Protein AF-0000000082828667 (afdb_homodimer)

Structure (mmCIF, N/CA/C/O backbone):
data_AF-0000000082828667-model_v1
#
loop_
_entity.id
_entity.type
_entity.pdbx_description
1 polymer 'Oxidoreductase SadH'
#
loop_
_atom_site.group_PDB
_atom_site.id
_atom_site.type_symbol
_atom_site.label_atom_id
_atom_site.label_alt_id
_atom_site.label_comp_id
_atom_site.label_asym_id
_atom_site.label_entity_id
_atom_site.label_seq_id
_atom_site.pdbx_PDB_ins_code
_atom_site.Cartn_x
_atom_site.Cartn_y
_atom_site.Cartn_z
_atom_site.occupancy
_atom_site.B_iso_or_equiv
_atom_site.auth_seq_id
_atom_site.auth_comp_id
_atom_site.auth_asym_id
_atom_site.auth_atom_id
_atom_site.pdbx_PDB_model_num
ATOM 1 N N . MET A 1 1 ? 6.656 20.641 17.391 1 92.31 1 MET A N 1
ATOM 2 C CA . MET A 1 1 ? 5.855 21.859 17.5 1 92.31 1 MET A CA 1
ATOM 3 C C . MET A 1 1 ? 5.219 21.953 18.891 1 92.31 1 MET A C 1
ATOM 5 O O . MET A 1 1 ? 4.77 20.953 19.438 1 92.31 1 MET A O 1
ATOM 9 N N . LYS A 1 2 ? 5.016 23.125 19.484 1 91.88 2 LYS A N 1
ATOM 10 C CA . LYS A 1 2 ? 4.586 23.312 20.875 1 91.88 2 LYS A CA 1
ATOM 11 C C . LYS A 1 2 ? 3.129 23.75 20.953 1 91.88 2 LYS A C 1
ATOM 13 O O . LYS A 1 2 ? 2.449 23.516 21.953 1 91.88 2 LYS A O 1
ATOM 18 N N . ASN A 1 3 ? 2.723 24.406 20 1 96.94 3 ASN A N 1
ATOM 19 C CA . ASN A 1 3 ? 1.335 24.844 19.906 1 96.94 3 ASN A CA 1
ATOM 20 C C . ASN A 1 3 ? 0.963 25.203 18.469 1 96.94 3 ASN A C 1
ATOM 22 O O . ASN A 1 3 ? 1.815 25.188 17.578 1 96.94 3 ASN A O 1
ATOM 26 N N . PHE A 1 4 ? -0.257 25.547 18.25 1 98.44 4 PHE A N 1
ATOM 27 C CA . PHE A 1 4 ? -0.743 25.781 16.891 1 98.44 4 PHE A CA 1
ATOM 28 C C . PHE A 1 4 ? -0.978 27.266 16.656 1 98.44 4 PHE A C 1
ATOM 30 O O . PHE A 1 4 ? -1.326 27.672 15.547 1 98.44 4 PHE A O 1
ATOM 37 N N . LYS A 1 5 ? -0.799 28.109 17.703 1 98.06 5 LYS A N 1
ATOM 38 C CA . LYS A 1 5 ? -1.09 29.531 17.578 1 98.06 5 LYS A CA 1
ATOM 39 C C . LYS A 1 5 ? -0.219 30.188 16.516 1 98.06 5 LYS A C 1
ATOM 41 O O . LYS A 1 5 ? 1 30.016 16.5 1 98.06 5 LYS A O 1
ATOM 46 N N . ASN A 1 6 ? -0.832 30.844 15.594 1 97.94 6 ASN A N 1
ATOM 47 C CA . ASN A 1 6 ? -0.201 31.594 14.516 1 97.94 6 ASN A CA 1
ATOM 48 C C . ASN A 1 6 ? 0.49 30.656 13.516 1 97.94 6 ASN A C 1
ATOM 50 O O . ASN A 1 6 ? 1.349 31.109 12.75 1 97.94 6 ASN A O 1
ATOM 54 N N . LYS A 1 7 ? 0.193 29.406 13.602 1 98.69 7 LYS A N 1
ATOM 55 C CA . LYS A 1 7 ? 0.621 28.469 12.562 1 98.69 7 LYS A CA 1
ATOM 56 C C . LYS A 1 7 ? -0.384 28.422 11.414 1 98.69 7 LYS A C 1
ATOM 58 O O . LYS A 1 7 ? -1.473 29 11.516 1 98.69 7 LYS A O 1
ATOM 63 N N . VAL A 1 8 ? -0.003 27.859 10.32 1 98.88 8 VAL A N 1
ATOM 64 C CA . VAL A 1 8 ? -0.875 27.703 9.164 1 98.88 8 VAL A CA 1
ATOM 65 C C . VAL A 1 8 ? -1.041 26.203 8.859 1 98.88 8 VAL A C 1
ATOM 67 O O . VAL A 1 8 ? -0.054 25.484 8.68 1 98.88 8 VAL A O 1
ATOM 70 N N . ALA A 1 9 ? -2.281 25.734 8.828 1 98.94 9 ALA A N 1
ATOM 71 C CA . ALA A 1 9 ? -2.584 24.344 8.547 1 98.94 9 ALA A CA 1
ATOM 72 C C . ALA A 1 9 ? -3.371 24.203 7.246 1 98.94 9 ALA A C 1
ATOM 74 O O . ALA A 1 9 ? -4.387 24.875 7.055 1 98.94 9 ALA A O 1
ATOM 75 N N . ALA A 1 10 ? -2.865 23.406 6.363 1 98.94 10 ALA A N 1
ATOM 76 C CA . ALA A 1 10 ? -3.605 22.969 5.184 1 98.94 10 ALA A CA 1
ATOM 77 C C . ALA A 1 10 ? -4.316 21.641 5.438 1 98.94 10 ALA A C 1
ATOM 79 O O . ALA A 1 10 ? -3.732 20.719 6.008 1 98.94 10 ALA A O 1
ATOM 80 N N . ILE A 1 11 ? -5.629 21.547 5.07 1 98.94 11 ILE A N 1
ATOM 81 C CA . ILE A 1 11 ? -6.414 20.344 5.34 1 98.94 11 ILE A CA 1
ATOM 82 C C . ILE A 1 11 ? -7.195 19.953 4.09 1 98.94 11 ILE A C 1
ATOM 84 O O . ILE A 1 11 ? -7.965 20.75 3.549 1 98.94 11 ILE A O 1
ATOM 88 N N . THR A 1 12 ? -6.977 18.781 3.592 1 98.88 12 THR A N 1
ATOM 89 C CA . THR A 1 12 ? -7.84 18.25 2.543 1 98.88 12 THR A CA 1
ATOM 90 C C . THR A 1 12 ? -9.039 17.531 3.146 1 98.88 12 THR A C 1
ATOM 92 O O . THR A 1 12 ? -8.961 16.984 4.254 1 98.88 12 THR A O 1
ATOM 95 N N . GLY A 1 13 ? -10.117 17.453 2.369 1 97.94 13 GLY A N 1
ATOM 96 C CA . GLY A 1 13 ? -11.328 16.859 2.904 1 97.94 13 GLY A CA 1
ATOM 97 C C . GLY A 1 13 ? -11.898 17.609 4.094 1 97.94 13 GLY A C 1
ATOM 98 O O . GLY A 1 13 ? -12.312 17 5.078 1 97.94 13 GLY A O 1
ATOM 99 N N . ALA A 1 14 ? -11.859 18.891 4.027 1 98.56 14 ALA A N 1
ATOM 100 C CA . ALA A 1 14 ? -12.188 19.734 5.18 1 98.56 14 ALA A CA 1
ATOM 101 C C . ALA A 1 14 ? -13.688 20.016 5.238 1 98.56 14 ALA A C 1
ATOM 103 O O . ALA A 1 14 ? -14.164 20.672 6.16 1 98.56 14 ALA A O 1
ATOM 104 N N . GLY A 1 15 ? -14.43 19.469 4.297 1 97.5 15 GLY A N 1
ATOM 105 C CA . GLY A 1 15 ? -15.844 19.797 4.203 1 97.5 15 GLY A CA 1
ATOM 106 C C . GLY A 1 15 ? -16.719 18.969 5.133 1 97.5 15 GLY A C 1
ATOM 107 O O . GLY A 1 15 ? -17.891 19.266 5.32 1 97.5 15 GLY A O 1
ATOM 108 N N . SER A 1 16 ? -16.125 17.938 5.75 1 95.25 16 SER A N 1
ATOM 109 C CA . SER A 1 16 ? -16.906 17.078 6.633 1 95.25 16 SER A CA 1
ATOM 110 C C . SER A 1 16 ? -16 16.25 7.531 1 95.25 16 SER A C 1
ATOM 112 O O . SER A 1 16 ? -14.773 16.344 7.453 1 95.25 16 SER A O 1
ATOM 114 N N . GLY A 1 17 ? -16.625 15.617 8.445 1 95.19 17 GLY A N 1
ATOM 115 C CA . GLY A 1 17 ? -15.961 14.57 9.211 1 95.19 17 GLY A CA 1
ATOM 116 C C . GLY A 1 17 ? -14.75 15.062 9.984 1 95.19 17 GLY A C 1
ATOM 117 O O . GLY A 1 17 ? -14.82 16.094 10.664 1 95.19 17 GLY A O 1
ATOM 118 N N . ILE A 1 18 ? -13.703 14.273 9.945 1 97.06 18 ILE A N 1
ATOM 119 C CA . ILE A 1 18 ? -12.477 14.562 10.688 1 97.06 18 ILE A CA 1
ATOM 120 C C . ILE A 1 18 ? -11.898 15.891 10.227 1 97.06 18 ILE A C 1
ATOM 122 O O . ILE A 1 18 ? -11.477 16.719 11.047 1 97.06 18 ILE A O 1
ATOM 126 N N . GLY A 1 19 ? -11.898 16.125 8.891 1 98.38 19 GLY A N 1
ATOM 127 C CA . GLY A 1 19 ? -11.328 17.328 8.336 1 98.38 19 GLY A CA 1
ATOM 128 C C . GLY A 1 19 ? -12 18.594 8.836 1 98.38 19 GLY A C 1
ATOM 129 O O . GLY A 1 19 ? -11.328 19.562 9.18 1 98.38 19 GLY A O 1
ATOM 130 N N . GLN A 1 20 ? -13.266 18.531 8.898 1 98.44 20 GLN A N 1
ATOM 131 C CA . GLN A 1 20 ? -14.023 19.672 9.406 1 98.44 20 GLN A CA 1
ATOM 132 C C . GLN A 1 20 ? -13.711 19.938 10.883 1 98.44 20 GLN A C 1
ATOM 134 O O . GLN A 1 20 ? -13.523 21.078 11.289 1 98.44 20 GLN A O 1
ATOM 139 N N . GLN A 1 21 ? -13.641 18.859 11.641 1 98.5 21 GLN A N 1
ATOM 140 C CA . GLN A 1 21 ? -13.383 19 13.07 1 98.5 21 GLN A CA 1
ATOM 141 C C . GLN A 1 21 ? -11.953 19.453 13.336 1 98.5 21 GLN A C 1
ATOM 143 O O . GLN A 1 21 ? -11.703 20.203 14.281 1 98.5 21 GLN A O 1
ATOM 148 N N . LEU A 1 22 ? -11.008 19 12.516 1 98.81 22 LEU A N 1
ATOM 149 C CA . LEU A 1 22 ? -9.648 19.516 12.609 1 98.81 22 LEU A CA 1
ATOM 150 C C . LEU A 1 22 ? -9.617 21.016 12.414 1 98.81 22 LEU A C 1
ATOM 152 O O . LEU A 1 22 ? -8.977 21.734 13.172 1 98.81 22 LEU A O 1
ATOM 156 N N . ALA A 1 23 ? -10.32 21.469 11.383 1 98.88 23 ALA A N 1
ATOM 157 C CA . ALA A 1 23 ? -10.375 22.891 11.07 1 98.88 23 ALA A CA 1
ATOM 158 C C . ALA A 1 23 ? -10.898 23.703 12.266 1 98.88 23 ALA A C 1
ATOM 160 O O . ALA A 1 23 ? -10.312 24.719 12.648 1 98.88 23 ALA A O 1
ATOM 161 N N . ILE A 1 24 ? -11.93 23.234 12.867 1 98.75 24 ILE A N 1
ATOM 162 C CA . ILE A 1 24 ? -12.578 23.922 13.969 1 98.75 24 ILE A CA 1
ATOM 163 C C . ILE A 1 24 ? -11.641 23.984 15.172 1 98.75 24 ILE A C 1
ATOM 165 O O . ILE A 1 24 ? -11.438 25.047 15.766 1 98.75 24 ILE A O 1
ATOM 169 N N . LEU A 1 25 ? -11.07 22.844 15.516 1 98.75 25 LEU A N 1
ATOM 170 C CA . LEU A 1 25 ? -10.227 22.766 16.703 1 98.75 25 LEU A CA 1
ATOM 171 C C . LEU A 1 25 ? -8.953 23.594 16.516 1 98.75 25 LEU A C 1
ATOM 173 O O . LEU A 1 25 ? -8.469 24.219 17.469 1 98.75 25 LEU A O 1
ATOM 177 N N . LEU A 1 26 ? -8.422 23.594 15.328 1 98.88 26 LEU A N 1
ATOM 178 C CA . LEU A 1 26 ? -7.238 24.406 15.039 1 98.88 26 LEU A CA 1
ATOM 179 C C . LEU A 1 26 ? -7.562 25.891 15.109 1 98.88 26 LEU A C 1
ATOM 181 O O . LEU A 1 26 ? -6.789 26.672 15.664 1 98.88 26 LEU A O 1
ATOM 185 N N . ALA A 1 27 ? -8.703 26.281 14.594 1 98.75 27 ALA A N 1
ATOM 186 C CA . ALA A 1 27 ? -9.133 27.672 14.648 1 98.75 27 ALA A CA 1
ATOM 187 C C . ALA A 1 27 ? -9.273 28.141 16.094 1 98.75 27 ALA A C 1
ATOM 189 O O . ALA A 1 27 ? -8.852 29.25 16.422 1 98.75 27 ALA A O 1
ATOM 190 N N . LYS A 1 28 ? -9.836 27.281 16.859 1 98.06 28 LYS A N 1
ATOM 191 C CA . LYS A 1 28 ? -10.016 27.578 18.281 1 98.06 28 LYS A CA 1
ATOM 192 C C . LYS A 1 28 ? -8.68 27.875 18.953 1 98.06 28 LYS A C 1
ATOM 194 O O . LYS A 1 28 ? -8.633 28.609 19.938 1 98.06 28 LYS A O 1
ATOM 199 N N . GLN A 1 29 ? -7.637 27.375 18.391 1 97.94 29 GLN A N 1
ATOM 200 C CA . GLN A 1 29 ? -6.316 27.516 19 1 97.94 29 GLN A CA 1
ATOM 201 C C . GLN A 1 29 ? -5.508 28.609 18.297 1 97.94 29 GLN A C 1
ATOM 203 O O . GLN A 1 29 ? -4.309 28.75 18.547 1 97.94 29 GLN A O 1
ATOM 208 N N . GLY A 1 30 ? -6.109 29.328 17.391 1 98.31 30 GLY A N 1
ATOM 209 C CA . GLY A 1 30 ? -5.469 30.469 16.75 1 98.31 30 GLY A CA 1
ATOM 210 C C . GLY A 1 30 ? -4.645 30.094 15.531 1 98.31 30 GLY A C 1
ATOM 211 O O . GLY A 1 30 ? -3.73 30.828 15.148 1 98.31 30 GLY A O 1
ATOM 212 N N . CYS A 1 31 ? -4.93 28.922 14.953 1 98.75 31 CYS A N 1
ATOM 213 C CA . CYS A 1 31 ? -4.238 28.453 13.766 1 98.75 31 CYS A CA 1
ATOM 214 C C . CYS A 1 31 ? -4.918 28.953 12.5 1 98.75 31 CYS A C 1
ATOM 216 O O . CYS A 1 31 ? -6.145 28.875 12.375 1 98.75 31 CYS A O 1
ATOM 218 N N . HIS A 1 32 ? -4.148 29.547 11.578 1 98.88 32 HIS A N 1
ATOM 219 C CA . HIS A 1 32 ? -4.676 29.922 10.273 1 98.88 32 HIS A CA 1
ATOM 220 C C . HIS A 1 32 ? -4.922 28.688 9.414 1 98.88 32 HIS A C 1
ATOM 222 O O . HIS A 1 32 ? -4.281 27.641 9.609 1 98.88 32 HIS A O 1
ATOM 228 N N . LEU A 1 33 ? -5.902 28.812 8.477 1 98.94 33 LEU A N 1
ATOM 229 C CA . LEU A 1 33 ? -6.359 27.594 7.82 1 98.94 33 LEU A CA 1
ATOM 230 C C . LEU A 1 33 ? -6.414 27.781 6.309 1 98.94 33 LEU A C 1
ATOM 232 O O . LEU A 1 33 ? -6.902 28.797 5.816 1 98.94 33 LEU A O 1
ATOM 236 N N . SER A 1 34 ? -5.852 26.859 5.555 1 98.94 34 SER A N 1
ATOM 237 C CA . SER A 1 34 ? -6.066 26.641 4.129 1 98.94 34 SER A CA 1
ATOM 238 C C . SER A 1 34 ? -6.832 25.344 3.887 1 98.94 34 SER A C 1
ATOM 240 O O . SER A 1 34 ? -6.254 24.25 3.955 1 98.94 34 SER A O 1
ATOM 242 N N . LEU A 1 35 ? -8.164 25.453 3.514 1 98.94 35 LEU A N 1
ATOM 243 C CA . LEU A 1 35 ? -9.055 24.297 3.504 1 98.94 35 LEU A CA 1
ATOM 244 C C . LEU A 1 35 ? -9.422 23.906 2.078 1 98.94 35 LEU A C 1
ATOM 246 O O . LEU A 1 35 ? -9.664 24.766 1.232 1 98.94 35 LEU A O 1
ATOM 250 N N . SER A 1 36 ? -9.406 22.578 1.82 1 98.81 36 SER A N 1
ATOM 251 C CA . SER A 1 36 ? -9.828 22.125 0.499 1 98.81 36 SER A CA 1
ATOM 252 C C . SER A 1 36 ? -10.773 20.938 0.601 1 98.81 36 SER A C 1
ATOM 254 O O . SER A 1 36 ? -10.75 20.203 1.593 1 98.81 36 SER A O 1
ATOM 256 N N . ASP A 1 37 ? -11.586 20.828 -0.347 1 98.38 37 ASP A N 1
ATOM 257 C CA . ASP A 1 37 ? -12.508 19.719 -0.541 1 98.38 37 ASP A CA 1
ATOM 258 C C . ASP A 1 37 ? -13.078 19.719 -1.957 1 98.38 37 ASP A C 1
ATOM 260 O O . ASP A 1 37 ? -13.164 20.766 -2.6 1 98.38 37 ASP A O 1
ATOM 264 N N . ILE A 1 38 ? -13.398 18.547 -2.385 1 97.62 38 ILE A N 1
ATOM 265 C CA . ILE A 1 38 ? -14.062 18.469 -3.682 1 97.62 38 ILE A CA 1
ATOM 266 C C . ILE A 1 38 ? -15.523 18.906 -3.537 1 97.62 38 ILE A C 1
ATOM 268 O O . ILE A 1 38 ? -16.141 19.359 -4.5 1 97.62 38 ILE A O 1
ATOM 272 N N . ASN A 1 39 ? -16.078 18.703 -2.373 1 96.5 39 ASN A N 1
ATOM 273 C CA . ASN A 1 39 ? -17.422 19.141 -2.039 1 96.5 39 ASN A CA 1
ATOM 274 C C . ASN A 1 39 ? -17.469 20.594 -1.606 1 96.5 39 ASN A C 1
ATOM 276 O O . ASN A 1 39 ? -17.312 20.906 -0.423 1 96.5 39 ASN A O 1
ATOM 280 N N . GLU A 1 40 ? -17.844 21.422 -2.508 1 96.94 40 GLU A N 1
ATOM 281 C CA . GLU A 1 40 ? -17.812 22.875 -2.26 1 96.94 40 GLU A CA 1
ATOM 282 C C . GLU A 1 40 ? -18.828 23.266 -1.198 1 96.94 40 GLU A C 1
ATOM 284 O O . GLU A 1 40 ? -18.578 24.141 -0.377 1 96.94 40 GLU A O 1
ATOM 289 N N . LYS A 1 41 ? -19.969 22.625 -1.248 1 97.5 41 LYS A N 1
ATOM 290 C CA . LYS A 1 41 ? -21 22.938 -0.267 1 97.5 41 LYS A CA 1
ATOM 291 C C . LYS A 1 41 ? -20.547 22.578 1.146 1 97.5 41 LYS A C 1
ATOM 293 O O . LYS A 1 41 ? -20.812 23.312 2.096 1 97.5 41 LYS A O 1
ATOM 298 N N . GLY A 1 42 ? -19.906 21.422 1.266 1 97.06 42 GLY A N 1
ATOM 299 C CA . GLY A 1 42 ? -19.328 21.031 2.549 1 97.06 42 GLY A CA 1
ATOM 300 C C . GLY A 1 42 ? -18.297 22.016 3.057 1 97.06 42 GLY A C 1
ATOM 301 O O . GLY A 1 42 ? -18.25 22.328 4.246 1 97.06 42 GLY A O 1
ATOM 302 N N . LEU A 1 43 ? -17.5 22.531 2.148 1 97.56 43 LEU A N 1
ATOM 303 C CA . LEU A 1 43 ? -16.469 23.5 2.496 1 97.56 43 LEU A CA 1
ATOM 304 C C . LEU A 1 43 ? -17.094 24.812 2.994 1 97.56 43 LEU A C 1
ATOM 306 O O . LEU A 1 43 ? -16.609 25.406 3.961 1 97.56 43 LEU A O 1
ATOM 310 N N . GLU A 1 44 ? -18.125 25.219 2.342 1 98.12 44 GLU A N 1
ATOM 311 C CA . GLU A 1 44 ? -18.828 26.438 2.746 1 98.12 44 GLU A CA 1
ATOM 312 C C . GLU A 1 44 ? -19.391 26.297 4.156 1 98.12 44 GLU A C 1
ATOM 314 O O . GLU A 1 44 ? -19.344 27.25 4.945 1 98.12 44 GLU A O 1
ATOM 319 N N . LYS A 1 45 ? -19.922 25.125 4.387 1 98.25 45 LYS A N 1
ATOM 320 C CA . LYS A 1 45 ? -20.438 24.875 5.73 1 98.25 45 LYS A CA 1
ATOM 321 C C . LYS A 1 45 ? -19.328 24.969 6.773 1 98.25 45 LYS A C 1
ATOM 323 O O . LYS A 1 45 ? -19.531 25.5 7.863 1 98.25 45 LYS A O 1
ATOM 328 N N . THR A 1 46 ? -18.188 24.391 6.461 1 98.56 46 THR A N 1
ATOM 329 C CA . THR A 1 46 ? -17.047 24.469 7.367 1 98.56 46 THR A CA 1
ATOM 330 C C . THR A 1 46 ? -16.656 25.922 7.613 1 98.56 46 THR A C 1
ATOM 332 O O . THR A 1 46 ? -16.391 26.328 8.758 1 98.56 46 THR A O 1
ATOM 335 N N . VAL A 1 47 ? -16.625 26.766 6.602 1 98.38 47 VAL A N 1
ATOM 336 C CA . VAL A 1 47 ? -16.25 28.172 6.723 1 98.38 47 VAL A CA 1
ATOM 337 C C . VAL A 1 47 ? -17.266 28.891 7.621 1 98.38 47 VAL A C 1
ATOM 339 O O . VAL A 1 47 ? -16.891 29.734 8.438 1 98.38 47 VAL A O 1
ATOM 342 N N . GLU A 1 48 ? -18.531 28.531 7.492 1 98.38 48 GLU A N 1
ATOM 343 C CA . GLU A 1 48 ? -19.562 29.109 8.336 1 98.38 48 GLU A CA 1
ATOM 344 C C . GLU A 1 48 ? -19.312 28.812 9.812 1 98.38 48 GLU A C 1
ATOM 346 O O . GLU A 1 48 ? -19.484 29.672 10.672 1 98.38 48 GLU A O 1
ATOM 351 N N . LEU A 1 49 ? -18.891 27.609 10.086 1 98.12 49 LEU A N 1
ATOM 352 C CA . LEU A 1 49 ? -18.625 27.156 11.453 1 98.12 49 LEU A CA 1
ATOM 353 C C . LEU A 1 49 ? -17.406 27.891 12.031 1 98.12 49 LEU A C 1
ATOM 355 O O . LEU A 1 49 ? -17.234 27.922 13.25 1 98.12 49 LEU A O 1
ATOM 359 N N . LEU A 1 50 ? -16.594 28.484 11.172 1 98.5 50 LEU A N 1
ATOM 360 C CA . LEU A 1 50 ? -15.336 29.094 11.602 1 98.5 50 LEU A CA 1
ATOM 361 C C . LEU A 1 50 ? -15.516 30.594 11.828 1 98.5 50 LEU A C 1
ATOM 363 O O . LEU A 1 50 ? -14.609 31.266 12.336 1 98.5 50 LEU A O 1
ATOM 367 N N . LYS A 1 51 ? -16.625 31.188 11.555 1 97.12 51 LYS A N 1
ATOM 368 C CA . LYS A 1 51 ? -16.906 32.625 11.602 1 97.12 51 LYS A CA 1
ATOM 369 C C . LYS A 1 51 ? -16.656 33.188 13 1 97.12 51 LYS A C 1
ATOM 371 O O . LYS A 1 51 ? -16.188 34.312 13.148 1 97.12 51 LYS A O 1
ATOM 376 N N . PRO A 1 52 ? -16.906 32.406 14.047 1 96.88 52 PRO A N 1
ATOM 377 C CA . PRO A 1 52 ? -16.688 32.938 15.398 1 96.88 52 PRO A CA 1
ATOM 378 C C . PRO A 1 52 ? -15.219 33.219 15.688 1 96.88 52 PRO A C 1
ATOM 380 O O . PRO A 1 52 ? -14.906 33.938 16.641 1 96.88 52 PRO A O 1
ATOM 383 N N . TYR A 1 53 ? -14.391 32.656 14.945 1 96.12 53 TYR A N 1
ATOM 384 C CA . TYR A 1 53 ? -12.961 32.844 15.164 1 96.12 53 TYR A CA 1
ATOM 385 C C . TYR A 1 53 ? -12.391 33.906 14.234 1 96.12 53 TYR A C 1
ATOM 387 O O . TYR A 1 53 ? -11.844 33.594 13.172 1 96.12 53 TYR A O 1
ATOM 395 N N . SER A 1 54 ? -12.422 35.125 14.617 1 91.31 54 SER A N 1
ATOM 396 C CA . SER A 1 54 ? -12.172 36.281 13.742 1 91.31 54 SER A CA 1
ATOM 397 C C . SER A 1 54 ? -10.68 36.625 13.695 1 91.31 54 SER A C 1
ATOM 399 O O . SER A 1 54 ? -10.242 37.375 12.844 1 91.31 54 SER A O 1
ATOM 401 N N . ASN A 1 55 ? -9.883 36 14.445 1 94.38 55 ASN A N 1
ATOM 402 C CA . ASN A 1 55 ? -8.469 36.375 14.508 1 94.38 55 ASN A CA 1
ATOM 403 C C . ASN A 1 55 ? -7.613 35.469 13.625 1 94.38 55 ASN A C 1
ATOM 405 O O . ASN A 1 55 ? -6.387 35.5 13.703 1 94.38 55 ASN A O 1
ATOM 409 N N . ILE A 1 56 ? -8.289 34.625 12.836 1 97 56 ILE A N 1
ATOM 410 C CA . ILE A 1 56 ? -7.504 33.781 11.969 1 97 56 ILE A CA 1
ATOM 411 C C . ILE A 1 56 ? -7.891 34 10.516 1 97 56 ILE A C 1
ATOM 413 O O . ILE A 1 56 ? -9.008 34.469 10.227 1 97 56 ILE A O 1
ATOM 417 N N . THR A 1 57 ? -6.984 33.75 9.586 1 98.38 57 THR A N 1
ATOM 418 C CA . THR A 1 57 ? -7.223 33.781 8.148 1 98.38 57 THR A CA 1
ATOM 419 C C . THR A 1 57 ? -7.609 32.406 7.641 1 98.38 57 THR A C 1
ATOM 421 O O . THR A 1 57 ? -6.934 31.406 7.941 1 98.38 57 THR A O 1
ATOM 424 N N . VAL A 1 58 ? -8.727 32.344 6.93 1 98.69 58 VAL A N 1
ATOM 425 C CA . VAL A 1 58 ? -9.188 31.109 6.336 1 98.69 58 VAL A CA 1
ATOM 426 C C . VAL A 1 58 ? -9.289 31.25 4.82 1 98.69 58 VAL A C 1
ATOM 428 O O . VAL A 1 58 ? -9.906 32.188 4.324 1 98.69 58 VAL A O 1
ATOM 431 N N . THR A 1 59 ? -8.633 30.406 4.047 1 98.75 59 THR A N 1
ATOM 432 C CA . THR A 1 59 ? -8.805 30.312 2.604 1 98.75 59 THR A CA 1
ATOM 433 C C . THR A 1 59 ? -9.328 28.938 2.213 1 98.75 59 THR A C 1
ATOM 435 O O . THR A 1 59 ? -9.148 27.969 2.955 1 98.75 59 THR A O 1
ATOM 438 N N . THR A 1 60 ? -10.07 28.891 1.121 1 98.62 60 THR A N 1
ATOM 439 C CA . THR A 1 60 ? -10.648 27.625 0.666 1 98.62 60 THR A CA 1
ATOM 440 C C . THR A 1 60 ? -10.359 27.406 -0.815 1 98.62 60 THR A C 1
ATOM 442 O O . THR A 1 60 ? -10.102 28.359 -1.556 1 98.62 60 THR A O 1
ATOM 445 N N . LYS A 1 61 ? -10.344 26.156 -1.187 1 98.38 61 LYS A N 1
ATOM 446 C CA . LYS A 1 61 ? -10.188 25.75 -2.582 1 98.38 61 LYS A CA 1
ATOM 447 C C . LYS A 1 61 ? -10.977 24.469 -2.875 1 98.38 61 LYS A C 1
ATOM 449 O O . LYS A 1 61 ? -10.852 23.484 -2.154 1 98.38 61 LYS A O 1
ATOM 454 N N . LYS A 1 62 ? -11.82 24.562 -3.902 1 98.69 62 LYS A N 1
ATOM 455 C CA . LYS A 1 62 ? -12.344 23.312 -4.438 1 98.69 62 LYS A CA 1
ATOM 456 C C . LYS A 1 62 ? -11.242 22.484 -5.078 1 98.69 62 LYS A C 1
ATOM 458 O O . LYS A 1 62 ? -10.609 22.922 -6.043 1 98.69 62 LYS A O 1
ATOM 463 N N . LEU A 1 63 ? -11.047 21.25 -4.59 1 98.56 63 LEU A N 1
ATOM 464 C CA . LEU A 1 63 ? -9.852 20.516 -4.984 1 98.56 63 LEU A CA 1
ATOM 465 C C . LEU A 1 63 ? -10.133 19.031 -5.082 1 98.56 63 LEU A C 1
ATOM 467 O O . LEU A 1 63 ? -10.68 18.438 -4.152 1 98.56 63 LEU A O 1
ATOM 471 N N . ASP A 1 64 ? -9.859 18.5 -6.207 1 98.75 64 ASP A N 1
ATOM 472 C CA . ASP A 1 64 ? -9.68 17.062 -6.355 1 98.75 64 ASP A CA 1
ATOM 473 C C . ASP A 1 64 ? -8.234 16.656 -6.074 1 98.75 64 ASP A C 1
ATOM 475 O O . ASP A 1 64 ? -7.336 16.938 -6.875 1 98.75 64 ASP A O 1
ATOM 479 N N . VAL A 1 65 ? -8.062 15.961 -4.996 1 98.81 65 VAL A N 1
ATOM 480 C CA . VAL A 1 65 ? -6.707 15.688 -4.535 1 98.81 65 VAL A CA 1
ATOM 481 C C . VAL A 1 65 ? -6.012 14.742 -5.512 1 98.81 65 VAL A C 1
ATOM 483 O O . VAL A 1 65 ? -4.789 14.586 -5.469 1 98.81 65 VAL A O 1
ATOM 486 N N . SER A 1 66 ? -6.801 14.055 -6.406 1 98.62 66 SER A N 1
ATOM 487 C CA . SER A 1 66 ? -6.199 13.172 -7.402 1 98.62 66 SER A CA 1
ATOM 488 C C . SER A 1 66 ? -5.617 13.969 -8.562 1 98.62 66 SER A C 1
ATOM 490 O O . SER A 1 66 ? -4.992 13.391 -9.461 1 98.62 66 SER A O 1
ATOM 492 N N . ASP A 1 67 ? -5.805 15.242 -8.562 1 98.81 67 ASP A N 1
ATOM 493 C CA . ASP A 1 67 ? -5.246 16.125 -9.586 1 98.81 67 ASP A CA 1
ATOM 494 C C . ASP A 1 67 ? -3.928 16.75 -9.109 1 98.81 67 ASP A C 1
ATOM 496 O O . ASP A 1 67 ? -3.924 17.75 -8.398 1 98.81 67 ASP A O 1
ATOM 500 N N . ARG A 1 68 ? -2.852 16.219 -9.617 1 98.69 68 ARG A N 1
ATOM 501 C CA . ARG A 1 68 ? -1.509 16.594 -9.188 1 98.69 68 ARG A CA 1
ATOM 502 C C . ARG A 1 68 ? -1.28 18.094 -9.328 1 98.69 68 ARG A C 1
ATOM 504 O O . ARG A 1 68 ? -0.801 18.75 -8.398 1 98.69 68 ARG A O 1
ATOM 511 N N . GLU A 1 69 ? -1.601 18.594 -10.438 1 98.69 69 GLU A N 1
ATOM 512 C CA . GLU A 1 69 ? -1.363 20.016 -10.719 1 98.69 69 GLU A CA 1
ATOM 513 C C . GLU A 1 69 ? -2.215 20.906 -9.812 1 98.69 69 GLU A C 1
ATOM 515 O O . GLU A 1 69 ? -1.762 21.953 -9.375 1 98.69 69 GLU A O 1
ATOM 520 N N . ALA A 1 70 ? -3.432 20.516 -9.57 1 98.88 70 ALA A N 1
ATOM 521 C CA . ALA A 1 70 ? -4.305 21.281 -8.68 1 98.88 70 ALA A CA 1
ATOM 522 C C . ALA A 1 70 ? -3.734 21.328 -7.266 1 98.88 70 ALA A C 1
ATOM 524 O O . ALA A 1 70 ? -3.82 22.359 -6.594 1 98.88 70 ALA A O 1
ATOM 525 N N . VAL A 1 71 ? -3.16 20.25 -6.832 1 98.88 71 VAL A N 1
ATOM 526 C CA . VAL A 1 71 ? -2.566 20.219 -5.5 1 98.88 71 VAL A CA 1
ATOM 527 C C . VAL A 1 71 ? -1.338 21.125 -5.453 1 98.88 71 VAL A C 1
ATOM 529 O O . VAL A 1 71 ? -1.131 21.844 -4.48 1 98.88 71 VAL A O 1
ATOM 532 N N . ARG A 1 72 ? -0.554 21.031 -6.484 1 98.81 72 ARG A N 1
ATOM 533 C CA . ARG A 1 72 ? 0.614 21.906 -6.578 1 98.81 72 ARG A CA 1
ATOM 534 C C . ARG A 1 72 ? 0.214 23.375 -6.477 1 98.81 72 ARG A C 1
ATOM 536 O O . ARG A 1 72 ? 0.815 24.141 -5.719 1 98.81 72 ARG A O 1
ATOM 543 N N . GLN A 1 73 ? -0.756 23.719 -7.215 1 98.88 73 GLN A N 1
ATOM 544 C CA . GLN A 1 73 ? -1.239 25.094 -7.207 1 98.88 73 GLN A CA 1
ATOM 545 C C . GLN A 1 73 ? -1.781 25.469 -5.836 1 98.88 73 GLN A C 1
ATOM 547 O O . GLN A 1 73 ? -1.551 26.594 -5.359 1 98.88 73 GLN A O 1
ATOM 552 N N . TRP A 1 74 ? -2.479 24.578 -5.227 1 98.94 74 TRP A N 1
ATOM 553 C CA . TRP A 1 74 ? -3.051 24.844 -3.91 1 98.94 74 TRP A CA 1
ATOM 554 C C . TRP A 1 74 ? -1.954 25.109 -2.881 1 98.94 74 TRP A C 1
ATOM 556 O O . TRP A 1 74 ? -2.076 26 -2.041 1 98.94 74 TRP A O 1
ATOM 566 N N . ALA A 1 75 ? -0.865 24.328 -2.912 1 98.94 75 ALA A N 1
ATOM 567 C CA . ALA A 1 75 ? 0.262 24.531 -2.004 1 98.94 75 ALA A CA 1
ATOM 568 C C . ALA A 1 75 ? 0.875 25.922 -2.184 1 98.94 75 ALA A C 1
ATOM 570 O O . ALA A 1 75 ? 1.133 26.625 -1.205 1 98.94 75 ALA A O 1
ATOM 571 N N . GLN A 1 76 ? 1.023 26.297 -3.428 1 98.81 76 GLN A N 1
ATOM 572 C CA . GLN A 1 76 ? 1.587 27.609 -3.734 1 98.81 76 GLN A CA 1
ATOM 573 C C . GLN A 1 76 ? 0.665 28.719 -3.258 1 98.81 76 GLN A C 1
ATOM 575 O O . GLN A 1 76 ? 1.121 29.703 -2.656 1 98.81 76 GLN A O 1
ATOM 580 N N . GLU A 1 77 ? -0.565 28.578 -3.541 1 98.88 77 GLU A N 1
ATOM 581 C CA . GLU A 1 77 ? -1.551 29.578 -3.131 1 98.88 77 GLU A CA 1
ATOM 582 C C . GLU A 1 77 ? -1.603 29.703 -1.611 1 98.88 77 GLU A C 1
ATOM 584 O O . GLU A 1 77 ? -1.786 30.812 -1.086 1 98.88 77 GLU A O 1
ATOM 589 N N . THR A 1 78 ? -1.506 28.562 -0.916 1 98.88 78 THR A N 1
ATOM 590 C CA . THR A 1 78 ? -1.513 28.578 0.542 1 98.88 78 THR A CA 1
ATOM 591 C C . THR A 1 78 ? -0.394 29.453 1.083 1 98.88 78 THR A C 1
ATOM 593 O O . THR A 1 78 ? -0.627 30.297 1.949 1 98.88 78 THR A O 1
ATOM 596 N N . VAL A 1 79 ? 0.794 29.312 0.569 1 98.81 79 VAL A N 1
ATOM 597 C CA . VAL A 1 79 ? 1.942 30.078 1.036 1 98.81 79 VAL A CA 1
ATOM 598 C C . VAL A 1 79 ? 1.789 31.531 0.619 1 98.81 79 VAL A C 1
ATOM 600 O O . VAL A 1 79 ? 2.143 32.438 1.374 1 98.81 79 VAL A O 1
ATOM 603 N N . GLN A 1 80 ? 1.279 31.703 -0.566 1 98.56 80 GLN A N 1
ATOM 604 C CA . GLN A 1 80 ? 1.055 33.062 -1.037 1 98.56 80 GLN A CA 1
ATOM 605 C C . GLN A 1 80 ? 0.055 33.812 -0.145 1 98.56 80 GLN A C 1
ATOM 607 O O . GLN A 1 80 ? 0.262 34.969 0.203 1 98.56 80 GLN A O 1
ATOM 612 N N . ASP A 1 81 ? -0.964 33.156 0.253 1 98.62 81 ASP A N 1
ATOM 613 C CA . ASP A 1 81 ? -2.066 33.75 0.991 1 98.62 81 ASP A CA 1
ATOM 614 C C . ASP A 1 81 ? -1.72 33.906 2.471 1 98.62 81 ASP A C 1
ATOM 616 O O . ASP A 1 81 ? -2.162 34.844 3.123 1 98.62 81 ASP A O 1
ATOM 620 N N . HIS A 1 82 ? -0.951 32.969 2.986 1 98.75 82 HIS A N 1
ATOM 621 C CA . HIS A 1 82 ? -0.768 32.906 4.434 1 98.75 82 HIS A CA 1
ATOM 622 C C . HIS A 1 82 ? 0.669 33.25 4.82 1 98.75 82 HIS A C 1
ATOM 624 O O . HIS A 1 82 ? 0.97 33.438 6 1 98.75 82 HIS A O 1
ATOM 630 N N . GLY A 1 83 ? 1.605 33.281 3.838 1 98.5 83 GLY A N 1
ATOM 631 C CA . GLY A 1 83 ? 3.006 33.594 4.082 1 98.5 83 GLY A CA 1
ATOM 632 C C . GLY A 1 83 ? 3.857 32.375 4.305 1 98.5 83 GLY A C 1
ATOM 633 O O . GLY A 1 83 ? 5.066 32.375 4.066 1 98.5 83 GLY A O 1
ATOM 634 N N . CYS A 1 84 ? 3.291 31.359 4.828 1 98.5 84 CYS A N 1
ATOM 635 C CA . CYS A 1 84 ? 3.943 30.078 5.086 1 98.5 84 CYS A CA 1
ATOM 636 C C . CYS A 1 84 ? 2.916 28.969 5.277 1 98.5 84 CYS A C 1
ATOM 638 O O . CYS A 1 84 ? 1.713 29.203 5.148 1 98.5 84 CYS A O 1
ATOM 640 N N . VAL A 1 85 ? 3.371 27.797 5.523 1 98.88 85 VAL A N 1
ATOM 641 C CA . VAL A 1 85 ? 2.535 26.672 5.91 1 98.88 85 VAL A CA 1
ATOM 642 C C . VAL A 1 85 ? 3.322 25.734 6.828 1 98.88 85 VAL A C 1
ATOM 644 O O . VAL A 1 85 ? 4.488 25.422 6.559 1 98.88 85 VAL A O 1
ATOM 647 N N . ASN A 1 86 ? 2.691 25.359 7.895 1 98.88 86 ASN A N 1
ATOM 648 C CA . ASN A 1 86 ? 3.369 24.547 8.906 1 98.88 86 ASN A CA 1
ATOM 649 C C . ASN A 1 86 ? 2.902 23.094 8.875 1 98.88 86 ASN A C 1
ATOM 651 O O . ASN A 1 86 ? 3.662 22.188 9.203 1 98.88 86 ASN A O 1
ATOM 655 N N . LEU A 1 87 ? 1.623 22.906 8.523 1 98.94 87 LEU A N 1
ATOM 656 C CA . LEU A 1 87 ? 1.011 21.578 8.625 1 98.94 87 LEU A CA 1
ATOM 657 C C . LEU A 1 87 ? 0.235 21.25 7.355 1 98.94 87 LEU A C 1
ATOM 659 O O . LEU A 1 87 ? -0.431 22.109 6.781 1 98.94 87 LEU A O 1
ATOM 663 N N . ILE A 1 88 ? 0.306 20.047 6.914 1 98.94 88 ILE A N 1
ATOM 664 C CA . ILE A 1 88 ? -0.618 19.516 5.918 1 98.94 88 ILE A CA 1
ATOM 665 C C . ILE A 1 88 ? -1.263 18.234 6.449 1 98.94 88 ILE A C 1
ATOM 667 O O . ILE A 1 88 ? -0.564 17.297 6.836 1 98.94 88 ILE A O 1
ATOM 671 N N . PHE A 1 89 ? -2.598 18.281 6.547 1 98.94 89 PHE A N 1
ATOM 672 C CA . PHE A 1 89 ? -3.395 17.094 6.824 1 98.94 89 PHE A CA 1
ATOM 673 C C . PHE A 1 89 ? -3.934 16.484 5.535 1 98.94 89 PHE A C 1
ATOM 675 O O . PHE A 1 89 ? -4.91 16.984 4.969 1 98.94 89 PHE A O 1
ATOM 682 N N . ASN A 1 90 ? -3.256 15.469 5.066 1 98.88 90 ASN A N 1
ATOM 683 C CA . ASN A 1 90 ? -3.812 14.688 3.963 1 98.88 90 ASN A CA 1
ATOM 684 C C . ASN A 1 90 ? -4.914 13.75 4.441 1 98.88 90 ASN A C 1
ATOM 686 O O . ASN A 1 90 ? -4.664 12.57 4.691 1 98.88 90 ASN A O 1
ATOM 690 N N . ASN A 1 91 ? -6.109 14.32 4.465 1 98.25 91 ASN A N 1
ATOM 691 C CA . ASN A 1 91 ? -7.246 13.695 5.141 1 98.25 91 ASN A CA 1
ATOM 692 C C . ASN A 1 91 ? -8.305 13.227 4.145 1 98.25 91 ASN A C 1
ATOM 694 O O . ASN A 1 91 ? -9.086 12.328 4.445 1 98.25 91 ASN A O 1
ATOM 698 N N . ALA A 1 92 ? -8.344 13.852 2.947 1 97.38 92 ALA A N 1
ATOM 699 C CA . ALA A 1 92 ? -9.32 13.438 1.948 1 97.38 92 ALA A CA 1
ATOM 700 C C . ALA A 1 92 ? -9.195 11.945 1.642 1 97.38 92 ALA A C 1
ATOM 702 O O . ALA A 1 92 ? -8.086 11.43 1.497 1 97.38 92 ALA A O 1
ATOM 703 N N . GLY A 1 93 ? -10.312 11.258 1.614 1 95.19 93 GLY A N 1
ATOM 704 C CA . GLY A 1 93 ? -10.328 9.836 1.317 1 95.19 93 GLY A CA 1
ATOM 705 C C . GLY A 1 93 ? -11.719 9.305 1.021 1 95.19 93 GLY A C 1
ATOM 706 O O . GLY A 1 93 ? -12.719 9.961 1.324 1 95.19 93 GLY A O 1
ATOM 707 N N . VAL A 1 94 ? -11.711 8.172 0.395 1 94.69 94 VAL A N 1
ATOM 708 C CA . VAL A 1 94 ? -12.961 7.516 0.036 1 94.69 94 VAL A CA 1
ATOM 709 C C . VAL A 1 94 ? -12.875 6.023 0.348 1 94.69 94 VAL A C 1
ATOM 711 O O . VAL A 1 94 ? -11.797 5.512 0.664 1 94.69 94 VAL A O 1
ATOM 714 N N . ALA A 1 95 ? -14.016 5.387 0.34 1 93 95 ALA A N 1
ATOM 715 C CA . ALA A 1 95 ? -14.094 3.941 0.54 1 93 95 ALA A CA 1
ATOM 716 C C . ALA A 1 95 ? -14.703 3.252 -0.679 1 93 95 ALA A C 1
ATOM 718 O O . ALA A 1 95 ? -15.461 3.867 -1.438 1 93 95 ALA A O 1
ATOM 719 N N . LEU A 1 96 ? -14.289 2.053 -0.872 1 93.5 96 LEU A N 1
ATOM 720 C CA . LEU A 1 96 ? -14.766 1.21 -1.962 1 93.5 96 LEU A CA 1
ATOM 721 C C . LEU A 1 96 ? -14.992 -0.22 -1.482 1 93.5 96 LEU A C 1
ATOM 723 O O . LEU A 1 96 ? -14.07 -0.868 -0.985 1 93.5 96 LEU A O 1
ATOM 727 N N . GLY A 1 97 ? -16.25 -0.676 -1.553 1 93.25 97 GLY A N 1
ATOM 728 C CA . GLY A 1 97 ? -16.562 -2.074 -1.3 1 93.25 97 GLY A CA 1
ATOM 729 C C . GLY A 1 97 ? -16.656 -2.902 -2.568 1 93.25 97 GLY A C 1
ATOM 730 O O . GLY A 1 97 ? -17.5 -2.637 -3.426 1 93.25 97 GLY A O 1
ATOM 731 N N . SER A 1 98 ? -15.797 -3.822 -2.688 1 94.75 98 SER A N 1
ATOM 732 C CA . SER A 1 98 ? -15.789 -4.742 -3.82 1 94.75 98 SER A CA 1
ATOM 733 C C . SER A 1 98 ? -14.93 -5.969 -3.533 1 94.75 98 SER A C 1
ATOM 735 O O . SER A 1 98 ? -14.062 -5.934 -2.654 1 94.75 98 SER A O 1
ATOM 737 N N . THR A 1 99 ? -15.281 -7.051 -4.199 1 95.56 99 THR A N 1
ATOM 738 C CA . THR A 1 99 ? -14.305 -8.133 -4.23 1 95.56 99 THR A CA 1
ATOM 739 C C . THR A 1 99 ? -13.133 -7.781 -5.145 1 95.56 99 THR A C 1
ATOM 741 O O . THR A 1 99 ? -13.219 -6.836 -5.93 1 95.56 99 THR A O 1
ATOM 744 N N . VAL A 1 100 ? -12.047 -8.562 -5.012 1 97.19 100 VAL A N 1
ATOM 745 C CA . VAL A 1 100 ? -10.906 -8.383 -5.906 1 97.19 100 VAL A CA 1
ATOM 746 C C . VAL A 1 100 ? -11.336 -8.656 -7.348 1 97.19 100 VAL A C 1
ATOM 748 O O . VAL A 1 100 ? -11.062 -7.859 -8.25 1 97.19 100 VAL A O 1
ATOM 751 N N . GLU A 1 101 ? -12.023 -9.688 -7.543 1 96.25 101 GLU A N 1
ATOM 752 C CA . GLU A 1 101 ? -12.445 -10.102 -8.875 1 96.25 101 GLU A CA 1
ATOM 753 C C . GLU A 1 101 ? -13.445 -9.125 -9.477 1 96.25 101 GLU A C 1
ATOM 755 O O . GLU A 1 101 ? -13.398 -8.836 -10.672 1 96.25 101 GLU A O 1
ATOM 760 N N . GLY A 1 102 ? -14.25 -8.609 -8.688 1 95.5 102 GLY A N 1
ATOM 761 C CA . GLY A 1 102 ? -15.375 -7.816 -9.164 1 95.5 102 GLY A CA 1
ATOM 762 C C . GLY A 1 102 ? -15.055 -6.336 -9.266 1 95.5 102 GLY A C 1
ATOM 763 O O . GLY A 1 102 ? -15.797 -5.578 -9.898 1 95.5 102 GLY A O 1
ATOM 764 N N . ALA A 1 103 ? -13.992 -5.879 -8.719 1 96.44 103 ALA A N 1
ATOM 765 C CA . ALA A 1 103 ? -13.617 -4.469 -8.797 1 96.44 103 ALA A CA 1
ATOM 766 C C . ALA A 1 103 ? -13.305 -4.066 -10.234 1 96.44 103 ALA A C 1
ATOM 768 O O . ALA A 1 103 ? -12.57 -4.766 -10.938 1 96.44 103 ALA A O 1
ATOM 769 N N . THR A 1 104 ? -13.898 -2.982 -10.703 1 97.56 104 THR A N 1
ATOM 770 C CA . THR A 1 104 ? -13.508 -2.471 -12.016 1 97.56 104 THR A CA 1
ATOM 771 C C . THR A 1 104 ? -12.188 -1.709 -11.93 1 97.56 104 THR A C 1
ATOM 773 O O . THR A 1 104 ? -11.828 -1.192 -10.867 1 97.56 104 THR A O 1
ATOM 776 N N . TYR A 1 105 ? -11.469 -1.679 -13.039 1 98.19 105 TYR A N 1
ATOM 777 C CA . TYR A 1 105 ? -10.227 -0.919 -13.047 1 98.19 105 TYR A CA 1
ATOM 778 C C . TYR A 1 105 ? -10.492 0.569 -12.852 1 98.19 105 TYR A C 1
ATOM 780 O O . TYR A 1 105 ? -9.688 1.277 -12.242 1 98.19 105 TYR A O 1
ATOM 788 N N . GLU A 1 106 ? -11.602 1.044 -13.32 1 97.88 106 GLU A N 1
ATOM 789 C CA . GLU A 1 106 ? -11.977 2.439 -13.117 1 97.88 106 GLU A CA 1
ATOM 790 C C . GLU A 1 106 ? -12.133 2.762 -11.633 1 97.88 106 GLU A C 1
ATOM 792 O O . GLU A 1 106 ? -11.648 3.791 -11.164 1 97.88 106 GLU A O 1
ATOM 797 N N . ASP A 1 107 ? -12.805 1.872 -10.906 1 97.5 107 ASP A N 1
ATOM 798 C CA . ASP A 1 107 ? -12.992 2.061 -9.469 1 97.5 107 ASP A CA 1
ATOM 799 C C . ASP A 1 107 ? -11.664 1.99 -8.727 1 97.5 107 ASP A C 1
ATOM 801 O O . ASP A 1 107 ? -11.43 2.75 -7.789 1 97.5 107 ASP A O 1
ATOM 805 N N . LEU A 1 108 ? -10.852 1.072 -9.133 1 98.44 108 LEU A N 1
ATOM 806 C CA . LEU A 1 108 ? -9.555 0.922 -8.484 1 98.44 108 LEU A CA 1
ATOM 807 C C . LEU A 1 108 ? -8.68 2.146 -8.734 1 98.44 108 LEU A C 1
ATOM 809 O O . LEU A 1 108 ? -8.031 2.646 -7.816 1 98.44 108 LEU A O 1
ATOM 813 N N . GLU A 1 109 ? -8.641 2.576 -9.969 1 98.38 109 GLU A N 1
ATOM 814 C CA . GLU A 1 109 ? -7.883 3.777 -10.297 1 98.38 109 GLU A CA 1
ATOM 815 C C . GLU A 1 109 ? -8.406 4.992 -9.539 1 98.38 109 GLU A C 1
ATOM 817 O O . GLU A 1 109 ? -7.633 5.836 -9.094 1 98.38 109 GLU A O 1
ATOM 822 N N . TRP A 1 110 ? -9.711 5.051 -9.43 1 97.94 110 TRP A N 1
ATOM 823 C CA . TRP A 1 110 ? -10.375 6.133 -8.711 1 97.94 110 TRP A CA 1
ATOM 824 C C . TRP A 1 110 ? -9.914 6.176 -7.254 1 97.94 110 TRP A C 1
ATOM 826 O O . TRP A 1 110 ? -9.461 7.215 -6.773 1 97.94 110 TRP A O 1
ATOM 836 N N . ILE A 1 111 ? -9.945 5.062 -6.539 1 98.06 111 ILE A N 1
ATOM 837 C CA . ILE A 1 111 ? -9.633 5.066 -5.113 1 98.06 111 ILE A CA 1
ATOM 838 C C . ILE A 1 111 ? -8.133 5.234 -4.918 1 98.06 111 ILE A C 1
ATOM 840 O O . ILE A 1 111 ? -7.691 5.879 -3.963 1 98.06 111 ILE A O 1
ATOM 844 N N . VAL A 1 112 ? -7.301 4.656 -5.809 1 98.75 112 VAL A N 1
ATOM 845 C CA . VAL A 1 112 ? -5.855 4.824 -5.723 1 98.75 112 VAL A CA 1
ATOM 846 C C . VAL A 1 112 ? -5.492 6.293 -5.949 1 98.75 112 VAL A C 1
ATOM 848 O O . VAL A 1 112 ? -4.598 6.824 -5.289 1 98.75 112 VAL A O 1
ATOM 851 N N . GLY A 1 113 ? -6.18 6.93 -6.879 1 98.69 113 GLY A N 1
ATOM 852 C CA . GLY A 1 113 ? -5.957 8.336 -7.176 1 98.69 113 GLY A CA 1
ATOM 853 C C . GLY A 1 113 ? -6.211 9.242 -5.988 1 98.69 113 GLY A C 1
ATOM 854 O O . GLY A 1 113 ? -5.449 10.188 -5.746 1 98.69 113 GLY A O 1
ATOM 855 N N . ILE A 1 114 ? -7.188 8.938 -5.246 1 98.44 114 ILE A N 1
ATOM 856 C CA . ILE A 1 114 ? -7.598 9.812 -4.152 1 98.44 114 ILE A CA 1
ATOM 857 C C . ILE A 1 114 ? -6.84 9.438 -2.881 1 98.44 114 ILE A C 1
ATOM 859 O O . ILE A 1 114 ? -6.141 10.266 -2.299 1 98.44 114 ILE A O 1
ATOM 863 N N . ASN A 1 115 ? -6.934 8.156 -2.477 1 98.62 115 ASN A N 1
ATOM 864 C CA . ASN A 1 115 ? -6.449 7.723 -1.169 1 98.62 115 ASN A CA 1
ATOM 865 C C . ASN A 1 115 ? -4.926 7.684 -1.116 1 98.62 115 ASN A C 1
ATOM 867 O O . ASN A 1 115 ? -4.332 7.891 -0.056 1 98.62 115 ASN A O 1
ATOM 871 N N . PHE A 1 116 ? -4.297 7.32 -2.242 1 98.81 116 PHE A N 1
ATOM 872 C CA . PHE A 1 116 ? -2.846 7.188 -2.217 1 98.81 116 PHE A CA 1
ATOM 873 C C . PHE A 1 116 ? -2.18 8.391 -2.879 1 98.81 116 PHE A C 1
ATOM 875 O O . PHE A 1 116 ? -1.411 9.109 -2.238 1 98.81 116 PHE A O 1
ATOM 882 N N . TRP A 1 117 ? -2.482 8.617 -4.199 1 98.88 117 TRP A N 1
ATOM 883 C CA . TRP A 1 117 ? -1.828 9.703 -4.918 1 98.88 117 TRP A CA 1
ATOM 884 C C . TRP A 1 117 ? -2.16 11.047 -4.285 1 98.88 117 TRP A C 1
ATOM 886 O O . TRP A 1 117 ? -1.314 11.945 -4.238 1 98.88 117 TRP A O 1
ATOM 896 N N . GLY A 1 118 ? -3.381 11.211 -3.83 1 98.88 118 GLY A N 1
ATOM 897 C CA . GLY A 1 118 ? -3.717 12.43 -3.111 1 98.88 118 GLY A CA 1
ATOM 898 C C . GLY A 1 118 ? -2.793 12.711 -1.94 1 98.88 118 GLY A C 1
ATOM 899 O O . GLY A 1 118 ? -2.373 13.844 -1.731 1 98.88 118 GLY A O 1
ATOM 900 N N . VAL A 1 119 ? -2.461 11.641 -1.189 1 98.88 119 VAL A N 1
ATOM 901 C CA . VAL A 1 119 ? -1.552 11.758 -0.053 1 98.88 119 VAL A CA 1
ATOM 902 C C . VAL A 1 119 ? -0.143 12.07 -0.547 1 98.88 119 VAL A C 1
ATOM 904 O O . VAL A 1 119 ? 0.546 12.922 0.022 1 98.88 119 VAL A O 1
ATOM 907 N N . VAL A 1 120 ? 0.281 11.391 -1.604 1 98.88 120 VAL A N 1
ATOM 908 C CA . VAL A 1 120 ? 1.61 11.602 -2.168 1 98.88 120 VAL A CA 1
ATOM 909 C C . VAL A 1 120 ? 1.742 13.039 -2.664 1 98.88 120 VAL A C 1
ATOM 911 O O . VAL A 1 120 ? 2.721 13.719 -2.355 1 98.88 120 VAL A O 1
ATOM 914 N N . TYR A 1 121 ? 0.76 13.516 -3.414 1 98.88 121 TYR A N 1
ATOM 915 C CA . TYR A 1 121 ? 0.79 14.875 -3.945 1 98.88 121 TYR A CA 1
ATOM 916 C C . TYR A 1 121 ? 0.806 15.898 -2.818 1 98.88 121 TYR A C 1
ATOM 918 O O . TYR A 1 121 ? 1.638 16.812 -2.811 1 98.88 121 TYR A O 1
ATOM 926 N N . GLY A 1 122 ? -0.112 15.727 -1.875 1 98.88 122 GLY A N 1
ATOM 927 C CA . GLY A 1 122 ? -0.134 16.641 -0.747 1 98.88 122 GLY A CA 1
ATOM 928 C C . GLY A 1 122 ? 1.181 16.688 0.009 1 98.88 122 GLY A C 1
ATOM 929 O O . GLY A 1 122 ? 1.666 17.766 0.351 1 98.88 122 GLY A O 1
ATOM 930 N N . THR A 1 123 ? 1.746 15.531 0.234 1 98.94 123 THR A N 1
ATOM 931 C CA . THR A 1 123 ? 3.004 15.445 0.969 1 98.94 123 THR A CA 1
ATOM 932 C C . THR A 1 123 ? 4.133 16.109 0.194 1 98.94 123 THR A C 1
ATOM 934 O O . THR A 1 123 ? 4.82 16.984 0.725 1 98.94 123 THR A O 1
ATOM 937 N N . LYS A 1 124 ? 4.285 15.773 -1.029 1 98.81 124 LYS A N 1
ATOM 938 C CA . LYS A 1 124 ? 5.434 16.219 -1.812 1 98.81 124 LYS A CA 1
ATOM 939 C C . LYS A 1 124 ? 5.332 17.719 -2.133 1 98.81 124 LYS A C 1
ATOM 941 O O . LYS A 1 124 ? 6.344 18.422 -2.135 1 98.81 124 LYS A O 1
ATOM 946 N N . GLU A 1 125 ? 4.172 18.172 -2.404 1 98.88 125 GLU A N 1
ATOM 947 C CA . GLU A 1 125 ? 4.02 19.562 -2.824 1 98.88 125 GLU A CA 1
ATOM 948 C C . GLU A 1 125 ? 4.109 20.516 -1.634 1 98.88 125 GLU A C 1
ATOM 950 O O . GLU A 1 125 ? 4.59 21.641 -1.769 1 98.88 125 GLU A O 1
ATOM 955 N N . PHE A 1 126 ? 3.732 20.109 -0.444 1 98.94 126 PHE A N 1
ATOM 956 C CA . PHE A 1 126 ? 3.736 20.984 0.718 1 98.94 126 PHE A CA 1
ATOM 957 C C . PHE A 1 126 ? 5.051 20.875 1.48 1 98.94 126 PHE A C 1
ATOM 959 O O . PHE A 1 126 ? 5.473 21.812 2.148 1 98.94 126 PHE A O 1
ATOM 966 N N . LEU A 1 127 ? 5.727 19.734 1.378 1 98.75 127 LEU A N 1
ATOM 967 C CA . LEU A 1 127 ? 6.879 19.406 2.213 1 98.75 127 LEU A CA 1
ATOM 968 C C . LEU A 1 127 ? 7.965 20.469 2.078 1 98.75 127 LEU A C 1
ATOM 970 O O . LEU A 1 127 ? 8.492 20.953 3.08 1 98.75 127 LEU A O 1
ATOM 974 N N . PRO A 1 128 ? 8.289 20.891 0.822 1 98.44 128 PRO A N 1
ATOM 975 C CA . PRO A 1 128 ? 9.344 21.906 0.725 1 98.44 128 PRO A CA 1
ATOM 976 C C . PRO A 1 128 ? 8.984 23.203 1.442 1 98.44 128 PRO A C 1
ATOM 978 O O . PRO A 1 128 ? 9.852 23.828 2.049 1 98.44 128 PRO A O 1
ATOM 981 N N . PHE A 1 129 ? 7.773 23.609 1.403 1 98.81 129 PHE A N 1
ATOM 982 C CA . PHE A 1 129 ? 7.332 24.828 2.078 1 98.81 129 PHE A CA 1
ATOM 983 C C . PHE A 1 129 ? 7.352 24.641 3.59 1 98.81 129 PHE A C 1
ATOM 985 O O . PHE A 1 129 ? 7.746 25.562 4.324 1 98.81 129 PHE A O 1
ATOM 992 N N . ILE A 1 130 ? 6.93 23.5 4.059 1 98.88 130 ILE A N 1
ATOM 993 C CA . ILE A 1 130 ? 6.883 23.219 5.488 1 98.88 130 ILE A CA 1
ATOM 994 C C . ILE A 1 130 ? 8.297 23.188 6.059 1 98.88 130 ILE A C 1
ATOM 996 O O . ILE A 1 130 ? 8.547 23.703 7.152 1 98.88 130 ILE A O 1
ATOM 1000 N N . LYS A 1 131 ? 9.203 22.656 5.34 1 98.25 131 LYS A N 1
ATOM 1001 C CA . LYS A 1 131 ? 10.594 22.594 5.781 1 98.25 131 LYS A CA 1
ATOM 1002 C C . LYS A 1 131 ? 11.172 23.984 5.973 1 98.25 131 LYS A C 1
ATOM 1004 O O . LYS A 1 131 ? 12.016 24.203 6.848 1 98.25 131 LYS A O 1
ATOM 1009 N N . GLN A 1 132 ? 10.672 24.906 5.203 1 98.12 132 GLN A N 1
ATOM 1010 C CA . GLN A 1 132 ? 11.156 26.281 5.309 1 98.12 132 GLN A CA 1
ATOM 1011 C C . GLN A 1 132 ? 10.828 26.875 6.676 1 98.12 132 GLN A C 1
ATOM 1013 O O . GLN A 1 132 ? 11.539 27.75 7.16 1 98.12 132 GLN A O 1
ATOM 1018 N N . THR A 1 133 ? 9.812 26.391 7.301 1 97.81 133 THR A N 1
ATOM 1019 C CA . THR A 1 133 ? 9.406 26.922 8.594 1 97.81 133 THR A CA 1
ATOM 1020 C C . THR A 1 133 ? 10.242 26.328 9.719 1 97.81 133 THR A C 1
ATOM 1022 O O . THR A 1 133 ? 10.281 26.875 10.828 1 97.81 133 THR A O 1
ATOM 1025 N N . GLN A 1 134 ? 10.828 25.125 9.477 1 97.62 134 GLN A N 1
ATOM 1026 C CA . GLN A 1 134 ? 11.594 24.359 10.461 1 97.62 134 GLN A CA 1
ATOM 1027 C C . GLN A 1 134 ? 10.75 24.047 11.688 1 97.62 134 GLN A C 1
ATOM 1029 O O . GLN A 1 134 ? 11.281 23.891 12.789 1 97.62 134 GLN A O 1
ATOM 1034 N N . ASP A 1 135 ? 9.5 24.109 11.523 1 98.06 135 ASP A N 1
ATOM 1035 C CA . ASP A 1 135 ? 8.508 23.812 12.547 1 98.06 135 ASP A CA 1
ATOM 1036 C C . ASP A 1 135 ? 7.199 23.328 11.914 1 98.06 135 ASP A C 1
ATOM 1038 O O . ASP A 1 135 ? 6.25 24.109 11.766 1 98.06 135 ASP A O 1
ATOM 1042 N N . GLY A 1 136 ? 7.199 22.062 11.594 1 98.31 136 GLY A N 1
ATOM 1043 C CA . GLY A 1 136 ? 6.039 21.609 10.836 1 98.31 136 GLY A CA 1
ATOM 1044 C C . GLY A 1 136 ? 5.797 20.125 10.938 1 98.31 136 GLY A C 1
ATOM 1045 O O . GLY A 1 136 ? 6.586 19.391 11.555 1 98.31 136 GLY A O 1
ATOM 1046 N N . HIS A 1 137 ? 4.652 19.703 10.445 1 98.62 137 HIS A N 1
ATOM 1047 C CA . HIS A 1 137 ? 4.238 18.312 10.453 1 98.62 137 HIS A CA 1
ATOM 1048 C C . HIS A 1 137 ? 3.494 17.938 9.172 1 98.62 137 HIS A C 1
ATOM 1050 O O . HIS A 1 137 ? 2.695 18.734 8.672 1 98.62 137 HIS A O 1
ATOM 1056 N N . ILE A 1 138 ? 3.818 16.812 8.703 1 98.81 138 ILE A N 1
ATOM 1057 C CA . ILE A 1 138 ? 3.012 16.156 7.68 1 98.81 138 ILE A CA 1
ATOM 1058 C C . ILE A 1 138 ? 2.137 15.078 8.32 1 98.81 138 ILE A C 1
ATOM 1060 O O . ILE A 1 138 ? 2.648 14.141 8.945 1 98.81 138 ILE A O 1
ATOM 1064 N N . ILE A 1 139 ? 0.811 15.188 8.242 1 98.88 139 ILE A N 1
ATOM 1065 C CA . ILE A 1 139 ? -0.106 14.219 8.828 1 98.88 139 ILE A CA 1
ATOM 1066 C C . ILE A 1 139 ? -0.833 13.453 7.719 1 98.88 139 ILE A C 1
ATOM 1068 O O . ILE A 1 139 ? -1.582 14.055 6.941 1 98.88 139 ILE A O 1
ATOM 1072 N N . ASN A 1 140 ? -0.567 12.195 7.582 1 98.75 140 ASN A N 1
ATOM 1073 C CA . ASN A 1 140 ? -1.217 11.336 6.598 1 98.75 140 ASN A CA 1
ATOM 1074 C C . ASN A 1 140 ? -2.203 10.375 7.262 1 98.75 140 ASN A C 1
ATOM 1076 O O . ASN A 1 140 ? -1.853 9.672 8.211 1 98.75 140 ASN A O 1
ATOM 1080 N N . ILE A 1 141 ? -3.422 10.375 6.734 1 97.25 141 ILE A N 1
ATOM 1081 C CA . ILE A 1 141 ? -4.488 9.57 7.32 1 97.25 141 ILE A CA 1
ATOM 1082 C C . ILE A 1 141 ? -4.57 8.227 6.602 1 97.25 141 ILE A C 1
ATOM 1084 O O . ILE A 1 141 ? -5.051 8.148 5.469 1 97.25 141 ILE A O 1
ATOM 1088 N N . SER A 1 142 ? -4.125 7.234 7.242 1 95.56 142 SER A N 1
ATOM 1089 C CA . SER A 1 142 ? -4.359 5.852 6.824 1 95.56 142 SER A CA 1
ATOM 1090 C C . SER A 1 142 ? -5.648 5.305 7.426 1 95.56 142 SER A C 1
ATOM 1092 O O . SER A 1 142 ? -6.68 5.977 7.414 1 95.56 142 SER A O 1
ATOM 1094 N N . SER A 1 143 ? -5.617 4.059 7.875 1 90.94 143 SER A N 1
ATOM 1095 C CA . SER A 1 143 ? -6.773 3.395 8.469 1 90.94 143 SER A CA 1
ATOM 1096 C C . SER A 1 143 ? -6.355 2.186 9.297 1 90.94 143 SER A C 1
ATOM 1098 O O . SER A 1 143 ? -5.219 1.719 9.188 1 90.94 143 SER A O 1
ATOM 1100 N N . LEU A 1 144 ? -7.27 1.8 10.156 1 85.88 144 LEU A N 1
ATOM 1101 C CA . LEU A 1 144 ? -7.133 0.459 10.711 1 85.88 144 LEU A CA 1
ATOM 1102 C C . LEU A 1 144 ? -6.934 -0.574 9.609 1 85.88 144 LEU A C 1
ATOM 1104 O O . LEU A 1 144 ? -6.188 -1.541 9.789 1 85.88 144 LEU A O 1
ATOM 1108 N N . PHE A 1 145 ? -7.5 -0.317 8.523 1 84.62 145 PHE A N 1
ATOM 1109 C CA . PHE A 1 145 ? -7.41 -1.214 7.375 1 84.62 145 PHE A CA 1
ATOM 1110 C C . PHE A 1 145 ? -6.113 -0.982 6.609 1 84.62 145 PHE A C 1
ATOM 1112 O O . PHE A 1 145 ? -5.93 -1.521 5.516 1 84.62 145 PHE A O 1
ATOM 1119 N N . GLY A 1 146 ? -5.258 -0.234 7.129 1 87.31 146 GLY A N 1
ATOM 1120 C CA . GLY A 1 146 ? -3.867 -0.132 6.715 1 87.31 146 GLY A CA 1
ATOM 1121 C C . GLY A 1 146 ? -2.932 -0.984 7.551 1 87.31 146 GLY A C 1
ATOM 1122 O O . GLY A 1 146 ? -1.735 -1.07 7.262 1 87.31 146 GLY A O 1
ATOM 1123 N N . LEU A 1 147 ? -3.561 -1.583 8.547 1 85.5 147 LEU A N 1
ATOM 1124 C CA . LEU A 1 147 ? -2.846 -2.494 9.438 1 85.5 147 LEU A CA 1
ATOM 1125 C C . LEU A 1 147 ? -3.312 -3.93 9.234 1 85.5 147 LEU A C 1
ATOM 1127 O O . LEU A 1 147 ? -2.502 -4.859 9.25 1 85.5 147 LEU A O 1
ATOM 1131 N N . THR A 1 148 ? -4.605 -4.039 9.031 1 87.56 148 THR A N 1
ATOM 1132 C CA . THR A 1 148 ? -5.238 -5.328 8.773 1 87.56 148 THR A CA 1
ATOM 1133 C C . THR A 1 148 ? -6.109 -5.266 7.527 1 87.56 148 THR A C 1
ATOM 1135 O O . THR A 1 148 ? -6.801 -4.273 7.297 1 87.56 148 THR A O 1
ATOM 1138 N N . ALA A 1 149 ? -6.02 -6.305 6.781 1 90.12 149 ALA A N 1
ATOM 1139 C CA . ALA A 1 149 ? -6.824 -6.348 5.562 1 90.12 149 ALA A CA 1
ATOM 1140 C C . ALA A 1 149 ? -8.164 -7.039 5.816 1 90.12 149 ALA A C 1
ATOM 1142 O O . ALA A 1 149 ? -8.242 -7.977 6.613 1 90.12 149 ALA A O 1
ATOM 1143 N N . GLN A 1 150 ? -9.156 -6.527 5.125 1 88.75 150 GLN A N 1
ATOM 1144 C CA . GLN A 1 150 ? -10.5 -7.098 5.211 1 88.75 150 GLN A CA 1
ATOM 1145 C C . GLN A 1 150 ? -10.984 -7.562 3.84 1 88.75 150 GLN A C 1
ATOM 1147 O O . GLN A 1 150 ? -10.711 -6.922 2.824 1 88.75 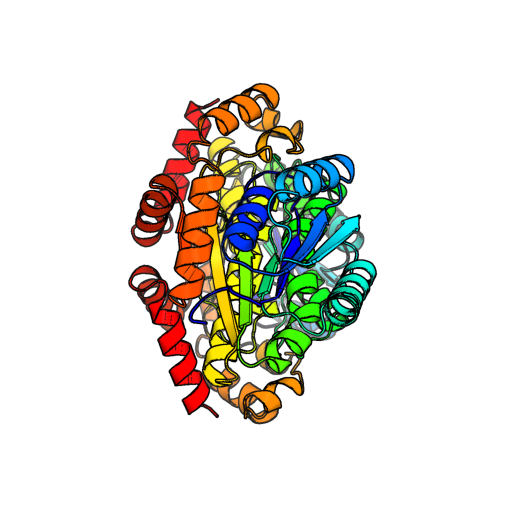150 GLN A O 1
ATOM 1152 N N . PRO A 1 151 ? -11.742 -8.703 3.844 1 92.31 151 PRO A N 1
ATOM 1153 C CA . PRO A 1 151 ? -12.375 -9.047 2.57 1 92.31 151 PRO A CA 1
ATOM 1154 C C . PRO A 1 151 ? -13.312 -7.957 2.059 1 92.31 151 PRO A C 1
ATOM 1156 O O . PRO A 1 151 ? -13.891 -7.211 2.854 1 92.31 151 PRO A O 1
ATOM 1159 N N . THR A 1 152 ? -13.453 -7.793 0.728 1 92.12 152 THR A N 1
ATOM 1160 C CA . THR A 1 152 ? -14.359 -6.871 0.043 1 92.12 152 THR A CA 1
ATOM 1161 C C . THR A 1 152 ? -13.828 -5.441 0.124 1 92.12 152 THR A C 1
ATOM 1163 O O . THR A 1 152 ? -14.547 -4.488 -0.196 1 92.12 152 THR A O 1
ATOM 1166 N N . GLN A 1 153 ? -12.617 -5.297 0.631 1 93.5 153 GLN A N 1
ATOM 1167 C CA . GLN A 1 153 ? -12.023 -3.971 0.769 1 93.5 153 GLN A CA 1
ATOM 1168 C C . GLN A 1 153 ? -10.625 -3.926 0.162 1 93.5 153 GLN A C 1
ATOM 1170 O O . GLN A 1 153 ? -9.758 -3.191 0.64 1 93.5 153 GLN A O 1
ATOM 1175 N N . SER A 1 154 ? -10.391 -4.723 -0.82 1 96.12 154 SER A N 1
ATOM 1176 C CA . SER A 1 154 ? -9.039 -4.922 -1.332 1 96.12 154 SER A CA 1
ATOM 1177 C C . SER A 1 154 ? -8.43 -3.605 -1.807 1 96.12 154 SER A C 1
ATOM 1179 O O . SER A 1 154 ? -7.27 -3.305 -1.5 1 96.12 154 SER A O 1
ATOM 1181 N N . GLY A 1 155 ? -9.188 -2.84 -2.646 1 96.75 155 GLY A N 1
ATOM 1182 C CA . GLY A 1 155 ? -8.688 -1.554 -3.098 1 96.75 155 GLY A CA 1
ATOM 1183 C C . GLY A 1 155 ? -8.398 -0.592 -1.961 1 96.75 155 GLY A C 1
ATOM 1184 O O . GLY A 1 155 ? -7.352 0.058 -1.938 1 96.75 155 GLY A O 1
ATOM 1185 N N . TYR A 1 156 ? -9.312 -0.492 -1.003 1 95.69 156 TYR A N 1
ATOM 1186 C CA . TYR A 1 156 ? -9.141 0.374 0.159 1 95.69 156 TYR A CA 1
ATOM 1187 C C . TYR A 1 156 ? -7.941 -0.056 0.994 1 95.69 156 TYR A C 1
ATOM 1189 O O . TYR A 1 156 ? -7.105 0.771 1.357 1 95.69 156 TYR A O 1
ATOM 1197 N N . ASN A 1 157 ? -7.844 -1.353 1.269 1 95.62 157 ASN A N 1
ATOM 1198 C CA . ASN A 1 157 ? -6.703 -1.888 2.004 1 95.62 157 ASN A CA 1
ATOM 1199 C C . ASN A 1 157 ? -5.383 -1.522 1.335 1 95.62 157 ASN A C 1
ATOM 1201 O O . ASN A 1 157 ? -4.461 -1.032 1.992 1 95.62 157 ASN A O 1
ATOM 1205 N N . ALA A 1 158 ? -5.332 -1.789 0.061 1 98.25 158 ALA A N 1
ATOM 1206 C CA . ALA A 1 158 ? -4.098 -1.529 -0.674 1 98.25 158 ALA A CA 1
ATOM 1207 C C . ALA A 1 158 ? -3.65 -0.082 -0.5 1 98.25 158 ALA A C 1
ATOM 1209 O O . ALA A 1 158 ? -2.482 0.181 -0.198 1 98.25 158 ALA A O 1
ATOM 1210 N N . THR A 1 159 ? -4.547 0.833 -0.652 1 98.38 159 THR A N 1
ATOM 1211 C CA . THR A 1 159 ? -4.199 2.248 -0.59 1 98.38 159 THR A CA 1
ATOM 1212 C C . THR A 1 159 ? -3.764 2.637 0.82 1 98.38 159 THR A C 1
ATOM 1214 O O . THR A 1 159 ? -2.779 3.357 0.995 1 98.38 159 THR A O 1
ATOM 1217 N N . LYS A 1 160 ? -4.469 2.186 1.81 1 97.56 160 LYS A N 1
ATOM 1218 C CA . LYS A 1 160 ? -4.184 2.6 3.18 1 97.56 160 LYS A CA 1
ATOM 1219 C C . LYS A 1 160 ? -2.922 1.92 3.707 1 97.56 160 LYS A C 1
ATOM 1221 O O . LYS A 1 160 ? -2.18 2.506 4.5 1 97.56 160 LYS A O 1
ATOM 1226 N N . PHE A 1 161 ? -2.607 0.697 3.244 1 97.38 161 PHE A N 1
ATOM 1227 C CA . PHE A 1 161 ? -1.307 0.091 3.498 1 97.38 161 PHE A CA 1
ATOM 1228 C C . PHE A 1 161 ? -0.194 0.906 2.852 1 97.38 161 PHE A C 1
ATOM 1230 O O . PHE A 1 161 ? 0.858 1.12 3.457 1 97.38 161 PHE A O 1
ATOM 1237 N N . ALA A 1 162 ? -0.458 1.29 1.642 1 98.5 162 ALA A N 1
ATOM 1238 C CA . ALA A 1 162 ? 0.53 2.078 0.909 1 98.5 162 ALA A CA 1
ATOM 1239 C C . ALA A 1 162 ? 0.838 3.383 1.638 1 98.5 162 ALA A C 1
ATOM 1241 O O . ALA A 1 162 ? 2 3.783 1.742 1 98.5 162 ALA A O 1
ATOM 1242 N N . VAL A 1 163 ? -0.196 4.051 2.143 1 98.5 163 VAL A N 1
ATOM 1243 C CA . VAL A 1 163 ? -0.033 5.305 2.871 1 98.5 163 VAL A CA 1
ATOM 1244 C C . VAL A 1 163 ? 0.838 5.074 4.105 1 98.5 163 VAL A C 1
ATOM 1246 O O . VAL A 1 163 ? 1.702 5.895 4.422 1 98.5 163 VAL A O 1
ATOM 1249 N N . ARG A 1 164 ? 0.622 4.031 4.801 1 96.56 164 ARG A N 1
ATOM 1250 C CA . ARG A 1 164 ? 1.421 3.707 5.977 1 96.56 164 ARG A CA 1
ATOM 1251 C C . ARG A 1 164 ? 2.895 3.562 5.617 1 96.56 164 ARG A C 1
ATOM 1253 O O . ARG A 1 164 ? 3.754 4.203 6.227 1 96.56 164 ARG A O 1
ATOM 1260 N N . GLY A 1 165 ? 3.182 2.688 4.605 1 96.69 165 GLY A N 1
ATOM 1261 C CA . GLY A 1 165 ? 4.562 2.477 4.195 1 96.69 165 GLY A CA 1
ATOM 1262 C C . GLY A 1 165 ? 5.25 3.75 3.742 1 96.69 165 GLY A C 1
ATOM 1263 O O . GLY A 1 165 ? 6.402 4.004 4.105 1 96.69 165 GLY A O 1
ATOM 1264 N N . PHE A 1 166 ? 4.531 4.582 3.006 1 98.06 166 PHE A N 1
ATOM 1265 C CA . PHE A 1 166 ? 5.02 5.852 2.484 1 98.06 166 PHE A CA 1
ATOM 1266 C C . PHE A 1 166 ? 5.336 6.82 3.619 1 98.06 166 PHE A C 1
ATOM 1268 O O . PHE A 1 166 ? 6.402 7.43 3.643 1 98.06 166 PHE A O 1
ATOM 1275 N N . THR A 1 167 ? 4.465 6.895 4.586 1 98.12 167 THR A N 1
ATOM 1276 C CA . THR A 1 167 ? 4.555 7.855 5.68 1 98.12 167 THR A CA 1
ATOM 1277 C C . THR A 1 167 ? 5.676 7.48 6.641 1 98.12 167 THR A C 1
ATOM 1279 O O . THR A 1 167 ? 6.418 8.344 7.105 1 98.12 167 THR A O 1
ATOM 1282 N N . GLU A 1 168 ? 5.766 6.215 6.934 1 95.69 168 GLU A N 1
ATOM 1283 C CA . GLU A 1 168 ? 6.797 5.766 7.863 1 95.69 168 GLU A CA 1
ATOM 1284 C C . GLU A 1 168 ? 8.195 5.973 7.281 1 95.69 168 GLU A C 1
ATOM 1286 O O . GLU A 1 168 ? 9.141 6.273 8.008 1 95.69 168 GLU A O 1
ATOM 1291 N N . SER A 1 169 ? 8.312 5.793 5.988 1 95.44 169 SER A N 1
ATOM 1292 C CA . SER A 1 169 ? 9.578 6.102 5.324 1 95.44 169 SER A CA 1
ATOM 1293 C C . SER A 1 169 ? 9.914 7.582 5.445 1 95.44 169 SER A C 1
ATOM 1295 O O . SER A 1 169 ? 11.039 7.941 5.797 1 95.44 169 SER A O 1
ATOM 1297 N N . LEU A 1 170 ? 8.984 8.414 5.184 1 97.25 170 LEU A N 1
ATOM 1298 C CA . LEU A 1 170 ? 9.172 9.852 5.289 1 97.25 170 LEU A CA 1
ATOM 1299 C C . LEU A 1 170 ? 9.602 10.25 6.695 1 97.25 170 LEU A C 1
ATOM 1301 O O . LEU A 1 170 ? 10.523 11.047 6.867 1 97.25 170 LEU A O 1
ATOM 1305 N N . ARG A 1 171 ? 8.883 9.734 7.688 1 97.25 171 ARG A N 1
ATOM 1306 C CA . ARG A 1 171 ? 9.188 10.055 9.078 1 97.25 171 ARG A CA 1
ATOM 1307 C C . ARG A 1 171 ? 10.656 9.789 9.391 1 97.25 171 ARG A C 1
ATOM 1309 O O . ARG A 1 171 ? 11.328 10.609 10.023 1 97.25 171 ARG A O 1
ATOM 1316 N N . GLN A 1 172 ? 11.109 8.664 8.969 1 94.25 172 GLN A N 1
ATOM 1317 C CA . GLN A 1 172 ? 12.5 8.289 9.219 1 94.25 172 GLN A CA 1
ATOM 1318 C C . GLN A 1 172 ? 13.461 9.25 8.516 1 94.25 172 GLN A C 1
ATOM 1320 O O . GLN A 1 172 ? 14.492 9.625 9.078 1 94.25 172 GLN A O 1
ATOM 1325 N N . GLU A 1 173 ? 13.133 9.633 7.309 1 94.81 173 GLU A N 1
ATOM 1326 C CA . GLU A 1 173 ? 13.969 10.594 6.59 1 94.81 173 GLU A CA 1
ATOM 1327 C C . GLU A 1 173 ? 14.039 11.922 7.336 1 94.81 173 GLU A C 1
ATOM 1329 O O . GLU A 1 173 ? 15.117 12.5 7.477 1 94.81 173 GLU A O 1
ATOM 1334 N N . LEU A 1 174 ? 12.922 12.344 7.793 1 95.94 174 LEU A N 1
ATOM 1335 C CA . LEU A 1 174 ? 12.867 13.609 8.508 1 95.94 174 LEU A CA 1
ATOM 1336 C C . LEU A 1 174 ? 13.648 13.531 9.812 1 95.94 174 LEU A C 1
ATOM 1338 O O . LEU A 1 174 ? 14.305 14.5 10.211 1 95.94 174 LEU A O 1
ATOM 1342 N N . ASP A 1 175 ? 13.609 12.414 10.461 1 94.06 175 ASP A N 1
ATOM 1343 C CA . ASP A 1 175 ? 14.406 12.203 11.672 1 94.06 175 ASP A CA 1
ATOM 1344 C C . ASP A 1 175 ? 15.898 12.328 11.367 1 94.06 175 ASP A C 1
ATOM 1346 O O . ASP A 1 175 ? 16.672 12.836 12.188 1 94.06 175 ASP A O 1
ATOM 1350 N N . ILE A 1 176 ? 16.266 11.82 10.258 1 91.88 176 ILE A N 1
ATOM 1351 C CA . ILE A 1 176 ? 17.672 11.844 9.859 1 91.88 176 ILE A CA 1
ATOM 1352 C C . ILE A 1 176 ? 18.094 13.273 9.516 1 91.88 176 ILE A C 1
ATOM 1354 O O . ILE A 1 176 ? 19.188 13.711 9.891 1 91.88 176 ILE A O 1
ATOM 1358 N N . GLU A 1 177 ? 17.203 13.961 8.859 1 93 177 GLU A N 1
ATOM 1359 C CA . GLU A 1 177 ? 17.5 15.312 8.398 1 93 177 GLU A CA 1
ATOM 1360 C C . GLU A 1 177 ? 17.531 16.297 9.562 1 93 177 GLU A C 1
ATOM 1362 O O . GLU A 1 177 ? 18.266 17.281 9.539 1 93 177 GLU A O 1
ATOM 1367 N N . LYS A 1 178 ? 16.703 16.016 10.562 1 93.69 178 LYS A N 1
ATOM 1368 C CA . LYS A 1 178 ? 16.578 16.875 11.727 1 93.69 178 LYS A CA 1
ATOM 1369 C C . LYS A 1 178 ? 16.297 18.312 11.312 1 93.69 178 LYS A C 1
ATOM 1371 O O . LYS A 1 178 ? 16.984 19.25 11.758 1 93.69 178 LYS A O 1
ATOM 1376 N N . CYS A 1 179 ? 15.367 18.516 10.469 1 95 179 CYS A N 1
ATOM 1377 C CA . CYS A 1 179 ? 15.109 19.828 9.883 1 95 179 CYS A CA 1
ATOM 1378 C C . CYS A 1 179 ? 13.953 20.516 10.594 1 95 179 CYS A C 1
ATOM 1380 O O . CYS A 1 179 ? 13.367 21.469 10.055 1 95 179 CYS A O 1
ATOM 1382 N N . GLY A 1 180 ? 13.492 20 11.727 1 97.38 180 GLY A N 1
ATOM 1383 C CA . GLY A 1 180 ? 12.414 20.609 12.484 1 97.38 180 GLY A CA 1
ATOM 1384 C C . GLY A 1 180 ? 11.031 20.234 11.984 1 97.38 180 GLY A C 1
ATOM 1385 O O . GLY A 1 180 ? 10.031 20.781 12.453 1 97.38 180 GLY A O 1
ATOM 1386 N N . VAL A 1 181 ? 10.969 19.359 11.031 1 98.12 181 VAL A N 1
ATOM 1387 C CA . VAL A 1 181 ? 9.719 18.859 10.469 1 98.12 181 VAL A CA 1
ATOM 1388 C C . VAL A 1 181 ? 9.562 17.375 10.773 1 98.12 181 VAL A C 1
ATOM 1390 O O . VAL A 1 181 ? 10.547 16.641 10.789 1 98.12 181 VAL A O 1
ATOM 1393 N N . SER A 1 182 ? 8.344 16.969 11.117 1 97.88 182 SER A N 1
ATOM 1394 C CA . SER A 1 182 ? 8.055 15.57 11.43 1 97.88 182 SER A CA 1
ATOM 1395 C C . SER A 1 182 ? 6.844 15.07 10.641 1 97.88 182 SER A C 1
ATOM 1397 O O . SER A 1 182 ? 6.293 15.797 9.812 1 97.88 182 SER A O 1
ATOM 1399 N N . SER A 1 183 ? 6.582 13.789 10.812 1 98 183 SER A N 1
ATOM 1400 C CA . SER A 1 183 ? 5.434 13.195 10.141 1 98 183 SER A CA 1
ATOM 1401 C C . SER A 1 183 ? 4.68 12.25 11.07 1 98 183 SER A C 1
ATOM 1403 O O . SER A 1 183 ? 5.277 11.633 11.945 1 98 183 SER A O 1
ATOM 1405 N N . LEU A 1 184 ? 3.381 12.242 10.938 1 98.19 184 LEU A N 1
ATOM 1406 C CA . LEU A 1 184 ? 2.48 11.406 11.719 1 98.19 184 LEU A CA 1
ATOM 1407 C C . LEU A 1 184 ? 1.619 10.539 10.812 1 98.19 184 LEU A C 1
ATOM 1409 O O . LEU A 1 184 ? 1.028 11.031 9.852 1 98.19 184 LEU A O 1
ATOM 1413 N N . CYS A 1 185 ? 1.636 9.266 11.055 1 97.38 185 CYS A N 1
ATOM 1414 C CA . CYS A 1 185 ? 0.722 8.344 10.391 1 97.38 185 CYS A CA 1
ATOM 1415 C C . CYS A 1 185 ? -0.468 8.016 11.281 1 97.38 185 CYS A C 1
ATOM 1417 O O . CYS A 1 185 ? -0.298 7.484 12.383 1 97.38 185 CYS A O 1
ATOM 1419 N N . VAL A 1 186 ? -1.679 8.297 10.82 1 97.06 186 VAL A N 1
ATOM 1420 C CA . VAL A 1 186 ? -2.879 8.117 11.633 1 97.06 186 VAL A CA 1
ATOM 1421 C C . VAL A 1 186 ? -3.65 6.891 11.148 1 97.06 186 VAL A C 1
ATOM 1423 O O . VAL A 1 186 ? -3.852 6.711 9.945 1 97.06 186 VAL A O 1
ATOM 1426 N N . HIS A 1 187 ? -4.09 6.059 12.047 1 94.75 187 HIS A N 1
ATOM 1427 C CA . HIS A 1 187 ? -4.871 4.859 11.758 1 94.75 187 HIS A CA 1
ATOM 1428 C C . HIS A 1 187 ? -6.207 4.883 12.492 1 94.75 187 HIS A C 1
ATOM 1430 O O . HIS A 1 187 ? -6.371 4.215 13.516 1 94.75 187 HIS A O 1
ATOM 1436 N N . PRO A 1 188 ? -7.141 5.562 11.891 1 92.56 188 PRO A N 1
ATOM 1437 C CA . PRO A 1 188 ? -8.461 5.609 12.523 1 92.56 188 PRO A CA 1
ATOM 1438 C C . PRO A 1 188 ? -9.195 4.277 12.461 1 92.56 188 PRO A C 1
ATOM 1440 O O . PRO A 1 188 ? -9.117 3.572 11.445 1 92.56 188 PRO A O 1
ATOM 1443 N N . GLY A 1 189 ? -9.883 3.963 13.523 1 89.12 189 GLY A N 1
ATOM 1444 C CA . GLY A 1 189 ? -10.875 2.904 13.492 1 89.12 189 GLY A CA 1
ATOM 1445 C C . GLY A 1 189 ? -12.234 3.379 13.016 1 89.12 189 GLY A C 1
ATOM 1446 O O . GLY A 1 189 ? -12.328 4.117 12.031 1 89.12 189 GLY A O 1
ATOM 1447 N N . GLY A 1 190 ? -13.297 2.914 13.609 1 87.56 190 GLY A N 1
ATOM 1448 C CA . GLY A 1 190 ? -14.656 3.266 13.211 1 87.56 190 GLY A CA 1
ATOM 1449 C C . GLY A 1 190 ? -15.062 4.656 13.656 1 87.56 190 GLY A C 1
ATOM 1450 O O . GLY A 1 190 ? -15.742 4.816 14.672 1 87.56 190 GLY A O 1
ATOM 1451 N N . ILE A 1 191 ? -14.695 5.676 12.75 1 85.69 191 ILE A N 1
ATOM 1452 C CA . ILE A 1 191 ? -15.078 7.059 13.023 1 85.69 191 ILE A CA 1
ATOM 1453 C C . ILE A 1 191 ? -16.391 7.387 12.32 1 85.69 191 ILE A C 1
ATOM 1455 O O . ILE A 1 191 ? -16.562 7.078 11.133 1 85.69 191 ILE A O 1
ATOM 1459 N N . ARG A 1 192 ? -17.234 7.984 13.039 1 82.88 192 ARG A N 1
ATOM 1460 C CA . ARG A 1 192 ? -18.531 8.344 12.484 1 82.88 192 ARG A CA 1
ATOM 1461 C C . ARG A 1 192 ? -18.406 9.477 11.477 1 82.88 192 ARG A C 1
ATOM 1463 O O . ARG A 1 192 ? -18.484 10.648 11.844 1 82.88 192 ARG A O 1
ATOM 1470 N N . THR A 1 193 ? -18.203 9.141 10.266 1 84.06 193 THR A N 1
ATOM 1471 C CA . THR A 1 193 ? -18.109 10.078 9.148 1 84.06 193 THR A CA 1
ATOM 1472 C C . THR A 1 193 ? -19 9.641 8 1 84.06 193 THR A C 1
ATOM 1474 O O . THR A 1 193 ? -19.719 8.641 8.109 1 84.06 193 THR A O 1
ATOM 1477 N N . ASN A 1 194 ? -18.938 10.469 7.039 1 76.56 194 ASN A N 1
ATOM 1478 C CA . ASN A 1 194 ? -19.766 10.125 5.879 1 76.56 194 ASN A CA 1
ATOM 1479 C C . ASN A 1 194 ? -19.031 9.164 4.945 1 76.56 194 ASN A C 1
ATOM 1481 O O . ASN A 1 194 ? -19.469 8.945 3.814 1 76.56 194 ASN A O 1
ATOM 1485 N N . ILE A 1 195 ? -17.984 8.586 5.41 1 79.19 195 ILE A N 1
ATOM 1486 C CA . ILE A 1 195 ? -17.141 7.75 4.551 1 79.19 195 ILE A CA 1
ATOM 1487 C C . ILE A 1 195 ? -17.938 6.523 4.098 1 79.19 195 ILE A C 1
ATOM 1489 O O . ILE A 1 195 ? -17.891 6.148 2.924 1 79.19 195 ILE A O 1
ATOM 1493 N N . ALA A 1 196 ? -18.688 5.957 4.988 1 76.44 196 ALA A N 1
ATOM 1494 C CA . ALA A 1 196 ? -19.484 4.773 4.652 1 76.44 196 ALA A CA 1
ATOM 1495 C C . ALA A 1 196 ? -20.609 5.125 3.684 1 76.44 196 ALA A C 1
ATOM 1497 O O . ALA A 1 196 ? -20.828 4.418 2.699 1 76.44 196 ALA A O 1
ATOM 1498 N N . LYS A 1 197 ? -21.172 6.262 3.932 1 77.31 197 LYS A N 1
ATOM 1499 C CA . LYS A 1 197 ? -22.297 6.688 3.113 1 77.31 197 LYS A CA 1
ATOM 1500 C C . LYS A 1 197 ? -21.844 7.102 1.716 1 77.31 197 LYS A C 1
ATOM 1502 O O . LYS A 1 197 ? -22.594 6.961 0.747 1 77.31 197 LYS A O 1
ATOM 1507 N N . ALA A 1 198 ? -20.641 7.551 1.681 1 82.25 198 ALA A N 1
ATOM 1508 C CA . ALA A 1 198 ? -20.109 8.023 0.405 1 82.25 198 ALA A CA 1
ATOM 1509 C C . ALA A 1 198 ? -19.328 6.926 -0.314 1 82.25 198 ALA A C 1
ATOM 1511 O O . ALA A 1 198 ? -18.844 7.129 -1.429 1 82.25 198 ALA A O 1
ATOM 1512 N N . ALA A 1 199 ? -19.344 5.809 0.264 1 87.12 199 ALA A N 1
ATOM 1513 C CA . ALA A 1 199 ? -18.562 4.703 -0.303 1 87.12 199 ALA A CA 1
ATOM 1514 C C . ALA A 1 199 ? -19.203 4.195 -1.592 1 87.12 199 ALA A C 1
ATOM 1516 O O . ALA A 1 199 ? -20.438 4.168 -1.713 1 87.12 199 ALA A O 1
ATOM 1517 N N . LYS A 1 200 ? -18.391 3.879 -2.564 1 89.62 200 LYS A N 1
ATOM 1518 C CA . LYS A 1 200 ? -18.875 3.102 -3.699 1 89.62 200 LYS A CA 1
ATOM 1519 C C . LYS A 1 200 ? -18.984 1.62 -3.35 1 89.62 200 LYS A C 1
ATOM 1521 O O . LYS A 1 200 ? -18.062 1.056 -2.75 1 89.62 200 LYS A O 1
ATOM 1526 N N . MET A 1 201 ? -20.125 1.033 -3.609 1 89.19 201 MET A N 1
ATOM 1527 C CA . MET A 1 201 ? -20.328 -0.393 -3.361 1 89.19 201 MET A CA 1
ATOM 1528 C C . MET A 1 201 ? -20.562 -1.143 -4.668 1 89.19 201 MET A C 1
ATOM 1530 O O . MET A 1 201 ? -21.5 -0.826 -5.406 1 89.19 201 MET A O 1
ATOM 1534 N N . SER A 1 202 ? -19.719 -2.104 -4.852 1 90.5 202 SER A N 1
ATOM 1535 C CA . SER A 1 202 ? -19.828 -2.916 -6.059 1 90.5 202 SER A CA 1
ATOM 1536 C C . SER A 1 202 ? -20.812 -4.062 -5.867 1 90.5 202 SER A C 1
ATOM 1538 O O . SER A 1 202 ? -20.922 -4.617 -4.77 1 90.5 202 SER A O 1
ATOM 1540 N N . ASP A 1 203 ? -21.453 -4.461 -6.934 1 88.94 203 ASP A N 1
ATOM 1541 C CA . ASP A 1 203 ? -22.375 -5.602 -6.906 1 88.94 203 ASP A CA 1
ATOM 1542 C C . ASP A 1 203 ? -21.609 -6.91 -6.715 1 88.94 203 ASP A C 1
ATOM 1544 O O . ASP A 1 203 ? -22.203 -7.941 -6.402 1 88.94 203 ASP A O 1
ATOM 1548 N N . SER A 1 204 ? -20.359 -6.848 -6.824 1 88.62 204 SER A N 1
ATOM 1549 C CA . SER A 1 204 ? -19.531 -8.039 -6.688 1 88.62 204 SER A CA 1
ATOM 1550 C C . SER A 1 204 ? -19.594 -8.602 -5.27 1 88.62 204 SER A C 1
ATOM 1552 O O . SER A 1 204 ? -19.234 -9.758 -5.039 1 88.62 204 SER A O 1
ATOM 1554 N N . LEU A 1 205 ? -20.031 -7.848 -4.375 1 87.81 205 LEU A N 1
ATOM 1555 C CA . LEU A 1 205 ? -20.172 -8.312 -2.998 1 87.81 205 LEU A CA 1
ATOM 1556 C C . LEU A 1 205 ? -21.141 -9.484 -2.916 1 87.81 205 LEU A C 1
ATOM 1558 O O . LEU A 1 205 ? -21.047 -10.32 -2.018 1 87.81 205 LEU A O 1
ATOM 1562 N N . SER A 1 206 ? -22.031 -9.477 -3.836 1 87.31 206 SER A N 1
ATOM 1563 C CA . SER A 1 206 ? -23.062 -10.516 -3.846 1 87.31 206 SER A CA 1
ATOM 1564 C C . SER A 1 206 ? -22.438 -11.891 -4.09 1 87.31 206 SER A C 1
ATOM 1566 O O . SER A 1 206 ? -23 -12.906 -3.674 1 87.31 206 SER A O 1
ATOM 1568 N N . SER A 1 207 ? -21.328 -11.914 -4.75 1 85.31 207 SER A N 1
ATOM 1569 C CA . SER A 1 207 ? -20.656 -13.18 -5.02 1 85.31 207 SER A CA 1
ATOM 1570 C C . SER A 1 207 ? -20.188 -13.844 -3.729 1 85.31 207 SER A C 1
ATOM 1572 O O . SER A 1 207 ? -19.969 -15.055 -3.695 1 85.31 207 SER A O 1
ATOM 1574 N N . LEU A 1 208 ? -20.109 -13.117 -2.709 1 86.81 208 LEU A N 1
ATOM 1575 C CA . LEU A 1 208 ? -19.734 -13.648 -1.404 1 86.81 208 LEU A CA 1
ATOM 1576 C C . LEU A 1 208 ? -20.953 -13.812 -0.507 1 86.81 208 LEU A C 1
ATOM 1578 O O . LEU A 1 208 ? -20.812 -14.078 0.691 1 86.81 208 LEU A O 1
ATOM 1582 N N . GLY A 1 209 ? -22.062 -13.531 -1.081 1 84.19 209 GLY A N 1
ATOM 1583 C CA . GLY A 1 209 ? -23.297 -13.648 -0.331 1 84.19 209 GLY A CA 1
ATOM 1584 C C . GLY A 1 209 ? -23.641 -12.398 0.459 1 84.19 209 GLY A C 1
ATOM 1585 O O . GLY A 1 209 ? -24.453 -12.445 1.384 1 84.19 209 GLY A O 1
ATOM 1586 N N . MET A 1 210 ? -22.984 -11.383 0.124 1 84.12 210 MET A N 1
ATOM 1587 C CA . MET A 1 210 ? -23.203 -10.141 0.859 1 84.12 210 MET A CA 1
ATOM 1588 C C . MET A 1 210 ? -24.094 -9.188 0.067 1 84.12 210 MET A C 1
ATOM 1590 O O . MET A 1 210 ? -24 -9.133 -1.161 1 84.12 210 MET A O 1
ATOM 1594 N N . ASP A 1 211 ? -24.922 -8.523 0.816 1 84.12 211 ASP A N 1
ATOM 1595 C CA . ASP A 1 211 ? -25.766 -7.465 0.253 1 84.12 211 ASP A CA 1
ATOM 1596 C C . ASP A 1 211 ? -25.094 -6.102 0.396 1 84.12 211 ASP A C 1
ATOM 1598 O O . ASP A 1 211 ? -24.859 -5.625 1.512 1 84.12 211 ASP A O 1
ATOM 1602 N N . PRO A 1 212 ? -24.891 -5.516 -0.701 1 82.38 212 PRO A N 1
ATOM 1603 C CA . PRO A 1 212 ? -24.188 -4.238 -0.637 1 82.38 212 PRO A CA 1
ATOM 1604 C C . PRO A 1 212 ? -24.875 -3.223 0.271 1 82.38 212 PRO A C 1
ATOM 1606 O O . PRO A 1 212 ? -24.203 -2.498 1.015 1 82.38 212 PRO A O 1
ATOM 1609 N N . THR A 1 213 ? -26.172 -3.131 0.224 1 80.94 213 THR A N 1
ATOM 1610 C CA . THR A 1 213 ? -26.906 -2.172 1.041 1 80.94 213 THR A CA 1
ATOM 1611 C C . THR A 1 213 ? -26.766 -2.51 2.523 1 80.94 213 THR A C 1
ATOM 1613 O O . THR A 1 213 ? -26.578 -1.619 3.354 1 80.94 213 THR A O 1
ATOM 1616 N N . LYS A 1 214 ? -26.906 -3.803 2.781 1 78.25 214 LYS A N 1
ATOM 1617 C CA . LYS A 1 214 ? -26.781 -4.246 4.168 1 78.25 214 LYS A CA 1
ATOM 1618 C C . LYS A 1 214 ? -25.359 -4.027 4.68 1 78.25 214 LYS A C 1
ATOM 1620 O O . LYS A 1 214 ? -25.156 -3.727 5.859 1 78.25 214 LYS A O 1
ATOM 1625 N N . SER A 1 215 ? -24.422 -4.176 3.748 1 77.88 215 SER A N 1
ATOM 1626 C CA . SER A 1 215 ? -23.016 -3.994 4.113 1 77.88 215 SER A CA 1
ATOM 1627 C C . SER A 1 215 ? -22.734 -2.555 4.531 1 77.88 215 SER A C 1
ATOM 1629 O O . SER A 1 215 ? -22.016 -2.314 5.496 1 77.88 215 SER A O 1
ATOM 1631 N N . ILE A 1 216 ? -23.297 -1.627 3.854 1 78.19 216 ILE A N 1
ATOM 1632 C CA . ILE A 1 216 ? -23.125 -0.217 4.188 1 78.19 216 ILE A CA 1
ATOM 1633 C C . ILE A 1 216 ? -23.703 0.054 5.578 1 78.19 216 ILE A C 1
ATOM 1635 O O . ILE A 1 216 ? -23.062 0.73 6.395 1 78.19 216 ILE A O 1
ATOM 1639 N N . GLN A 1 217 ? -24.828 -0.515 5.809 1 77.88 217 GLN A N 1
ATOM 1640 C CA . GLN A 1 217 ? -25.5 -0.302 7.09 1 77.88 217 GLN A CA 1
ATOM 1641 C C . GLN A 1 217 ? -24.703 -0.927 8.234 1 77.88 217 GLN A C 1
ATOM 1643 O O . GLN A 1 217 ? -24.578 -0.33 9.305 1 77.88 217 GLN A O 1
ATOM 1648 N N . ASN A 1 218 ? -24.203 -2.115 7.93 1 75.94 218 ASN A N 1
ATOM 1649 C CA . ASN A 1 218 ? -23.422 -2.811 8.945 1 75.94 218 ASN A CA 1
ATOM 1650 C C . ASN A 1 218 ? -22.125 -2.074 9.258 1 75.94 218 ASN A C 1
ATOM 1652 O O . ASN A 1 218 ? -21.734 -1.974 10.414 1 75.94 218 ASN A O 1
ATOM 1656 N N . PHE A 1 219 ? -21.562 -1.605 8.258 1 74.75 219 PHE A N 1
ATOM 1657 C CA . PHE A 1 219 ? -20.344 -0.833 8.43 1 74.75 219 PHE A CA 1
ATOM 1658 C C . PHE A 1 219 ? -20.609 0.452 9.203 1 74.75 219 PHE A C 1
ATOM 1660 O O . PHE A 1 219 ? -19.828 0.831 10.078 1 74.75 219 PHE A O 1
ATOM 1667 N N . ASP A 1 220 ? -21.672 1.051 8.914 1 76 220 ASP A N 1
ATOM 1668 C CA . ASP A 1 220 ? -22.047 2.311 9.555 1 76 220 ASP A CA 1
ATOM 1669 C C . ASP A 1 220 ? -22.25 2.123 11.062 1 76 220 ASP A C 1
ATOM 1671 O O . ASP A 1 220 ? -21.922 3.01 11.852 1 76 220 ASP A O 1
ATOM 1675 N N . LYS A 1 221 ? -22.688 0.939 11.414 1 76.19 221 LYS A N 1
ATOM 1676 C CA . LYS A 1 221 ? -22.953 0.643 12.82 1 76.19 221 LYS A CA 1
ATOM 1677 C C . LYS A 1 221 ? -21.641 0.484 13.602 1 76.19 221 LYS A C 1
ATOM 1679 O O . LYS A 1 221 ? -21.625 0.665 14.82 1 76.19 221 LYS A O 1
ATOM 1684 N N . LEU A 1 222 ? -20.609 0.267 12.82 1 74.56 222 LEU A N 1
ATOM 1685 C CA . LEU A 1 222 ? -19.328 0.013 13.469 1 74.56 222 LEU A CA 1
ATOM 1686 C C . LEU A 1 222 ? -18.562 1.312 13.672 1 74.56 222 LEU A C 1
ATOM 1688 O O . LEU A 1 222 ? -17.578 1.347 14.422 1 74.56 222 LEU A O 1
ATOM 1692 N N . LEU A 1 223 ? -19 2.285 13.102 1 78.31 223 LEU A N 1
ATOM 1693 C CA . LEU A 1 223 ? -18.344 3.58 13.25 1 78.31 223 LEU A CA 1
ATOM 1694 C C . LEU A 1 223 ? -18.797 4.273 14.531 1 78.31 223 LEU A C 1
ATOM 1696 O O . LEU A 1 223 ? -19.891 4.844 14.586 1 78.31 223 LEU A O 1
ATOM 1700 N N . ARG A 1 224 ? -18 4.344 15.594 1 80.88 224 ARG A N 1
ATOM 1701 C CA . ARG A 1 224 ? -18.5 4.73 16.906 1 80.88 224 ARG A CA 1
ATOM 1702 C C . ARG A 1 224 ? -17.812 6 17.406 1 80.88 224 ARG A C 1
ATOM 1704 O O . ARG A 1 224 ? -18.422 6.824 18.078 1 80.88 224 ARG A O 1
ATOM 1711 N N . THR A 1 225 ? -16.641 6.27 16.953 1 89.31 225 THR A N 1
ATOM 1712 C CA . THR A 1 225 ? -15.883 7.398 17.484 1 89.31 225 THR A CA 1
ATOM 1713 C C . THR A 1 225 ? -16.297 8.695 16.812 1 89.31 225 THR A C 1
ATOM 1715 O O . THR A 1 225 ? -16.328 8.781 15.578 1 89.31 225 THR A O 1
ATOM 1718 N N . PRO A 1 226 ? -16.688 9.703 17.641 1 92.69 226 PRO A N 1
ATOM 1719 C CA . PRO A 1 226 ? -17.016 10.984 17.016 1 92.69 226 PRO A CA 1
ATOM 1720 C C . PRO A 1 226 ? -15.82 11.609 16.297 1 92.69 226 PRO A C 1
ATOM 1722 O O . PRO A 1 226 ? -14.695 11.547 16.797 1 92.69 226 PRO A O 1
ATOM 1725 N N . PRO A 1 227 ? -16.109 12.242 15.156 1 94.94 227 PRO A N 1
ATOM 1726 C CA . PRO A 1 227 ? -15.016 12.859 14.406 1 94.94 227 PRO A CA 1
ATOM 1727 C C . PRO A 1 227 ? -14.266 13.906 15.211 1 94.94 227 PRO A C 1
ATOM 1729 O O . PRO A 1 227 ? -13.055 14.086 15.031 1 94.94 227 PRO A O 1
ATOM 1732 N N . GLU A 1 228 ? -14.961 14.609 16.109 1 96.44 228 GLU A N 1
ATOM 1733 C CA . GLU A 1 228 ? -14.32 15.609 16.969 1 96.44 228 GLU A CA 1
ATOM 1734 C C . GLU A 1 228 ? -13.258 14.969 17.859 1 96.44 228 GLU A C 1
ATOM 1736 O O . GLU A 1 228 ? -12.18 15.539 18.047 1 96.44 228 GLU A O 1
ATOM 1741 N N . GLU A 1 229 ? -13.586 13.82 18.359 1 96.06 229 GLU A N 1
ATOM 1742 C CA . GLU A 1 229 ? -12.641 13.102 19.203 1 96.06 229 GLU A CA 1
ATOM 1743 C C . GLU A 1 229 ? -11.422 12.648 18.406 1 96.06 229 GLU A C 1
ATOM 1745 O O . GLU A 1 229 ? -10.289 12.727 18.891 1 96.06 229 GLU A O 1
ATOM 1750 N N . ALA A 1 230 ? -11.68 12.164 17.25 1 95.88 230 ALA A N 1
ATOM 1751 C CA . ALA A 1 230 ? -10.578 11.789 16.375 1 95.88 230 ALA A CA 1
ATOM 1752 C C . ALA A 1 230 ? -9.664 12.977 16.094 1 95.88 230 ALA A C 1
ATOM 1754 O O . ALA A 1 230 ? -8.438 12.859 16.188 1 95.88 230 ALA A O 1
ATOM 1755 N N . ALA A 1 231 ? -10.258 14.094 15.797 1 98 231 ALA A N 1
ATOM 1756 C CA . ALA A 1 231 ? -9.5 15.305 15.5 1 98 231 ALA A CA 1
ATOM 1757 C C . ALA A 1 231 ? -8.664 15.727 16.703 1 98 231 ALA A C 1
ATOM 1759 O O . ALA A 1 231 ? -7.5 16.109 16.547 1 98 231 ALA A O 1
ATOM 1760 N N . ARG A 1 232 ? -9.234 15.688 17.859 1 97.94 232 ARG A N 1
ATOM 1761 C CA . ARG A 1 232 ? -8.523 16.047 19.078 1 97.94 232 ARG A CA 1
ATOM 1762 C C . ARG A 1 232 ? -7.309 15.156 19.297 1 97.94 232 ARG A C 1
ATOM 1764 O O . ARG A 1 232 ? -6.223 15.641 19.625 1 97.94 232 ARG A O 1
ATOM 1771 N N . GLN A 1 233 ? -7.504 13.875 19.094 1 97.69 233 GLN A N 1
ATOM 1772 C CA . GLN A 1 233 ? -6.406 12.938 19.297 1 97.69 233 GLN A CA 1
ATOM 1773 C C . GLN A 1 233 ? -5.297 13.172 18.266 1 97.69 233 GLN A C 1
ATOM 1775 O O . GLN A 1 233 ? -4.113 13.039 18.594 1 97.69 233 GLN A O 1
ATOM 1780 N N . ILE A 1 234 ? -5.684 13.484 17.078 1 98.44 234 ILE A N 1
ATOM 1781 C CA . ILE A 1 234 ? -4.703 13.758 16.047 1 98.44 234 ILE A CA 1
ATOM 1782 C C . ILE A 1 234 ? -3.865 14.977 16.422 1 98.44 234 ILE A C 1
ATOM 1784 O O . ILE A 1 234 ? -2.635 14.938 16.359 1 98.44 234 ILE A O 1
ATOM 1788 N N . LEU A 1 235 ? -4.496 16.047 16.828 1 98.75 235 LEU A N 1
ATOM 1789 C CA . LEU A 1 235 ? -3.777 17.266 17.203 1 98.75 235 LEU A CA 1
ATOM 1790 C C . LEU A 1 235 ? -2.887 17.031 18.406 1 98.75 235 LEU A C 1
ATOM 1792 O O . LEU A 1 235 ? -1.758 17.531 18.469 1 98.75 235 LEU A O 1
ATOM 1796 N N . ASP A 1 236 ? -3.387 16.266 19.359 1 98.5 236 ASP A N 1
ATOM 1797 C CA . ASP A 1 236 ? -2.564 15.914 20.516 1 98.5 236 ASP A CA 1
ATOM 1798 C C . ASP A 1 236 ? -1.324 15.133 20.078 1 98.5 236 ASP A C 1
ATOM 1800 O O . ASP A 1 236 ? -0.232 15.352 20.609 1 98.5 236 ASP A O 1
ATOM 1804 N N . ALA A 1 237 ? -1.531 14.211 19.188 1 98.25 237 ALA A N 1
ATOM 1805 C CA . ALA A 1 237 ? -0.419 13.406 18.703 1 98.25 237 ALA A CA 1
ATOM 1806 C C . ALA A 1 237 ? 0.627 14.273 18 1 98.25 237 ALA A C 1
ATOM 1808 O O . ALA A 1 237 ? 1.827 14.008 18.094 1 98.25 237 ALA A O 1
ATOM 1809 N N . VAL A 1 238 ? 0.179 15.281 17.281 1 98.44 238 VAL A N 1
ATOM 1810 C CA . VAL A 1 238 ? 1.094 16.203 16.625 1 98.44 238 VAL A CA 1
ATOM 1811 C C . VAL A 1 238 ? 1.931 16.938 17.672 1 98.44 238 VAL A C 1
ATOM 1813 O O . VAL A 1 238 ? 3.156 17.016 17.562 1 98.44 238 VAL A O 1
ATOM 1816 N N . LEU A 1 239 ? 1.307 17.484 18.703 1 98.25 239 LEU A N 1
ATOM 1817 C CA . LEU A 1 239 ? 1.987 18.25 19.75 1 98.25 239 LEU A CA 1
ATOM 1818 C C . LEU A 1 239 ? 2.982 17.359 20.5 1 98.25 239 LEU A C 1
ATOM 1820 O O . LEU A 1 239 ? 4.012 17.859 20.969 1 98.25 239 LEU A O 1
ATOM 1824 N N . LYS A 1 240 ? 2.697 16.078 20.531 1 97.75 240 LYS A N 1
ATOM 1825 C CA . LYS A 1 240 ? 3.568 15.141 21.234 1 97.75 240 LYS A CA 1
ATOM 1826 C C . LYS A 1 240 ? 4.586 14.516 20.281 1 97.75 240 LYS A C 1
ATOM 1828 O O . LYS A 1 240 ? 5.383 13.672 20.688 1 97.75 240 LYS A O 1
ATOM 1833 N N . ASN A 1 241 ? 4.527 14.836 19.078 1 97.38 241 ASN A N 1
ATOM 1834 C CA . ASN A 1 241 ? 5.418 14.359 18.016 1 97.38 241 ASN A CA 1
ATOM 1835 C C . ASN A 1 241 ? 5.398 12.836 17.922 1 97.38 241 ASN A C 1
ATOM 1837 O O . ASN A 1 241 ? 6.453 12.203 17.859 1 97.38 241 ASN A O 1
ATOM 1841 N N . LYS A 1 242 ? 4.203 12.328 17.969 1 96.38 242 LYS A N 1
ATOM 1842 C CA . LYS A 1 242 ? 4.051 10.883 17.828 1 96.38 242 LYS A CA 1
ATOM 1843 C C . LYS A 1 242 ? 4.316 10.445 16.391 1 96.38 242 LYS A C 1
ATOM 1845 O O . LYS A 1 242 ? 4.066 11.203 15.445 1 96.38 242 LYS A O 1
ATOM 1850 N N . ARG A 1 243 ? 4.809 9.211 16.234 1 94.56 243 ARG A N 1
ATOM 1851 C CA . ARG A 1 243 ? 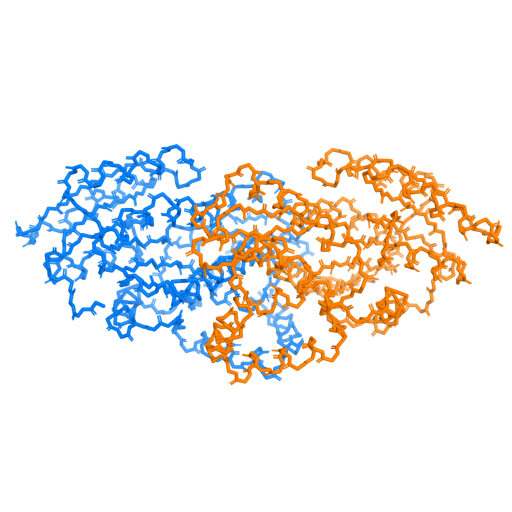5.051 8.641 14.914 1 94.56 243 ARG A CA 1
ATOM 1852 C C . ARG A 1 243 ? 3.775 8.039 14.328 1 94.56 243 ARG A C 1
ATOM 1854 O O . ARG A 1 243 ? 3.586 8.039 13.109 1 94.56 243 ARG A O 1
ATOM 1861 N N . ARG A 1 244 ? 3.039 7.555 15.188 1 94.31 244 ARG A N 1
ATOM 1862 C CA . ARG A 1 244 ? 1.835 6.816 14.82 1 94.31 244 ARG A CA 1
ATOM 1863 C C . ARG A 1 244 ? 0.716 7.059 15.828 1 94.31 244 ARG A C 1
ATOM 1865 O O . ARG A 1 244 ? 0.976 7.262 17.016 1 94.31 244 ARG A O 1
ATOM 1872 N N . LEU A 1 245 ? -0.513 7.055 15.289 1 95.25 245 LEU A N 1
ATOM 1873 C CA . LEU A 1 245 ? -1.679 7.215 16.156 1 95.25 245 LEU A CA 1
ATOM 1874 C C . LEU A 1 245 ? -2.785 6.242 15.758 1 95.25 245 LEU A C 1
ATOM 1876 O O . LEU A 1 245 ? -3.242 6.25 14.609 1 95.25 245 LEU A O 1
ATOM 1880 N N . LEU A 1 246 ? -3.184 5.355 16.625 1 93.56 246 LEU A N 1
ATOM 1881 C CA . LEU A 1 246 ? -4.383 4.539 16.5 1 93.56 246 LEU A CA 1
ATOM 1882 C C . LEU A 1 246 ? -5.57 5.199 17.188 1 93.56 246 LEU A C 1
ATOM 1884 O O . LEU A 1 246 ? -5.469 5.621 18.344 1 93.56 246 LEU A O 1
ATOM 1888 N N . ILE A 1 247 ? -6.621 5.309 16.5 1 91.75 247 ILE A N 1
ATOM 1889 C CA . ILE A 1 247 ? -7.797 5.934 17.094 1 91.75 247 ILE A CA 1
ATOM 1890 C C . ILE A 1 247 ? -8.914 4.902 17.234 1 91.75 247 ILE A C 1
ATOM 1892 O O . ILE A 1 247 ? -9.344 4.297 16.25 1 91.75 247 ILE A O 1
ATOM 1896 N N . GLY A 1 248 ? -9.438 4.828 18.453 1 85.75 248 GLY A N 1
ATOM 1897 C CA . GLY A 1 248 ? -10.508 3.887 18.75 1 85.75 248 GLY A CA 1
ATOM 1898 C C . GLY A 1 248 ? -10.008 2.598 19.375 1 85.75 248 GLY A C 1
ATOM 1899 O O . GLY A 1 248 ? -8.93 2.113 19.031 1 85.75 248 GLY A O 1
ATOM 1900 N N . SER A 1 249 ? -10.797 2.039 20.266 1 77.44 249 SER A N 1
ATOM 1901 C CA . SER A 1 249 ? -10.453 0.781 20.922 1 77.44 249 SER A CA 1
ATOM 1902 C C . SER A 1 249 ? -10.391 -0.363 19.906 1 77.44 249 SER A C 1
ATOM 1904 O O . SER A 1 249 ? -9.57 -1.273 20.047 1 77.44 249 SER A O 1
ATOM 1906 N N . ASP A 1 250 ? -11.164 -0.231 18.984 1 76.19 250 ASP A N 1
ATOM 1907 C CA . ASP A 1 250 ? -11.141 -1.245 17.938 1 76.19 250 ASP A CA 1
ATOM 1908 C C . ASP A 1 250 ? -9.797 -1.257 17.219 1 76.19 250 ASP A C 1
ATOM 1910 O O . ASP A 1 250 ? -9.227 -2.322 16.969 1 76.19 250 ASP A O 1
ATOM 1914 N N . ALA A 1 251 ? -9.328 -0.115 16.938 1 79.44 251 ALA A N 1
ATOM 1915 C CA . ALA A 1 251 ? -8.039 -0.017 16.266 1 79.44 251 ALA A CA 1
ATOM 1916 C C . ALA A 1 251 ? -6.918 -0.589 17.125 1 79.44 251 ALA A C 1
ATOM 1918 O O . ALA A 1 251 ? -6.059 -1.324 16.641 1 79.44 251 ALA A O 1
ATOM 1919 N N . LYS A 1 252 ? -6.934 -0.288 18.359 1 79 252 LYS A N 1
ATOM 1920 C CA . LYS A 1 252 ? -5.891 -0.752 19.281 1 79 252 LYS A CA 1
ATOM 1921 C C . LYS A 1 252 ? -5.949 -2.268 19.453 1 79 252 LYS A C 1
ATOM 1923 O O . LYS A 1 252 ? -4.914 -2.938 19.453 1 79 252 LYS A O 1
ATOM 1928 N N . ILE A 1 253 ? -7.176 -2.76 19.516 1 72.88 253 ILE A N 1
ATOM 1929 C CA . ILE A 1 253 ? -7.359 -4.191 19.719 1 72.88 253 ILE A CA 1
ATOM 1930 C C . ILE A 1 253 ? -6.945 -4.949 18.453 1 72.88 253 ILE A C 1
ATOM 1932 O O . ILE A 1 253 ? -6.219 -5.945 18.531 1 72.88 253 ILE A O 1
ATOM 1936 N N . LEU A 1 254 ? -7.348 -4.43 17.391 1 75.25 254 LEU A N 1
ATOM 1937 C CA . LEU A 1 254 ? -7.043 -5.129 16.141 1 75.25 254 LEU A CA 1
ATOM 1938 C C . LEU A 1 254 ? -5.555 -5.039 15.82 1 75.25 254 LEU A C 1
ATOM 1940 O O . LEU A 1 254 ? -4.98 -5.977 15.266 1 75.25 254 LEU A O 1
ATOM 1944 N N . ASP A 1 255 ? -5.016 -3.949 16.078 1 78.56 255 ASP A N 1
ATOM 1945 C CA . ASP A 1 255 ? -3.574 -3.816 15.898 1 78.56 255 ASP A CA 1
ATOM 1946 C C . ASP A 1 255 ? -2.818 -4.832 16.75 1 78.56 255 ASP A C 1
ATOM 1948 O O . ASP A 1 255 ? -1.895 -5.492 16.266 1 78.56 255 ASP A O 1
ATOM 1952 N N . ALA A 1 256 ? -3.238 -4.93 18.016 1 72.19 256 ALA A N 1
ATOM 1953 C CA . ALA A 1 256 ? -2.605 -5.902 18.906 1 72.19 256 ALA A CA 1
ATOM 1954 C C . ALA A 1 256 ? -2.799 -7.324 18.391 1 72.19 256 ALA A C 1
ATOM 1956 O O . ALA A 1 256 ? -1.865 -8.133 18.422 1 72.19 256 ALA A O 1
ATOM 1957 N N . PHE A 1 257 ? -3.945 -7.516 17.875 1 73.31 257 PHE A N 1
ATOM 1958 C CA . PHE A 1 257 ? -4.281 -8.859 17.422 1 73.31 257 PHE A CA 1
ATOM 1959 C C . PHE A 1 257 ? -3.457 -9.242 16.203 1 73.31 257 PHE A C 1
ATOM 1961 O O . PHE A 1 257 ? -2.932 -10.352 16.109 1 73.31 257 PHE A O 1
ATOM 1968 N N . GLN A 1 258 ? -3.367 -8.398 15.32 1 78.19 258 GLN A N 1
ATOM 1969 C CA . GLN A 1 258 ? -2.604 -8.703 14.109 1 78.19 258 GLN A CA 1
ATOM 1970 C C . GLN A 1 258 ? -1.119 -8.859 14.43 1 78.19 258 GLN A C 1
ATOM 1972 O O . GLN A 1 258 ? -0.43 -9.672 13.805 1 78.19 258 GLN A O 1
ATOM 1977 N N . ARG A 1 259 ? -0.64 -8.172 15.414 1 79 259 ARG A N 1
ATOM 1978 C CA . ARG A 1 259 ? 0.767 -8.266 15.797 1 79 259 ARG A CA 1
ATOM 1979 C C . ARG A 1 259 ? 1.067 -9.602 16.453 1 79 259 ARG A C 1
ATOM 1981 O O . ARG A 1 259 ? 2.117 -10.203 16.219 1 79 259 ARG A O 1
ATOM 1988 N N . LEU A 1 260 ? 0.067 -9.969 17.188 1 72.31 260 LEU A N 1
ATOM 1989 C CA . LEU A 1 260 ? 0.253 -11.227 17.906 1 72.31 260 LEU A CA 1
ATOM 1990 C C . LEU A 1 260 ? -0.018 -12.422 17 1 72.31 260 LEU A C 1
ATOM 1992 O O . LEU A 1 260 ? 0.607 -13.469 17.141 1 72.31 260 LEU A O 1
ATOM 1996 N N . PHE A 1 261 ? -0.99 -12.195 16.031 1 75.38 261 PHE A N 1
ATOM 1997 C CA . PHE A 1 261 ? -1.395 -13.281 15.141 1 75.38 261 PHE A CA 1
ATOM 1998 C C . PHE A 1 261 ? -1.437 -12.805 13.695 1 75.38 261 PHE A C 1
ATOM 2000 O O . PHE A 1 261 ? -2.514 -12.68 13.109 1 75.38 261 PHE A O 1
ATOM 2007 N N . PRO A 1 262 ? -0.294 -12.758 13.109 1 77.12 262 PRO A N 1
ATOM 2008 C CA . PRO A 1 262 ? -0.191 -12.109 11.797 1 77.12 262 PRO A CA 1
ATOM 2009 C C . PRO A 1 262 ? -1.004 -12.828 10.719 1 77.12 262 PRO A C 1
ATOM 2011 O O . PRO A 1 262 ? -1.484 -12.188 9.781 1 77.12 262 PRO A O 1
ATOM 2014 N N . THR A 1 263 ? -1.197 -14.062 10.891 1 77.88 263 THR A N 1
ATOM 2015 C CA . THR A 1 263 ? -2.025 -14.781 9.922 1 77.88 263 THR A CA 1
ATOM 2016 C C . THR A 1 263 ? -3.385 -15.125 10.523 1 77.88 263 THR A C 1
ATOM 2018 O O . THR A 1 263 ? -4.359 -15.328 9.797 1 77.88 263 THR A O 1
ATOM 2021 N N . GLY A 1 264 ? -3.432 -15.133 11.828 1 78.38 264 GLY A N 1
ATOM 2022 C CA . GLY A 1 264 ? -4.645 -15.508 12.539 1 78.38 264 GLY A CA 1
ATO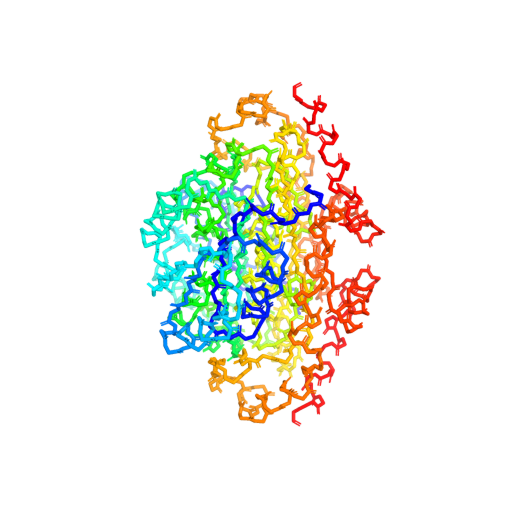M 2023 C C . GLY A 1 264 ? -5.754 -14.484 12.398 1 78.38 264 GLY A C 1
ATOM 2024 O O . GLY A 1 264 ? -6.934 -14.836 12.359 1 78.38 264 GLY A O 1
ATOM 2025 N N . TYR A 1 265 ? -5.336 -13.297 12.266 1 78.81 265 TYR A N 1
ATOM 2026 C CA . TYR A 1 265 ? -6.371 -12.273 12.172 1 78.81 265 TYR A CA 1
ATOM 2027 C C . TYR A 1 265 ? -7.184 -12.438 10.891 1 78.81 265 TYR A C 1
ATOM 2029 O O . TYR A 1 265 ? -8.375 -12.117 10.859 1 78.81 265 TYR A O 1
ATOM 2037 N N . GLN A 1 266 ? -6.637 -12.945 9.906 1 81.56 266 GLN A N 1
ATOM 2038 C CA . GLN A 1 266 ? -7.328 -13.172 8.641 1 81.56 266 GLN A CA 1
ATOM 2039 C C . GLN A 1 266 ? -8.453 -14.195 8.805 1 81.56 266 GLN A C 1
ATOM 2041 O O . GLN A 1 266 ? -9.531 -14.031 8.234 1 81.56 266 GLN A O 1
ATOM 2046 N N . ARG A 1 267 ? -8.125 -15.203 9.531 1 77.69 267 ARG A N 1
ATOM 2047 C CA . ARG A 1 267 ? -9.125 -16.234 9.781 1 77.69 267 ARG A CA 1
ATOM 2048 C C . ARG A 1 267 ? -10.312 -15.664 10.555 1 77.69 267 ARG A C 1
ATOM 2050 O O . ARG A 1 267 ? -11.461 -15.992 10.266 1 77.69 267 ARG A O 1
ATOM 2057 N N . ALA A 1 268 ? -9.984 -14.828 11.516 1 71.38 268 ALA A N 1
ATOM 2058 C CA . ALA A 1 268 ? -11.039 -14.203 12.312 1 71.38 268 ALA A CA 1
ATOM 2059 C C . ALA A 1 268 ? -11.922 -13.305 11.453 1 71.38 268 ALA A C 1
ATOM 2061 O O . ALA A 1 268 ? -13.148 -13.32 11.586 1 71.38 268 ALA A O 1
ATOM 2062 N N . SER A 1 269 ? -11.32 -12.578 10.625 1 77.06 269 SER A N 1
ATOM 2063 C CA . SER A 1 269 ? -12.055 -11.672 9.75 1 77.06 269 SER A CA 1
ATOM 2064 C C . SER A 1 269 ? -12.969 -12.438 8.805 1 77.06 269 SER A C 1
ATOM 2066 O O . SER A 1 269 ? -14.078 -11.984 8.5 1 77.06 269 SER A O 1
ATOM 2068 N N . THR A 1 270 ? -12.492 -13.539 8.391 1 75.25 270 THR A N 1
ATOM 2069 C CA . THR A 1 270 ? -13.289 -14.375 7.512 1 75.25 270 THR A CA 1
ATOM 2070 C C . THR A 1 270 ? -14.539 -14.891 8.227 1 75.25 270 THR A C 1
ATOM 2072 O O . THR A 1 270 ? -15.625 -14.906 7.66 1 75.25 270 THR A O 1
ATOM 2075 N N . ILE A 1 271 ? -14.336 -15.219 9.438 1 68.69 271 ILE A N 1
ATOM 2076 C CA . ILE A 1 271 ? -15.445 -15.727 10.234 1 68.69 271 ILE A CA 1
ATOM 2077 C C . ILE A 1 271 ? -16.469 -14.625 10.469 1 68.69 271 ILE A C 1
ATOM 2079 O O . ILE A 1 271 ? -17.672 -14.836 10.312 1 68.69 271 ILE A O 1
ATOM 2083 N N . VAL A 1 272 ? -15.953 -13.445 10.734 1 66.31 272 VAL A N 1
ATOM 2084 C CA . VAL A 1 272 ? -16.828 -12.312 11.023 1 66.31 272 VAL A CA 1
ATOM 2085 C C . VAL A 1 272 ? -17.609 -11.938 9.773 1 66.31 272 VAL A C 1
ATOM 2087 O O . VAL A 1 272 ? -18.812 -11.664 9.844 1 66.31 272 VAL A O 1
ATOM 2090 N N . THR A 1 273 ? -17.016 -11.969 8.711 1 69 273 THR A N 1
ATOM 2091 C CA . THR A 1 273 ? -17.656 -11.617 7.449 1 69 273 THR A CA 1
ATOM 2092 C C . THR A 1 273 ? -18.719 -12.641 7.082 1 69 273 THR A C 1
ATOM 2094 O O . THR A 1 273 ? -19.797 -12.273 6.594 1 69 273 THR A O 1
ATOM 2097 N N . LYS A 1 274 ? -18.453 -13.875 7.387 1 68.31 274 LYS A N 1
ATOM 2098 C CA . LYS A 1 274 ? -19.438 -14.938 7.117 1 68.31 274 LYS A CA 1
ATOM 2099 C C . LYS A 1 274 ? -20.656 -14.789 8 1 68.31 274 LYS A C 1
ATOM 2101 O O . LYS A 1 274 ? -21.781 -15.047 7.562 1 68.31 274 LYS A O 1
ATOM 2106 N N . TRP A 1 275 ? -20.344 -14.219 9.117 1 64.25 275 TRP A N 1
ATOM 2107 C CA . TRP A 1 275 ? -21.438 -14.055 10.07 1 64.25 275 TRP A CA 1
ATOM 2108 C C . TRP A 1 275 ? -22.297 -12.844 9.703 1 64.25 275 TRP A C 1
ATOM 2110 O O . TRP A 1 275 ? -23.484 -12.797 10.039 1 64.25 275 TRP A O 1
ATOM 2120 N N . MET A 1 276 ? -21.688 -11.891 9.117 1 58.25 276 MET A N 1
ATOM 2121 C CA . MET A 1 276 ? -22.375 -10.656 8.797 1 58.25 276 MET A CA 1
ATOM 2122 C C . MET A 1 276 ? -23.156 -10.789 7.484 1 58.25 276 MET A C 1
ATOM 2124 O O . MET A 1 276 ? -23.922 -9.898 7.121 1 58.25 276 MET A O 1
ATOM 2128 N N . LYS A 1 277 ? -23.031 -11.938 6.926 1 59.84 277 LYS A N 1
ATOM 2129 C CA . LYS A 1 277 ? -23.766 -12.203 5.688 1 59.84 277 LYS A CA 1
ATOM 2130 C C . LYS A 1 277 ? -25.266 -12.266 5.93 1 59.84 277 LYS A C 1
ATOM 2132 O O . LYS A 1 277 ? -25.703 -12.656 7.012 1 59.84 277 LYS A O 1
ATOM 2137 N N . MET B 1 1 ? -3.752 -27.453 -3.199 1 92.25 1 MET B N 1
ATOM 2138 C CA . MET B 1 1 ? -3.086 -28.188 -4.266 1 92.25 1 MET B CA 1
ATOM 2139 C C . MET B 1 1 ? -2.098 -29.203 -3.689 1 92.25 1 MET B C 1
ATOM 2141 O O . MET B 1 1 ? -1.394 -28.906 -2.723 1 92.25 1 MET B O 1
ATOM 2145 N N . LYS B 1 2 ? -1.885 -30.391 -4.258 1 91.81 2 LYS B N 1
ATOM 2146 C CA . LYS B 1 2 ? -1.102 -31.469 -3.674 1 91.81 2 LYS B CA 1
ATOM 2147 C C . LYS B 1 2 ? 0.239 -31.625 -4.387 1 91.81 2 LYS B C 1
ATOM 2149 O O . LYS B 1 2 ? 1.199 -32.156 -3.809 1 91.81 2 LYS B O 1
ATOM 2154 N N . ASN B 1 3 ? 0.27 -31.297 -5.543 1 96.94 3 ASN B N 1
ATOM 2155 C CA . ASN B 1 3 ? 1.496 -31.328 -6.332 1 96.94 3 ASN B CA 1
ATOM 2156 C C . ASN B 1 3 ? 1.389 -30.438 -7.57 1 96.94 3 ASN B C 1
ATOM 2158 O O . ASN B 1 3 ? 0.327 -29.875 -7.844 1 96.94 3 ASN B O 1
ATOM 2162 N N . PHE B 1 4 ? 2.436 -30.328 -8.312 1 98.44 4 PHE B N 1
ATOM 2163 C CA . PHE B 1 4 ? 2.475 -29.406 -9.438 1 98.44 4 PHE B CA 1
ATOM 2164 C C . PHE B 1 4 ? 2.432 -30.172 -10.758 1 98.44 4 PHE B C 1
ATOM 2166 O O . PHE B 1 4 ? 2.387 -29.562 -11.836 1 98.44 4 PHE B O 1
ATOM 2173 N N . LYS B 1 5 ? 2.453 -31.516 -10.711 1 98.06 5 LYS B N 1
ATOM 2174 C CA . LYS B 1 5 ? 2.504 -32.312 -11.93 1 98.06 5 LYS B CA 1
ATOM 2175 C C . LYS B 1 5 ? 1.283 -32.062 -12.805 1 98.06 5 LYS B C 1
ATOM 2177 O O . LYS B 1 5 ? 0.148 -32.094 -12.328 1 98.06 5 LYS B O 1
ATOM 2182 N N . ASN B 1 6 ? 1.509 -31.719 -14.023 1 97.94 6 ASN B N 1
ATOM 2183 C CA . ASN B 1 6 ? 0.499 -31.484 -15.047 1 97.94 6 ASN B CA 1
ATOM 2184 C C . ASN B 1 6 ? -0.316 -30.234 -14.758 1 97.94 6 ASN B C 1
ATOM 2186 O O . ASN B 1 6 ? -1.404 -30.062 -15.312 1 97.94 6 ASN B O 1
ATOM 2190 N N . LYS B 1 7 ? 0.155 -29.438 -13.844 1 98.69 7 LYS B N 1
ATOM 2191 C CA . LYS B 1 7 ? -0.42 -28.109 -13.641 1 98.69 7 LYS B CA 1
ATOM 2192 C C . LYS B 1 7 ? 0.21 -27.094 -14.586 1 98.69 7 LYS B C 1
ATOM 2194 O O . LYS B 1 7 ? 1.195 -27.391 -15.266 1 98.69 7 LYS B O 1
ATOM 2199 N N . VAL B 1 8 ? -0.39 -25.953 -14.711 1 98.88 8 VAL B N 1
ATOM 2200 C CA . VAL B 1 8 ? 0.128 -24.859 -15.531 1 98.88 8 VAL B CA 1
ATOM 2201 C C . VAL B 1 8 ? 0.396 -23.641 -14.656 1 98.88 8 VAL B C 1
ATOM 2203 O O . VAL B 1 8 ? -0.494 -23.172 -13.945 1 98.88 8 VAL B O 1
ATOM 2206 N N . ALA B 1 9 ? 1.627 -23.156 -14.688 1 98.94 9 ALA B N 1
ATOM 2207 C CA . ALA B 1 9 ? 2.02 -21.984 -13.906 1 98.94 9 ALA B CA 1
ATOM 2208 C C . ALA B 1 9 ? 2.414 -20.812 -14.805 1 98.94 9 ALA B C 1
ATOM 2210 O O . ALA B 1 9 ? 3.238 -20.984 -15.711 1 98.94 9 ALA B O 1
ATOM 2211 N N . ALA B 1 10 ? 1.787 -19.703 -14.594 1 98.94 10 ALA B N 1
ATOM 2212 C CA . ALA B 1 10 ? 2.211 -18.438 -15.188 1 98.94 10 ALA B CA 1
ATOM 2213 C C . ALA B 1 10 ? 3.137 -17.672 -14.25 1 98.94 10 ALA B C 1
ATOM 2215 O O . ALA B 1 10 ? 2.871 -17.578 -13.047 1 98.94 10 ALA B O 1
ATOM 2216 N N . ILE B 1 11 ? 4.281 -17.156 -14.773 1 98.94 11 ILE B N 1
ATOM 2217 C CA . ILE B 1 11 ? 5.27 -16.469 -13.945 1 98.94 11 ILE B CA 1
ATOM 2218 C C . ILE B 1 11 ? 5.699 -15.18 -14.625 1 98.94 11 ILE B C 1
ATOM 2220 O O . ILE B 1 11 ? 6.164 -15.188 -15.766 1 98.94 11 ILE B O 1
ATOM 2224 N N . THR B 1 12 ? 5.52 -14.078 -13.984 1 98.88 12 THR B N 1
ATOM 2225 C CA . THR B 1 12 ? 6.109 -12.828 -14.461 1 98.88 12 THR B CA 1
ATOM 2226 C C . THR B 1 12 ? 7.516 -12.648 -13.906 1 98.88 12 THR B C 1
ATOM 2228 O O . THR B 1 12 ? 7.828 -13.141 -12.82 1 98.88 12 THR B O 1
ATOM 2231 N N . GLY B 1 13 ? 8.328 -11.883 -14.633 1 98 13 GLY B N 1
ATOM 2232 C CA . GLY B 1 13 ? 9.711 -11.727 -14.211 1 98 13 GLY B CA 1
ATOM 2233 C C . GLY B 1 13 ? 10.484 -13.031 -14.219 1 98 13 GLY B C 1
ATOM 2234 O O . GLY B 1 13 ? 11.25 -13.312 -13.297 1 98 13 GLY B O 1
ATOM 2235 N N . ALA B 1 14 ? 10.25 -13.828 -15.203 1 98.56 14 ALA B N 1
ATOM 2236 C CA . ALA B 1 14 ? 10.781 -15.188 -15.234 1 98.56 14 ALA B CA 1
ATOM 2237 C C . ALA B 1 14 ? 12.18 -15.219 -15.844 1 98.56 14 ALA B C 1
ATOM 2239 O O . ALA B 1 14 ? 12.805 -16.281 -15.922 1 98.56 14 ALA B O 1
ATOM 2240 N N . GLY B 1 15 ? 12.688 -14.062 -16.219 1 97.5 15 GLY B N 1
ATOM 2241 C CA . GLY B 1 15 ? 13.953 -14.016 -16.938 1 97.5 15 GLY B CA 1
ATOM 2242 C C . GLY B 1 15 ? 15.156 -14.055 -16 1 97.5 15 GLY B C 1
ATOM 2243 O O . GLY B 1 15 ? 16.297 -14.234 -16.453 1 97.5 15 GLY B O 1
ATOM 2244 N N . SER B 1 16 ? 14.93 -13.906 -14.695 1 95.25 16 SER B N 1
ATOM 2245 C CA . SER B 1 16 ? 16.031 -13.906 -13.75 1 95.25 16 SER B CA 1
ATOM 2246 C C . SER B 1 16 ? 15.539 -14.156 -12.328 1 95.25 16 SER B C 1
ATOM 2248 O O . SER B 1 16 ? 14.344 -14.32 -12.102 1 95.25 16 SER B O 1
ATOM 2250 N N . GLY B 1 17 ? 16.469 -14.352 -11.484 1 95.19 17 GLY B N 1
ATOM 2251 C CA . GLY B 1 17 ? 16.203 -14.328 -10.055 1 95.19 17 GLY B CA 1
ATOM 2252 C C . GLY B 1 17 ? 15.219 -15.391 -9.617 1 95.19 17 GLY B C 1
ATOM 2253 O O . GLY B 1 17 ? 15.336 -16.562 -10 1 95.19 17 GLY B O 1
ATOM 2254 N N . ILE B 1 18 ? 14.32 -14.984 -8.742 1 97.06 18 ILE B N 1
ATOM 2255 C CA . ILE B 1 18 ? 13.336 -15.891 -8.164 1 97.06 18 ILE B CA 1
ATOM 2256 C C . ILE B 1 18 ? 12.469 -16.5 -9.266 1 97.06 18 ILE B C 1
ATOM 2258 O O . ILE B 1 18 ? 12.195 -17.703 -9.258 1 97.06 18 ILE B O 1
ATOM 2262 N N . GLY B 1 19 ? 12.062 -15.641 -10.234 1 98.38 19 GLY B N 1
ATOM 2263 C CA . GLY B 1 19 ? 11.195 -16.094 -11.305 1 98.38 19 GLY B CA 1
ATOM 2264 C C . GLY B 1 19 ? 11.805 -17.203 -12.141 1 98.38 19 GLY B C 1
ATOM 2265 O O . GLY B 1 19 ? 11.133 -18.188 -12.469 1 98.38 19 GLY B O 1
ATOM 2266 N N . GLN B 1 20 ? 13.031 -17.031 -12.43 1 98.44 20 GLN B N 1
ATOM 2267 C CA . GLN B 1 20 ? 13.742 -18.062 -13.195 1 98.44 20 GLN B CA 1
ATOM 2268 C C . GLN B 1 20 ? 13.836 -19.359 -12.414 1 98.44 20 GLN B C 1
ATOM 2270 O O . GLN B 1 20 ? 13.617 -20.453 -12.969 1 98.44 20 GLN B O 1
ATOM 2275 N N . GLN B 1 21 ? 14.125 -19.25 -11.141 1 98.5 21 GLN B N 1
ATOM 2276 C CA . GLN B 1 21 ? 14.273 -20.438 -10.305 1 98.5 21 GLN B CA 1
ATOM 2277 C C . GLN B 1 21 ? 12.938 -21.125 -10.078 1 98.5 21 GLN B C 1
ATOM 2279 O O . GLN B 1 21 ? 12.867 -22.359 -10 1 98.5 21 GLN B O 1
ATOM 2284 N N . LEU B 1 22 ? 11.859 -20.344 -9.938 1 98.81 22 LEU B N 1
ATOM 2285 C CA . LEU B 1 22 ? 10.531 -20.938 -9.875 1 98.81 22 LEU B CA 1
ATOM 2286 C C . LEU B 1 22 ? 10.242 -21.766 -11.117 1 98.81 22 LEU B C 1
ATOM 2288 O O . LEU B 1 22 ? 9.758 -22.891 -11.016 1 98.81 22 LEU B O 1
ATOM 2292 N N . ALA B 1 23 ? 10.555 -21.188 -12.289 1 98.88 23 ALA B N 1
ATOM 2293 C CA . ALA B 1 23 ? 10.32 -21.891 -13.547 1 98.88 23 ALA B CA 1
ATOM 2294 C C . ALA B 1 23 ? 11.055 -23.234 -13.578 1 98.88 23 ALA B C 1
ATOM 2296 O O . ALA B 1 23 ? 10.477 -24.25 -13.938 1 98.88 23 ALA B O 1
ATOM 2297 N N . ILE B 1 24 ? 12.273 -23.234 -13.172 1 98.75 24 ILE B N 1
ATOM 2298 C CA . ILE B 1 24 ? 13.109 -24.422 -13.211 1 98.75 24 ILE B CA 1
ATOM 2299 C C . ILE B 1 24 ? 12.562 -25.484 -12.258 1 98.75 24 ILE B C 1
ATOM 2301 O O . ILE B 1 24 ? 12.391 -26.641 -12.641 1 98.75 24 ILE B O 1
ATOM 2305 N N . LEU B 1 25 ? 12.266 -25.094 -11.047 1 98.75 25 LEU B N 1
ATOM 2306 C CA . LEU B 1 25 ? 11.812 -26.031 -10.031 1 98.75 25 LEU B CA 1
ATOM 2307 C C . LEU B 1 25 ? 10.445 -26.609 -10.391 1 98.75 25 LEU B C 1
ATOM 2309 O O . LEU B 1 25 ? 10.172 -27.781 -10.141 1 98.75 25 LEU B O 1
ATOM 2313 N N . LEU B 1 26 ? 9.594 -25.781 -10.953 1 98.88 26 LEU B N 1
ATOM 2314 C CA . LEU B 1 26 ? 8.281 -26.25 -11.391 1 98.88 26 LEU B CA 1
ATOM 2315 C C . LEU B 1 26 ? 8.414 -27.234 -12.555 1 98.88 26 LEU B C 1
ATOM 2317 O O . LEU B 1 26 ? 7.734 -28.266 -12.578 1 98.88 26 LEU B O 1
ATOM 2321 N N . ALA B 1 27 ? 9.305 -26.938 -13.477 1 98.75 27 ALA B N 1
ATOM 2322 C CA . ALA B 1 27 ? 9.547 -27.828 -14.602 1 98.75 27 ALA B CA 1
ATOM 2323 C C . ALA B 1 27 ? 10.023 -29.203 -14.125 1 98.75 27 ALA B C 1
ATOM 2325 O O . ALA B 1 27 ? 9.57 -30.234 -14.633 1 98.75 27 ALA B O 1
ATOM 2326 N N . LYS B 1 28 ? 10.898 -29.141 -13.18 1 98.06 28 LYS B N 1
ATOM 2327 C CA . LYS B 1 28 ? 11.438 -30.375 -12.602 1 98.06 28 LYS B CA 1
ATOM 2328 C C . LYS B 1 28 ? 10.32 -31.25 -12.039 1 98.06 28 LYS B C 1
ATOM 2330 O O . LYS B 1 28 ? 10.453 -32.469 -11.977 1 98.06 28 LYS B O 1
ATOM 2335 N N . GLN B 1 29 ? 9.227 -30.641 -11.711 1 97.94 29 GLN B N 1
ATOM 2336 C CA . GLN B 1 29 ? 8.125 -31.359 -11.078 1 97.94 29 GLN B CA 1
ATOM 2337 C C . GLN B 1 29 ? 7.016 -31.656 -12.078 1 97.94 29 GLN B C 1
ATOM 2339 O O . GLN B 1 29 ? 5.93 -32.094 -11.695 1 97.94 29 GLN B O 1
ATOM 2344 N N . GLY B 1 30 ? 7.234 -31.359 -13.328 1 98.31 30 GLY B N 1
ATOM 2345 C CA . GLY B 1 30 ? 6.293 -31.719 -14.383 1 98.31 30 GLY B CA 1
ATOM 2346 C C . GLY B 1 30 ? 5.215 -30.672 -14.594 1 98.31 30 GLY B C 1
ATOM 2347 O O . GLY B 1 30 ? 4.137 -30.984 -15.109 1 98.31 30 GLY B O 1
ATOM 2348 N N . CYS B 1 31 ? 5.469 -29.453 -14.148 1 98.75 31 CYS B N 1
ATOM 2349 C CA . CYS B 1 31 ? 4.527 -28.344 -14.312 1 98.75 31 CYS B CA 1
ATOM 2350 C C . CYS B 1 31 ? 4.742 -27.641 -15.648 1 98.75 31 CYS B C 1
ATOM 2352 O O . CYS B 1 31 ? 5.879 -27.328 -16.016 1 98.75 31 CYS B O 1
ATOM 2354 N N . HIS B 1 32 ? 3.672 -27.438 -16.422 1 98.88 32 HIS B N 1
ATOM 2355 C CA . HIS B 1 32 ? 3.744 -26.625 -17.625 1 98.88 32 HIS B CA 1
ATOM 2356 C C . HIS B 1 32 ? 3.9 -25.141 -17.297 1 98.88 32 HIS B C 1
ATOM 2358 O O . HIS B 1 32 ? 3.494 -24.703 -16.219 1 98.88 32 HIS B O 1
ATOM 2364 N N . LEU B 1 33 ? 4.543 -24.406 -18.234 1 98.94 33 LEU B N 1
ATOM 2365 C CA . LEU B 1 33 ? 4.953 -23.062 -17.844 1 98.94 33 LEU B CA 1
ATOM 2366 C C . LEU B 1 33 ? 4.543 -22.047 -18.906 1 98.94 33 LEU B C 1
ATOM 2368 O O . LEU B 1 33 ? 4.73 -22.266 -20.094 1 98.94 33 LEU B O 1
ATOM 2372 N N . SER B 1 34 ? 3.92 -20.953 -18.516 1 98.94 34 SER B N 1
ATOM 2373 C CA . SER B 1 34 ? 3.742 -19.719 -19.266 1 98.94 34 SER B CA 1
ATOM 2374 C C . SER B 1 34 ? 4.57 -18.594 -18.672 1 98.94 34 SER B C 1
ATOM 2376 O O . SER B 1 34 ? 4.191 -18 -17.641 1 98.94 34 SER B O 1
ATOM 2378 N N . LEU B 1 35 ? 5.707 -18.203 -19.359 1 98.94 35 LEU B N 1
ATOM 2379 C CA . LEU B 1 35 ? 6.707 -17.328 -18.75 1 98.94 35 LEU B CA 1
ATOM 2380 C C . LEU B 1 35 ? 6.691 -15.953 -19.422 1 98.94 35 LEU B C 1
ATOM 2382 O O . LEU B 1 35 ? 6.566 -15.852 -20.641 1 98.94 35 LEU B O 1
ATOM 2386 N N . SER B 1 36 ? 6.789 -14.898 -18.594 1 98.81 36 SER B N 1
ATOM 2387 C CA . SER B 1 36 ? 6.871 -13.562 -19.156 1 98.81 36 SER B CA 1
ATOM 2388 C C . SER B 1 36 ? 7.957 -12.734 -18.469 1 98.81 36 SER B C 1
ATOM 2390 O O . SER B 1 36 ? 8.32 -13 -17.328 1 98.81 36 SER B O 1
ATOM 2392 N N . ASP B 1 37 ? 8.484 -11.859 -19.203 1 98.38 37 ASP B N 1
ATOM 2393 C CA . ASP B 1 37 ? 9.453 -10.867 -18.75 1 98.38 37 ASP B CA 1
ATOM 2394 C C . ASP B 1 37 ? 9.586 -9.727 -19.75 1 98.38 37 ASP B C 1
ATOM 2396 O O . ASP B 1 37 ? 9.336 -9.914 -20.953 1 98.38 37 ASP B O 1
ATOM 2400 N N . ILE B 1 38 ? 9.906 -8.594 -19.234 1 97.62 38 ILE B N 1
ATOM 2401 C CA . ILE B 1 38 ? 10.18 -7.488 -20.156 1 97.62 38 ILE B CA 1
ATOM 2402 C C . ILE B 1 38 ? 11.539 -7.684 -20.797 1 97.62 38 ILE B C 1
ATOM 2404 O O . ILE B 1 38 ? 11.789 -7.184 -21.906 1 97.62 38 ILE B O 1
ATOM 2408 N N . ASN B 1 39 ? 12.422 -8.367 -20.125 1 96.5 39 ASN B N 1
ATOM 2409 C CA . ASN B 1 39 ? 13.742 -8.711 -20.625 1 96.5 39 ASN B CA 1
ATOM 2410 C C . ASN B 1 39 ? 13.711 -9.984 -21.469 1 96.5 39 ASN B C 1
ATOM 2412 O O . ASN B 1 39 ? 13.859 -11.086 -20.953 1 96.5 39 ASN B O 1
ATOM 2416 N N . GLU B 1 40 ? 13.695 -9.797 -22.75 1 96.94 40 GLU B N 1
ATOM 2417 C CA . GLU B 1 40 ? 13.547 -10.922 -23.656 1 96.94 40 GLU B CA 1
ATOM 2418 C C . GLU B 1 40 ? 14.766 -11.836 -23.609 1 96.94 40 GLU B C 1
ATOM 2420 O O . GLU B 1 40 ? 14.641 -13.062 -23.703 1 96.94 40 GLU B O 1
ATOM 2425 N N . LYS B 1 41 ? 15.914 -11.242 -23.5 1 97.5 41 LYS B N 1
ATOM 2426 C CA . LYS B 1 41 ? 17.141 -12.031 -23.438 1 97.5 41 LYS B CA 1
ATOM 2427 C C . LYS B 1 41 ? 17.156 -12.914 -22.203 1 97.5 41 LYS B C 1
ATOM 2429 O O . LYS B 1 41 ? 17.594 -14.062 -22.25 1 97.5 41 LYS B O 1
ATOM 2434 N N . GLY B 1 42 ? 16.734 -12.328 -21.062 1 97.06 42 GLY B N 1
ATOM 2435 C CA . GLY B 1 42 ? 16.609 -13.109 -19.844 1 97.06 42 GLY B CA 1
ATOM 2436 C C . GLY B 1 42 ? 15.641 -14.266 -19.969 1 97.06 42 GLY B C 1
ATOM 2437 O O . GLY B 1 42 ? 15.906 -15.367 -19.484 1 97.06 42 GLY B O 1
ATOM 2438 N N . LEU B 1 43 ? 14.555 -14.039 -20.688 1 97.56 43 LEU B N 1
ATOM 2439 C CA . LEU B 1 43 ? 13.547 -15.078 -20.906 1 97.56 43 LEU B CA 1
ATOM 2440 C C . LEU B 1 43 ? 14.117 -16.219 -21.75 1 97.56 43 LEU B C 1
ATOM 2442 O O . LEU B 1 43 ? 13.859 -17.391 -21.469 1 97.56 43 LEU B O 1
ATOM 2446 N N . GLU B 1 44 ? 14.844 -15.852 -22.75 1 98.12 44 GLU B N 1
ATOM 2447 C CA . GLU B 1 44 ? 15.469 -16.844 -23.609 1 98.12 44 GLU B CA 1
ATOM 2448 C C . GLU B 1 44 ? 16.422 -17.734 -22.828 1 98.12 44 GLU B C 1
ATOM 2450 O O . GLU B 1 44 ? 16.484 -18.953 -23.047 1 98.12 44 GLU B O 1
ATOM 2455 N N . LYS B 1 45 ? 17.156 -17.078 -21.969 1 98.25 45 LYS B N 1
ATOM 2456 C CA . LYS B 1 45 ? 18.062 -17.844 -21.109 1 98.25 45 LYS B CA 1
ATOM 2457 C C . LYS B 1 45 ? 17.297 -18.828 -20.234 1 98.25 45 LYS B C 1
ATOM 2459 O O . LYS B 1 45 ? 17.734 -19.969 -20.047 1 98.25 45 LYS B O 1
ATOM 2464 N N . THR B 1 46 ? 16.188 -18.375 -19.672 1 98.56 46 THR B N 1
ATOM 2465 C CA . THR B 1 46 ? 15.359 -19.266 -18.859 1 98.56 46 THR B CA 1
ATOM 2466 C C . THR B 1 46 ? 14.867 -20.453 -19.688 1 98.56 46 THR B C 1
ATOM 2468 O O . THR B 1 46 ? 14.898 -21.594 -19.219 1 98.56 46 THR B O 1
ATOM 2471 N N . VAL B 1 47 ? 14.438 -20.234 -20.906 1 98.44 47 VAL B N 1
ATOM 2472 C CA . VAL B 1 47 ? 13.938 -21.281 -21.781 1 98.44 47 VAL B CA 1
ATOM 2473 C C . VAL B 1 47 ? 15.055 -22.281 -22.062 1 98.44 47 VAL B C 1
ATOM 2475 O O . VAL B 1 47 ? 14.812 -23.5 -22.109 1 98.44 47 VAL B O 1
ATOM 2478 N N . GLU B 1 48 ? 16.25 -21.797 -22.25 1 98.38 48 GLU B N 1
ATOM 2479 C CA . GLU B 1 48 ? 17.406 -22.672 -22.484 1 98.38 48 GLU B CA 1
ATOM 2480 C C . GLU B 1 48 ? 17.625 -23.594 -21.297 1 98.38 48 GLU B C 1
ATOM 2482 O O . GLU B 1 48 ? 17.938 -24.781 -21.469 1 98.38 48 GLU B O 1
ATOM 2487 N N . LEU B 1 49 ? 17.484 -23.078 -20.094 1 98.19 49 LEU B N 1
ATOM 2488 C CA . LEU B 1 49 ? 17.688 -23.844 -18.875 1 98.19 49 LEU B CA 1
ATOM 2489 C C . LEU B 1 49 ? 16.594 -24.906 -18.719 1 98.19 49 LEU B C 1
ATOM 2491 O O . LEU B 1 49 ? 16.766 -25.875 -17.969 1 98.19 49 LEU B O 1
ATOM 2495 N N . LEU B 1 50 ? 15.492 -24.781 -19.453 1 98.5 50 LEU B N 1
ATOM 2496 C CA . LEU B 1 50 ? 14.344 -25.656 -19.297 1 98.5 50 LEU B CA 1
ATOM 2497 C C . LEU B 1 50 ? 14.375 -26.781 -20.328 1 98.5 50 LEU B C 1
ATOM 2499 O O . LEU B 1 50 ? 13.57 -27.719 -20.266 1 98.5 50 LEU B O 1
ATOM 2503 N N . LYS B 1 51 ? 15.273 -26.812 -21.25 1 97.19 51 LYS B N 1
ATOM 2504 C CA . LYS B 1 51 ? 15.352 -27.734 -22.359 1 97.19 51 LYS B CA 1
ATOM 2505 C C . LYS B 1 51 ? 15.438 -29.188 -21.875 1 97.19 51 LYS B C 1
ATOM 2507 O O . LYS B 1 51 ? 14.883 -30.094 -22.5 1 97.19 51 LYS B O 1
ATOM 2512 N N . PRO B 1 52 ? 16.094 -29.422 -20.734 1 96.94 52 PRO B N 1
ATOM 2513 C CA . PRO B 1 52 ? 16.203 -30.797 -20.266 1 96.94 52 PRO B CA 1
ATOM 2514 C C . PRO B 1 52 ? 14.859 -31.391 -19.875 1 96.94 52 PRO B C 1
ATOM 2516 O O . PRO B 1 52 ? 14.734 -32.625 -19.734 1 96.94 52 PRO B O 1
ATOM 2519 N N . TYR B 1 53 ? 13.922 -30.594 -19.672 1 96.19 53 TYR B N 1
ATOM 2520 C CA . TYR B 1 53 ? 12.602 -31.062 -19.266 1 96.19 53 TYR B CA 1
ATOM 2521 C C . TYR B 1 53 ? 11.656 -31.141 -20.453 1 96.19 53 TYR B C 1
ATOM 2523 O O . TYR B 1 53 ? 10.867 -30.219 -20.688 1 96.19 53 TYR B O 1
ATOM 2531 N N . SER B 1 54 ? 11.633 -32.25 -21.156 1 91.5 54 SER B N 1
ATOM 2532 C CA . SER B 1 54 ? 10.984 -32.375 -22.453 1 91.5 54 SER B CA 1
ATOM 2533 C C . SER B 1 54 ? 9.516 -32.75 -22.312 1 91.5 54 SER B C 1
ATOM 2535 O O . SER B 1 54 ? 8.75 -32.688 -23.266 1 91.5 54 SER B O 1
ATOM 2537 N N . ASN B 1 55 ? 9.055 -33.031 -21.172 1 94.44 55 ASN B N 1
ATOM 2538 C CA . ASN B 1 55 ? 7.684 -33.5 -21 1 94.44 55 ASN B CA 1
ATOM 2539 C C . ASN B 1 55 ? 6.738 -32.375 -20.609 1 94.44 55 ASN B C 1
ATOM 2541 O O . ASN B 1 55 ? 5.586 -32.594 -20.25 1 94.44 55 ASN B O 1
ATOM 2545 N N . ILE B 1 56 ? 7.277 -31.141 -20.656 1 97 56 ILE B N 1
ATOM 2546 C CA . ILE B 1 56 ? 6.395 -30.031 -20.297 1 97 56 ILE B CA 1
ATOM 2547 C C . ILE B 1 56 ? 6.309 -29.047 -21.469 1 97 56 ILE B C 1
ATOM 2549 O O . ILE B 1 56 ? 7.223 -28.984 -22.297 1 97 56 ILE B O 1
ATOM 2553 N N . THR B 1 57 ? 5.219 -28.312 -21.562 1 98.38 57 THR B N 1
ATOM 2554 C CA . THR B 1 57 ? 5.027 -27.219 -22.516 1 98.38 57 THR B CA 1
ATOM 2555 C C . THR B 1 57 ? 5.438 -25.891 -21.891 1 98.38 57 THR B C 1
ATOM 2557 O O . THR B 1 57 ? 5.023 -25.562 -20.781 1 98.38 57 THR B O 1
ATOM 2560 N N . VAL B 1 58 ? 6.293 -25.172 -22.609 1 98.69 58 VAL B N 1
ATOM 2561 C CA . VAL B 1 58 ? 6.734 -23.859 -22.172 1 98.69 58 VAL B CA 1
ATOM 2562 C C . VAL B 1 58 ? 6.375 -22.812 -23.234 1 98.69 58 VAL B C 1
ATOM 2564 O O . VAL B 1 58 ? 6.691 -22.984 -24.406 1 98.69 58 VAL B O 1
ATOM 2567 N N . THR B 1 59 ? 5.637 -21.781 -22.859 1 98.75 59 THR B N 1
ATOM 2568 C CA . THR B 1 59 ? 5.402 -20.609 -23.703 1 98.75 59 THR B CA 1
ATOM 2569 C C . THR B 1 59 ? 5.965 -19.359 -23.062 1 98.75 59 THR B C 1
ATOM 2571 O O . THR B 1 59 ? 6.137 -19.297 -21.844 1 98.75 59 THR B O 1
ATOM 2574 N N . THR B 1 60 ? 6.371 -18.406 -23.891 1 98.69 60 THR B N 1
ATOM 2575 C CA . THR B 1 60 ? 6.957 -17.172 -23.391 1 98.69 60 THR B CA 1
ATOM 2576 C C . THR B 1 60 ? 6.281 -15.961 -24.031 1 98.69 60 THR B C 1
ATOM 2578 O O . THR B 1 60 ? 5.707 -16.062 -25.125 1 98.69 60 THR B O 1
ATOM 2581 N N . LYS B 1 61 ? 6.328 -14.859 -23.312 1 98.44 61 LYS B N 1
ATOM 2582 C CA . LYS B 1 61 ? 5.84 -13.578 -23.812 1 98.44 61 LYS B CA 1
ATOM 2583 C C . LYS B 1 61 ? 6.672 -12.422 -23.25 1 98.44 61 LYS B C 1
ATOM 2585 O O . LYS B 1 61 ? 6.887 -12.328 -22.047 1 98.44 61 LYS B O 1
ATOM 2590 N N . LYS B 1 62 ? 7.18 -11.609 -24.188 1 98.62 62 LYS B N 1
ATOM 2591 C CA . LYS B 1 62 ? 7.695 -10.32 -23.719 1 98.62 62 LYS B CA 1
ATOM 2592 C C . LYS B 1 62 ? 6.574 -9.445 -23.172 1 98.62 62 LYS B C 1
ATOM 2594 O O . LYS B 1 62 ? 5.629 -9.109 -23.891 1 98.62 62 LYS B O 1
ATOM 2599 N N . LEU B 1 63 ? 6.695 -9.031 -21.906 1 98.56 63 LEU B N 1
ATOM 2600 C CA . LEU B 1 63 ? 5.539 -8.422 -21.25 1 98.56 63 LEU B CA 1
ATOM 2601 C C . LEU B 1 63 ? 5.98 -7.34 -20.266 1 98.56 63 LEU B C 1
ATOM 2603 O O . LEU B 1 63 ? 6.844 -7.578 -19.422 1 98.56 63 LEU B O 1
ATOM 2607 N N . ASP B 1 64 ? 5.477 -6.195 -20.484 1 98.75 64 ASP B N 1
ATOM 2608 C CA . ASP B 1 64 ? 5.457 -5.172 -19.438 1 98.75 64 ASP B CA 1
ATOM 2609 C C . ASP B 1 64 ? 4.223 -5.309 -18.547 1 98.75 64 ASP B C 1
ATOM 2611 O O . ASP B 1 64 ? 3.105 -5.016 -18.984 1 98.75 64 ASP B O 1
ATOM 2615 N N . VAL B 1 65 ? 4.465 -5.672 -17.328 1 98.81 65 VAL B N 1
ATOM 2616 C CA . VAL B 1 65 ? 3.344 -6.02 -16.469 1 98.81 65 VAL B CA 1
ATOM 2617 C C . VAL B 1 65 ? 2.533 -4.766 -16.141 1 98.81 65 VAL B C 1
ATOM 2619 O O . VAL B 1 65 ? 1.404 -4.855 -15.656 1 98.81 65 VAL B O 1
ATOM 2622 N N . SER B 1 66 ? 3.115 -3.549 -16.391 1 98.62 66 SER B N 1
ATOM 2623 C CA . SER B 1 66 ? 2.377 -2.312 -16.156 1 98.62 66 SER B CA 1
ATOM 2624 C C . SER B 1 66 ? 1.383 -2.039 -17.281 1 98.62 66 SER B C 1
ATOM 2626 O O . SER B 1 66 ? 0.608 -1.083 -17.219 1 98.62 66 SER B O 1
ATOM 2628 N N . ASP B 1 67 ? 1.393 -2.85 -18.297 1 98.81 67 ASP B N 1
ATOM 2629 C CA . ASP B 1 67 ? 0.452 -2.742 -19.406 1 98.81 67 ASP B CA 1
ATOM 2630 C C . ASP B 1 67 ? -0.747 -3.666 -19.203 1 98.81 67 ASP B C 1
ATOM 2632 O O . ASP B 1 67 ? -0.683 -4.855 -19.531 1 98.81 67 ASP B O 1
ATOM 2636 N N . ARG B 1 68 ? -1.84 -3.092 -18.812 1 98.69 68 ARG B N 1
ATOM 2637 C CA . ARG B 1 68 ? -3.039 -3.836 -18.438 1 98.69 68 ARG B CA 1
ATOM 2638 C C . ARG B 1 68 ? -3.5 -4.738 -19.578 1 98.69 68 ARG B C 1
ATOM 2640 O O . ARG B 1 68 ? -3.777 -5.918 -19.375 1 98.69 68 ARG B O 1
ATOM 2647 N N . GLU B 1 69 ? -3.584 -4.195 -20.719 1 98.69 69 GLU B N 1
ATOM 2648 C CA . GLU B 1 69 ? -4.078 -4.938 -21.875 1 98.69 69 GLU B CA 1
ATOM 2649 C C . GLU B 1 69 ? -3.133 -6.078 -22.234 1 98.69 69 GLU B C 1
ATOM 2651 O O . GLU B 1 69 ? -3.58 -7.16 -22.625 1 98.69 69 GLU B O 1
ATOM 2656 N N . ALA B 1 70 ? -1.854 -5.848 -22.156 1 98.88 70 ALA B N 1
ATOM 2657 C CA . ALA B 1 70 ? -0.878 -6.895 -22.453 1 98.88 70 ALA B CA 1
ATOM 2658 C C . ALA B 1 70 ? -1.021 -8.062 -21.484 1 98.88 70 ALA B C 1
ATOM 2660 O O . ALA B 1 70 ? -0.89 -9.227 -21.875 1 98.88 70 ALA B O 1
ATOM 2661 N N . VAL B 1 71 ? -1.288 -7.758 -20.25 1 98.88 71 VAL B N 1
ATOM 2662 C CA . VAL B 1 71 ? -1.466 -8.812 -19.25 1 98.88 71 VAL B CA 1
ATOM 2663 C C . VAL B 1 71 ? -2.74 -9.594 -19.547 1 98.88 71 VAL B C 1
ATOM 2665 O O . VAL B 1 71 ? -2.758 -10.82 -19.438 1 98.88 71 VAL B O 1
ATOM 2668 N N . ARG B 1 72 ? -3.77 -8.875 -19.859 1 98.81 72 ARG B N 1
ATOM 2669 C CA . ARG B 1 72 ? -5.023 -9.523 -20.234 1 98.81 72 ARG B CA 1
ATOM 2670 C C . ARG B 1 72 ? -4.812 -10.508 -21.391 1 98.81 72 ARG B C 1
ATOM 2672 O O . ARG B 1 72 ? -5.266 -11.648 -21.328 1 98.81 72 ARG B O 1
ATOM 2679 N N . G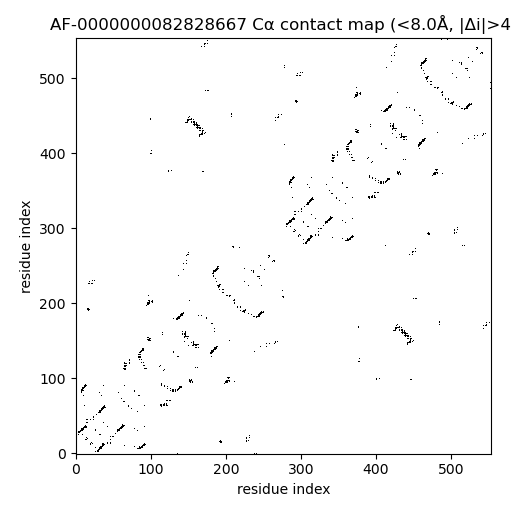LN B 1 73 ? -4.152 -10.047 -22.359 1 98.88 73 GLN B N 1
ATOM 2680 C CA . GLN B 1 73 ? -3.879 -10.883 -23.516 1 98.88 73 GLN B CA 1
ATOM 2681 C C . GLN B 1 73 ? -3.021 -12.086 -23.141 1 98.88 73 GLN B C 1
ATOM 2683 O O . GLN B 1 73 ? -3.254 -13.203 -23.625 1 98.88 73 GLN B O 1
ATOM 2688 N N . TRP B 1 74 ? -2.064 -11.875 -22.312 1 98.94 74 TRP B N 1
ATOM 2689 C CA . TRP B 1 74 ? -1.181 -12.953 -21.891 1 98.94 74 TRP B CA 1
ATOM 2690 C C . TRP B 1 74 ? -1.96 -14.031 -21.141 1 98.94 74 TRP B C 1
ATOM 2692 O O . TRP B 1 74 ? -1.725 -15.227 -21.344 1 98.94 74 TRP B O 1
ATOM 2702 N N . ALA B 1 75 ? -2.896 -13.648 -20.266 1 98.94 75 ALA B N 1
ATOM 2703 C CA . ALA B 1 75 ? -3.73 -14.609 -19.547 1 98.94 75 ALA B CA 1
ATOM 2704 C C . ALA B 1 75 ? -4.551 -15.461 -20.516 1 98.94 75 ALA B C 1
ATOM 2706 O O . ALA B 1 75 ? -4.609 -16.688 -20.375 1 98.94 75 ALA B O 1
ATOM 2707 N N . GLN B 1 76 ? -5.102 -14.789 -21.5 1 98.81 76 GLN B N 1
ATOM 2708 C CA . GLN B 1 76 ? -5.898 -15.484 -22.5 1 98.81 76 GLN B CA 1
ATOM 2709 C C . GLN B 1 76 ? -5.039 -16.453 -23.312 1 98.81 76 GLN B C 1
ATOM 2711 O O . GLN B 1 76 ? -5.43 -17.594 -23.547 1 98.81 76 GLN B O 1
ATOM 2716 N N . GLU B 1 77 ? -3.939 -15.984 -23.734 1 98.88 77 GLU B N 1
ATOM 2717 C CA . GLU B 1 77 ? -3.021 -16.812 -24.516 1 98.88 77 GLU B CA 1
ATOM 2718 C C . GLU B 1 77 ? -2.555 -18.031 -23.719 1 98.88 77 GLU B C 1
ATOM 2720 O O . GLU B 1 77 ? -2.375 -19.109 -24.281 1 98.88 77 GLU B O 1
ATOM 2725 N N . THR B 1 78 ? -2.289 -17.812 -22.422 1 98.88 78 THR B N 1
ATOM 2726 C CA . THR B 1 78 ? -1.866 -18.906 -21.547 1 98.88 78 THR B CA 1
ATOM 2727 C C . THR B 1 78 ? -2.893 -20.031 -21.562 1 98.88 78 THR B C 1
ATOM 2729 O O . THR B 1 78 ? -2.537 -21.203 -21.734 1 98.88 78 THR B O 1
ATOM 2732 N N . VAL B 1 79 ? -4.141 -19.703 -21.422 1 98.81 79 VAL B N 1
ATOM 2733 C CA . VAL B 1 79 ? -5.199 -20.719 -21.391 1 98.81 79 VAL B CA 1
ATOM 2734 C C . VAL B 1 79 ? -5.367 -21.328 -22.781 1 98.81 79 VAL B C 1
ATOM 2736 O O . VAL B 1 79 ? -5.605 -22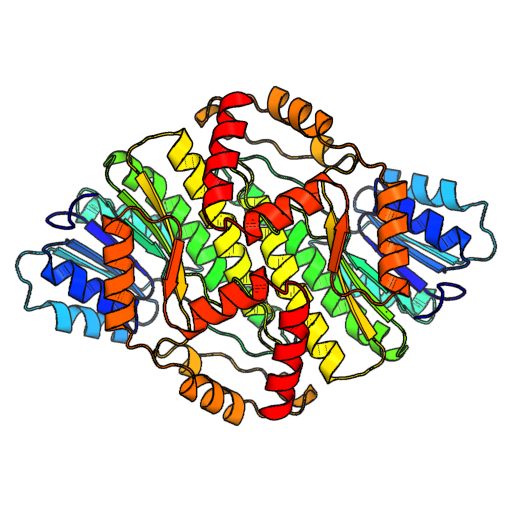.531 -22.906 1 98.81 79 VAL B O 1
ATOM 2739 N N . GLN B 1 80 ? -5.254 -20.484 -23.766 1 98.56 80 GLN B N 1
ATOM 2740 C CA . GLN B 1 80 ? -5.355 -20.984 -25.125 1 98.56 80 GLN B CA 1
ATOM 2741 C C . GLN B 1 80 ? -4.25 -22 -25.422 1 98.56 80 GLN B C 1
ATOM 2743 O O . GLN B 1 80 ? -4.5 -23.047 -26.031 1 98.56 80 GLN B O 1
ATOM 2748 N N . ASP B 1 81 ? -3.078 -21.734 -25 1 98.62 81 ASP B N 1
ATOM 2749 C CA . ASP B 1 81 ? -1.903 -22.531 -25.328 1 98.62 81 ASP B CA 1
ATOM 2750 C C . ASP B 1 81 ? -1.827 -23.781 -24.438 1 98.62 81 ASP B C 1
ATOM 2752 O O . ASP B 1 81 ? -1.346 -24.828 -24.891 1 98.62 81 ASP B O 1
ATOM 2756 N N . HIS B 1 82 ? -2.291 -23.672 -23.219 1 98.75 82 HIS B N 1
ATOM 2757 C CA . HIS B 1 82 ? -2.045 -24.734 -22.25 1 98.75 82 HIS B CA 1
ATOM 2758 C C . HIS B 1 82 ? -3.344 -25.438 -21.859 1 98.75 82 HIS B C 1
ATOM 2760 O O . HIS B 1 82 ? -3.318 -26.484 -21.219 1 98.75 82 HIS B O 1
ATOM 2766 N N . GLY B 1 83 ? -4.516 -24.859 -22.203 1 98.5 83 GLY B N 1
ATOM 2767 C CA . GLY B 1 83 ? -5.812 -25.422 -21.891 1 98.5 83 GLY B CA 1
ATOM 2768 C C . GLY B 1 83 ? -6.391 -24.906 -20.578 1 98.5 83 GLY B C 1
ATOM 2769 O O . GLY B 1 83 ? -7.609 -24.906 -20.391 1 98.5 83 GLY B O 1
ATOM 2770 N N . CYS B 1 84 ? -5.566 -24.562 -19.688 1 98.5 84 CYS B N 1
ATOM 2771 C CA . CYS B 1 84 ? -5.941 -24.016 -18.391 1 98.5 84 CYS B CA 1
ATOM 2772 C C . CYS B 1 84 ? -4.762 -23.297 -17.734 1 98.5 84 CYS B C 1
ATOM 2774 O O . CYS B 1 84 ? -3.688 -23.203 -18.328 1 98.5 84 CYS B O 1
ATOM 2776 N N . VAL B 1 85 ? -4.961 -22.781 -16.594 1 98.88 85 VAL B N 1
ATOM 2777 C CA . VAL B 1 85 ? -3.906 -22.219 -15.75 1 98.88 85 VAL B CA 1
ATOM 2778 C C . VAL B 1 85 ? -4.262 -22.406 -14.281 1 98.88 85 VAL B C 1
ATOM 2780 O O . VAL B 1 85 ? -5.402 -22.156 -13.875 1 98.88 85 VAL B O 1
ATOM 2783 N N . ASN B 1 86 ? -3.303 -22.859 -13.539 1 98.88 86 ASN B N 1
ATOM 2784 C CA . ASN B 1 86 ? -3.545 -23.188 -12.133 1 98.88 86 ASN B CA 1
ATOM 2785 C C . ASN B 1 86 ? -2.918 -22.156 -11.203 1 98.88 86 ASN B C 1
ATOM 2787 O O . ASN B 1 86 ? -3.424 -21.906 -10.109 1 98.88 86 ASN B O 1
ATOM 2791 N N . LEU B 1 87 ? -1.778 -21.594 -11.633 1 98.94 87 LEU B N 1
ATOM 2792 C CA . LEU B 1 87 ? -0.995 -20.719 -10.766 1 98.94 87 LEU B CA 1
ATOM 2793 C C . LEU B 1 87 ? -0.58 -19.453 -11.5 1 98.94 87 LEU B C 1
ATOM 2795 O O . LEU B 1 87 ? -0.229 -19.5 -12.68 1 98.94 87 LEU B O 1
ATOM 2799 N N . ILE B 1 88 ? -0.614 -18.344 -10.852 1 98.94 88 ILE B N 1
ATOM 2800 C CA . ILE B 1 88 ? 0.05 -17.125 -11.312 1 98.94 88 ILE B CA 1
ATOM 2801 C C . ILE B 1 88 ? 0.986 -16.609 -10.227 1 98.94 88 ILE B C 1
ATOM 2803 O O . ILE B 1 88 ? 0.561 -16.375 -9.094 1 98.94 88 ILE B O 1
ATOM 2807 N N . PHE B 1 89 ? 2.275 -16.531 -10.586 1 98.94 89 PHE B N 1
ATOM 2808 C CA . PHE B 1 89 ? 3.271 -15.859 -9.758 1 98.94 89 PHE B CA 1
ATOM 2809 C C . PHE B 1 89 ? 3.49 -14.43 -10.234 1 98.94 89 PHE B C 1
ATOM 2811 O O . PHE B 1 89 ? 4.188 -14.195 -11.227 1 98.94 89 PHE B O 1
ATOM 2818 N N . ASN B 1 90 ? 2.857 -13.516 -9.555 1 98.88 90 ASN B N 1
ATOM 2819 C CA . ASN B 1 90 ? 3.168 -12.109 -9.797 1 98.88 90 ASN B CA 1
ATOM 2820 C C . ASN B 1 90 ? 4.477 -11.703 -9.117 1 98.88 90 ASN B C 1
ATOM 2822 O O . ASN B 1 90 ? 4.469 -11.156 -8.016 1 98.88 90 ASN B O 1
ATOM 2826 N N . ASN B 1 91 ? 5.543 -11.93 -9.867 1 98.25 91 ASN B N 1
ATOM 2827 C CA . ASN B 1 91 ? 6.898 -11.875 -9.328 1 98.25 91 ASN B CA 1
ATOM 2828 C C . ASN B 1 91 ? 7.676 -10.68 -9.883 1 98.25 91 ASN B C 1
ATOM 2830 O O . ASN B 1 91 ? 8.617 -10.203 -9.25 1 98.25 91 ASN B O 1
ATOM 2834 N N . ALA B 1 92 ? 7.289 -10.195 -11.086 1 97.38 92 ALA B N 1
ATOM 2835 C CA . ALA B 1 92 ? 7.988 -9.047 -11.656 1 97.38 92 ALA B CA 1
ATOM 2836 C C . ALA B 1 92 ? 7.969 -7.863 -10.695 1 97.38 92 ALA B C 1
ATOM 2838 O O . ALA B 1 92 ? 6.941 -7.57 -10.078 1 97.38 92 ALA B O 1
ATOM 2839 N N . GLY B 1 93 ? 9.117 -7.246 -10.516 1 95.25 93 GLY B N 1
ATOM 2840 C CA . GLY B 1 93 ? 9.234 -6.094 -9.641 1 95.25 93 GLY B CA 1
ATOM 2841 C C . GLY B 1 93 ? 10.539 -5.34 -9.82 1 95.25 93 GLY B C 1
ATOM 2842 O O . GLY B 1 93 ? 11.484 -5.855 -10.414 1 95.25 93 GLY B O 1
ATOM 2843 N N . VAL B 1 94 ? 10.5 -4.133 -9.352 1 94.75 94 VAL B N 1
ATOM 2844 C CA . VAL B 1 94 ? 11.672 -3.27 -9.438 1 94.75 94 VAL B CA 1
ATOM 2845 C C . VAL B 1 94 ? 11.883 -2.545 -8.109 1 94.75 94 VAL B C 1
ATOM 2847 O O . VAL B 1 94 ? 11.023 -2.59 -7.227 1 94.75 94 VAL B O 1
ATOM 2850 N N . ALA B 1 95 ? 13.055 -1.978 -7.961 1 93.12 95 ALA B N 1
ATOM 2851 C CA . ALA B 1 95 ? 13.383 -1.173 -6.789 1 93.12 95 ALA B CA 1
ATOM 2852 C C . ALA B 1 95 ? 13.695 0.269 -7.18 1 93.12 95 ALA B C 1
ATOM 2854 O O . ALA B 1 95 ? 14.102 0.536 -8.312 1 93.12 95 ALA B O 1
ATOM 2855 N N . LEU B 1 96 ? 13.406 1.142 -6.281 1 93.56 96 LEU B N 1
ATOM 2856 C CA . LEU B 1 96 ? 13.664 2.57 -6.441 1 93.56 96 LEU B CA 1
ATOM 2857 C C . LEU B 1 96 ? 14.211 3.174 -5.152 1 93.56 96 LEU B C 1
ATOM 2859 O O . LEU B 1 96 ? 13.562 3.102 -4.105 1 93.56 96 LEU B O 1
ATOM 2863 N N . GLY B 1 97 ? 15.445 3.682 -5.211 1 93.31 97 GLY B N 1
ATOM 2864 C CA . GLY B 1 97 ? 16.016 4.449 -4.109 1 93.31 97 GLY B CA 1
ATOM 2865 C C . GLY B 1 97 ? 15.844 5.945 -4.281 1 93.31 97 GLY B C 1
ATOM 2866 O O . GLY B 1 97 ? 16.359 6.527 -5.238 1 93.31 97 GLY B O 1
ATOM 2867 N N . SER B 1 98 ? 15.109 6.52 -3.418 1 94.75 98 SER B N 1
ATOM 2868 C CA . SER B 1 98 ? 14.898 7.965 -3.406 1 94.75 98 SER B CA 1
ATOM 2869 C C . SER B 1 98 ? 14.328 8.43 -2.072 1 94.75 98 SER B C 1
ATOM 2871 O O . SER B 1 98 ? 13.758 7.637 -1.323 1 94.75 98 SER B O 1
ATOM 2873 N N . THR B 1 99 ? 14.617 9.672 -1.762 1 95.56 99 THR B N 1
ATOM 2874 C CA . THR B 1 99 ? 13.828 10.273 -0.691 1 95.56 99 THR B CA 1
ATOM 2875 C C . THR B 1 99 ? 12.406 10.57 -1.166 1 95.56 99 THR B C 1
ATOM 2877 O O . THR B 1 99 ? 12.141 10.555 -2.369 1 95.56 99 THR B O 1
ATOM 2880 N N . VAL B 1 100 ? 11.516 10.844 -0.197 1 97.19 100 VAL B N 1
ATOM 2881 C CA . VAL B 1 100 ? 10.156 11.242 -0.536 1 97.19 100 VAL B CA 1
ATOM 2882 C C . VAL B 1 100 ? 10.18 12.555 -1.318 1 97.19 100 VAL B C 1
ATOM 2884 O O . VAL B 1 100 ? 9.555 12.672 -2.375 1 97.19 100 VAL B O 1
ATOM 2887 N N . GLU B 1 101 ? 10.922 13.461 -0.865 1 96.19 101 GLU B N 1
ATOM 2888 C CA . GLU B 1 101 ? 10.992 14.789 -1.471 1 96.19 101 GLU B CA 1
ATOM 2889 C C . GLU B 1 101 ? 11.641 14.734 -2.85 1 96.19 101 GLU B C 1
ATOM 2891 O O . GLU B 1 101 ? 11.219 15.43 -3.771 1 96.19 101 GLU B O 1
ATOM 2896 N N . GLY B 1 102 ? 12.562 13.906 -2.988 1 95.56 102 GLY B N 1
ATOM 2897 C CA . GLY B 1 102 ? 13.383 13.898 -4.188 1 95.56 102 GLY B CA 1
ATOM 2898 C C . GLY B 1 102 ? 12.859 12.977 -5.266 1 95.56 102 GLY B C 1
ATOM 2899 O O . GLY B 1 102 ? 13.281 13.055 -6.422 1 95.56 102 GLY B O 1
ATOM 2900 N N . ALA B 1 103 ? 11.953 12.125 -4.977 1 96.44 103 ALA B N 1
ATOM 2901 C CA . ALA B 1 103 ? 11.391 11.211 -5.969 1 96.44 103 ALA B CA 1
ATOM 2902 C C . ALA B 1 103 ? 10.617 11.977 -7.039 1 96.44 103 ALA B C 1
ATOM 2904 O O . ALA B 1 103 ? 9.812 12.859 -6.723 1 96.44 103 ALA B O 1
ATOM 2905 N N . THR B 1 104 ? 10.891 11.711 -8.305 1 97.56 104 THR B N 1
ATOM 2906 C CA . THR B 1 104 ? 10.07 12.305 -9.359 1 97.56 104 THR B CA 1
ATOM 2907 C C . THR B 1 104 ? 8.742 11.57 -9.492 1 97.56 104 THR B C 1
ATOM 2909 O O . THR B 1 104 ? 8.641 10.391 -9.141 1 97.56 104 THR B O 1
ATOM 2912 N N . TYR B 1 105 ? 7.746 12.266 -9.977 1 98.19 105 TYR B N 1
ATOM 2913 C CA . TYR B 1 105 ? 6.461 11.609 -10.195 1 98.19 105 TYR B CA 1
ATOM 2914 C C . TYR B 1 105 ? 6.574 10.531 -11.266 1 98.19 105 TYR B C 1
ATOM 2916 O O . TYR B 1 105 ? 5.891 9.508 -11.195 1 98.19 105 TYR B O 1
ATOM 2924 N N . GLU B 1 106 ? 7.406 10.734 -12.219 1 97.88 106 GLU B N 1
ATOM 2925 C CA . GLU B 1 106 ? 7.637 9.727 -13.242 1 97.88 106 GLU B CA 1
ATOM 2926 C C . GLU B 1 106 ? 8.172 8.43 -12.641 1 97.88 106 GLU B C 1
ATOM 2928 O O . GLU B 1 106 ? 7.707 7.344 -12.984 1 97.88 106 GLU B O 1
ATOM 2933 N N . ASP B 1 107 ? 9.148 8.555 -11.734 1 97.56 107 ASP B N 1
ATOM 2934 C CA . ASP B 1 107 ? 9.711 7.387 -11.07 1 97.56 107 ASP B CA 1
ATOM 2935 C C . ASP B 1 107 ? 8.672 6.699 -10.188 1 97.56 107 ASP B C 1
ATOM 2937 O O . ASP B 1 107 ? 8.625 5.469 -10.125 1 97.56 107 ASP B O 1
ATOM 2941 N N . LEU B 1 108 ? 7.922 7.488 -9.508 1 98.5 108 LEU B N 1
ATOM 2942 C CA . LEU B 1 108 ? 6.895 6.93 -8.641 1 98.5 108 LEU B CA 1
ATOM 2943 C C . LEU B 1 108 ? 5.828 6.203 -9.445 1 98.5 108 LEU B C 1
ATOM 2945 O O . LEU B 1 108 ? 5.41 5.102 -9.086 1 98.5 108 LEU B O 1
ATOM 2949 N N . GLU B 1 109 ? 5.379 6.836 -10.5 1 98.38 109 GLU B N 1
ATOM 2950 C CA . GLU B 1 109 ? 4.402 6.195 -11.375 1 98.38 109 GLU B CA 1
ATOM 2951 C C . GLU B 1 109 ? 4.957 4.906 -11.977 1 98.38 109 GLU B C 1
ATOM 2953 O O . GLU B 1 109 ? 4.234 3.918 -12.109 1 98.38 109 GLU B O 1
ATOM 2958 N N . TRP B 1 110 ? 6.215 4.965 -12.328 1 98 110 TRP B N 1
ATOM 2959 C CA . TRP B 1 110 ? 6.902 3.807 -12.891 1 98 110 TRP B CA 1
ATOM 2960 C C . TRP B 1 110 ? 6.879 2.633 -11.922 1 98 110 TRP B C 1
ATOM 2962 O O . TRP B 1 110 ? 6.445 1.534 -12.281 1 98 110 TRP B O 1
ATOM 2972 N N . ILE B 1 111 ? 7.266 2.824 -10.672 1 98.06 111 ILE B N 1
ATOM 2973 C CA . ILE B 1 111 ? 7.375 1.717 -9.727 1 98.06 111 ILE B CA 1
ATOM 2974 C C . ILE B 1 111 ? 5.98 1.263 -9.305 1 98.06 111 ILE B C 1
ATOM 2976 O O . ILE B 1 111 ? 5.746 0.071 -9.086 1 98.06 111 ILE B O 1
ATOM 2980 N N . VAL B 1 112 ? 5.02 2.189 -9.164 1 98.75 112 VAL B N 1
ATOM 2981 C CA . VAL B 1 112 ? 3.648 1.825 -8.828 1 98.75 112 VAL B CA 1
ATOM 2982 C C . VAL B 1 112 ? 3.043 0.99 -9.953 1 98.75 112 VAL B C 1
ATOM 2984 O O . VAL B 1 112 ? 2.312 0.029 -9.695 1 98.75 112 VAL B O 1
ATOM 2987 N N . GLY B 1 113 ? 3.344 1.366 -11.188 1 98.69 113 GLY B N 1
ATOM 2988 C CA . GLY B 1 113 ? 2.857 0.644 -12.352 1 98.69 113 GLY B CA 1
ATOM 2989 C C . GLY B 1 113 ? 3.314 -0.802 -12.391 1 98.69 113 GLY B C 1
ATOM 2990 O O . GLY B 1 113 ? 2.537 -1.695 -12.734 1 98.69 113 GLY B O 1
ATOM 2991 N N . ILE B 1 114 ? 4.496 -1.027 -12 1 98.44 114 ILE B N 1
ATOM 2992 C CA . ILE B 1 114 ? 5.082 -2.359 -12.109 1 98.44 114 ILE B CA 1
ATOM 2993 C C . ILE B 1 114 ? 4.781 -3.164 -10.852 1 98.44 114 ILE B C 1
ATOM 2995 O O . ILE B 1 114 ? 4.172 -4.234 -10.922 1 98.44 114 ILE B O 1
ATOM 2999 N N . ASN B 1 115 ? 5.156 -2.615 -9.672 1 98.62 115 ASN B N 1
ATOM 3000 C CA . ASN B 1 115 ? 5.133 -3.373 -8.43 1 98.62 115 ASN B CA 1
ATOM 3001 C C . ASN B 1 115 ? 3.707 -3.59 -7.926 1 98.62 115 ASN B C 1
ATOM 3003 O O . ASN B 1 115 ? 3.422 -4.59 -7.27 1 98.62 115 ASN B O 1
ATOM 3007 N N . PHE B 1 116 ? 2.836 -2.604 -8.156 1 98.81 116 PHE B N 1
ATOM 3008 C CA . PHE B 1 116 ? 1.483 -2.73 -7.621 1 98.81 116 PHE B CA 1
ATOM 3009 C C . PHE B 1 116 ? 0.501 -3.107 -8.727 1 98.81 116 PHE B C 1
ATOM 3011 O O . PHE B 1 116 ? -0.137 -4.16 -8.664 1 98.81 116 PHE B O 1
ATOM 3018 N N . TRP B 1 117 ? 0.38 -2.227 -9.773 1 98.88 117 TRP B N 1
ATOM 3019 C CA . TRP B 1 117 ? -0.594 -2.488 -10.828 1 98.88 117 TRP B CA 1
ATOM 3020 C C . TRP B 1 117 ? -0.278 -3.795 -11.547 1 98.88 117 TRP B C 1
ATOM 3022 O O . TRP B 1 117 ? -1.187 -4.527 -11.945 1 98.88 117 TRP B O 1
ATOM 3032 N N . GLY B 1 118 ? 0.99 -4.074 -11.75 1 98.88 118 GLY B N 1
ATOM 3033 C CA . GLY B 1 118 ? 1.353 -5.359 -12.32 1 98.88 118 GLY B CA 1
ATOM 3034 C C . GLY B 1 118 ? 0.775 -6.539 -11.562 1 98.88 118 GLY B C 1
ATOM 3035 O O . GLY B 1 118 ? 0.287 -7.496 -12.172 1 98.88 118 GLY B O 1
ATOM 3036 N N . VAL B 1 119 ? 0.814 -6.457 -10.219 1 98.88 119 VAL B N 1
ATOM 3037 C CA . VAL B 1 119 ? 0.265 -7.5 -9.359 1 98.88 119 VAL B CA 1
ATOM 3038 C C . VAL B 1 119 ? -1.257 -7.527 -9.492 1 98.88 119 VAL B C 1
ATOM 3040 O O . VAL B 1 119 ? -1.859 -8.602 -9.586 1 98.88 119 VAL B O 1
ATOM 3043 N N . VAL B 1 120 ? -1.876 -6.348 -9.492 1 98.88 120 VAL B N 1
ATOM 3044 C CA . VAL B 1 120 ? -3.328 -6.242 -9.602 1 98.88 120 VAL B CA 1
ATOM 3045 C C . VAL B 1 120 ? -3.787 -6.828 -10.938 1 98.88 120 VAL B C 1
ATOM 3047 O O . VAL B 1 120 ? -4.715 -7.637 -10.977 1 98.88 120 VAL B O 1
ATOM 3050 N N . TYR B 1 121 ? -3.133 -6.441 -12.031 1 98.88 121 TYR B N 1
ATOM 3051 C CA . TYR B 1 121 ? -3.494 -6.938 -13.352 1 98.88 121 TYR B CA 1
ATOM 3052 C C . TYR B 1 121 ? -3.324 -8.445 -13.438 1 98.88 121 TYR B C 1
ATOM 3054 O O . TYR B 1 121 ? -4.234 -9.164 -13.867 1 98.88 121 TYR B O 1
ATOM 3062 N N . GLY B 1 122 ? -2.154 -8.914 -13.008 1 98.88 122 GLY B N 1
ATOM 3063 C CA . GLY B 1 122 ? -1.931 -10.352 -13.023 1 98.88 122 GLY B CA 1
ATOM 3064 C C . GLY B 1 122 ? -2.967 -11.125 -12.227 1 98.88 122 GLY B C 1
ATOM 3065 O O . GLY B 1 122 ? -3.471 -12.156 -12.688 1 98.88 122 GLY B O 1
ATOM 3066 N N . THR B 1 123 ? -3.289 -10.609 -11.062 1 98.94 123 THR B N 1
ATOM 3067 C CA . THR B 1 123 ? -4.258 -11.266 -10.195 1 98.94 123 THR B CA 1
ATOM 3068 C C . THR B 1 123 ? -5.641 -11.281 -10.844 1 98.94 123 THR B C 1
ATOM 3070 O O . THR B 1 123 ? -6.258 -12.336 -10.984 1 98.94 123 THR B O 1
ATOM 3073 N N . LYS B 1 124 ? -6.098 -10.164 -11.273 1 98.81 124 LYS B N 1
ATOM 3074 C CA . LYS B 1 124 ? -7.469 -10.031 -11.75 1 98.81 124 LYS B CA 1
ATOM 3075 C C . LYS B 1 124 ? -7.664 -10.75 -13.078 1 98.81 124 LYS B C 1
ATOM 3077 O O . LYS B 1 124 ? -8.711 -11.344 -13.32 1 98.81 124 LYS B O 1
ATOM 3082 N N . GLU B 1 125 ? -6.699 -10.688 -13.93 1 98.88 125 GLU B N 1
ATOM 3083 C CA . GLU B 1 125 ? -6.863 -11.258 -15.258 1 98.88 125 GLU B CA 1
ATOM 3084 C C . GLU B 1 125 ? -6.738 -12.781 -15.227 1 98.88 125 GLU B C 1
ATOM 3086 O O . GLU B 1 125 ? -7.379 -13.477 -16.016 1 98.88 125 GLU B O 1
ATOM 3091 N N . PHE B 1 126 ? -5.98 -13.352 -14.312 1 98.94 126 PHE B N 1
ATOM 3092 C CA . PHE B 1 126 ? -5.77 -14.797 -14.273 1 98.94 126 PHE B CA 1
ATOM 3093 C C . PHE B 1 126 ? -6.781 -15.461 -13.352 1 98.94 126 PHE B C 1
ATOM 3095 O O . PHE B 1 126 ? -7.117 -16.641 -13.531 1 98.94 126 PHE B O 1
ATOM 3102 N N . LEU B 1 127 ? -7.297 -14.742 -12.367 1 98.75 127 LEU B N 1
ATOM 3103 C CA . LEU B 1 127 ? -8.109 -15.305 -11.297 1 98.75 127 LEU B CA 1
ATOM 3104 C C . LEU B 1 127 ? -9.32 -16.047 -11.852 1 98.75 127 LEU B C 1
ATOM 3106 O O . LEU B 1 127 ? -9.602 -17.172 -11.469 1 98.75 127 LEU B O 1
ATOM 3110 N N . PRO B 1 128 ? -10.047 -15.414 -12.836 1 98.44 128 PRO B N 1
ATOM 3111 C CA . PRO B 1 128 ? -11.211 -16.141 -13.344 1 98.44 128 PRO B CA 1
ATOM 3112 C C . PRO B 1 128 ? -10.836 -17.469 -13.984 1 98.44 128 PRO B C 1
ATOM 3114 O O . PRO B 1 128 ? -11.578 -18.453 -13.852 1 98.44 128 PRO B O 1
ATOM 3117 N N . PHE B 1 129 ? -9.758 -17.547 -14.672 1 98.81 129 PHE B N 1
ATOM 3118 C CA . PHE B 1 129 ? -9.312 -18.797 -15.297 1 98.81 129 PHE B CA 1
ATOM 3119 C C . PHE B 1 129 ? -8.867 -19.797 -14.25 1 98.81 129 PHE B C 1
ATOM 3121 O O . PHE B 1 129 ? -9.156 -21 -14.375 1 98.81 129 PHE B O 1
ATOM 3128 N N . ILE B 1 130 ? -8.172 -19.359 -13.234 1 98.88 130 ILE B N 1
ATOM 3129 C CA . ILE B 1 130 ? -7.684 -20.234 -12.188 1 98.88 130 ILE B CA 1
ATOM 3130 C C . ILE B 1 130 ? -8.859 -20.828 -11.414 1 98.88 130 ILE B C 1
ATOM 3132 O O . ILE B 1 130 ? -8.844 -22.016 -11.062 1 98.88 130 ILE B O 1
ATOM 3136 N N . LYS B 1 131 ? -9.852 -20.062 -11.18 1 98.25 131 LYS B N 1
ATOM 3137 C CA . LYS B 1 131 ? -11.031 -20.531 -10.469 1 98.25 131 LYS B CA 1
ATOM 3138 C C . LYS B 1 131 ? -11.719 -21.672 -11.227 1 98.25 131 LYS B C 1
ATOM 3140 O O . LYS B 1 131 ? -12.297 -22.578 -10.617 1 98.25 131 LYS B O 1
ATOM 3145 N N . GLN B 1 132 ? -11.586 -21.625 -12.523 1 98.12 132 GLN B N 1
ATOM 3146 C CA . GLN B 1 132 ? -12.195 -22.672 -13.344 1 98.12 132 GLN B CA 1
ATOM 3147 C C . GLN B 1 132 ? -11.57 -24.031 -13.062 1 98.12 132 GLN B C 1
ATOM 3149 O O . GLN B 1 132 ? -12.219 -25.062 -13.227 1 98.12 132 GLN B O 1
ATOM 3154 N N . THR B 1 133 ? -10.375 -24.047 -12.617 1 97.75 133 THR B N 1
ATOM 3155 C CA . THR B 1 133 ? -9.68 -25.297 -12.359 1 97.75 133 THR B CA 1
ATOM 3156 C C . THR B 1 133 ? -10.07 -25.875 -11 1 97.75 133 THR B C 1
ATOM 3158 O O . THR B 1 133 ? -9.852 -27.047 -10.727 1 97.75 133 THR B O 1
ATOM 3161 N N . GLN B 1 134 ? -10.531 -24.984 -10.07 1 97.62 134 GLN B N 1
ATOM 3162 C CA . GLN B 1 134 ? -10.867 -25.312 -8.695 1 97.62 134 GLN B CA 1
ATOM 3163 C C . GLN B 1 134 ? -9.672 -25.922 -7.965 1 97.62 134 GLN B C 1
ATOM 3165 O O . GLN B 1 134 ? -9.836 -26.719 -7.039 1 97.62 134 GLN B O 1
ATOM 3170 N N . ASP B 1 135 ? -8.547 -25.672 -8.469 1 98.06 135 ASP B N 1
ATOM 3171 C CA . ASP B 1 135 ? -7.266 -26.109 -7.926 1 98.06 135 ASP B CA 1
ATOM 3172 C C . ASP B 1 135 ? -6.145 -25.156 -8.32 1 98.06 135 ASP B C 1
ATOM 3174 O O . ASP B 1 135 ? -5.391 -25.422 -9.258 1 98.06 135 ASP B O 1
ATOM 3178 N N . GLY B 1 136 ? -6.074 -24.078 -7.566 1 98.31 136 GLY B N 1
ATOM 3179 C CA . GLY B 1 136 ? -5.133 -23.062 -8.023 1 98.31 136 GLY B CA 1
ATOM 3180 C C . GLY B 1 136 ? -4.672 -22.141 -6.91 1 98.31 136 GLY B C 1
ATOM 3181 O O . GLY B 1 136 ? -5.137 -22.25 -5.773 1 98.31 136 GLY B O 1
ATOM 3182 N N . HIS B 1 137 ? -3.672 -21.344 -7.23 1 98.62 137 HIS B N 1
ATOM 3183 C CA . HIS B 1 137 ? -3.084 -20.391 -6.297 1 98.62 137 HIS B CA 1
ATOM 3184 C C . HIS B 1 137 ? -2.693 -19.094 -7.004 1 98.62 137 HIS B C 1
ATOM 3186 O O . HIS B 1 137 ? -2.189 -19.125 -8.125 1 98.62 137 HIS B O 1
ATOM 3192 N N . ILE B 1 138 ? -2.984 -18.047 -6.344 1 98.81 138 ILE B N 1
ATOM 3193 C CA . ILE B 1 138 ? -2.428 -16.75 -6.699 1 98.81 138 ILE B CA 1
ATOM 3194 C C . ILE B 1 138 ? -1.271 -16.406 -5.762 1 98.81 138 ILE B C 1
ATOM 3196 O O . ILE B 1 138 ? -1.453 -16.328 -4.543 1 98.81 138 ILE B O 1
ATOM 3200 N N . ILE B 1 139 ? -0.056 -16.25 -6.273 1 98.88 139 ILE B N 1
ATOM 3201 C CA . ILE B 1 139 ? 1.113 -15.93 -5.461 1 98.88 139 ILE B CA 1
ATOM 3202 C C . ILE B 1 139 ? 1.587 -14.508 -5.77 1 98.88 139 ILE B C 1
ATOM 3204 O O . ILE B 1 139 ? 1.991 -14.211 -6.895 1 98.88 139 ILE B O 1
ATOM 3208 N N . ASN B 1 140 ? 1.465 -13.617 -4.836 1 98.75 140 ASN B N 1
ATOM 3209 C CA . ASN B 1 140 ? 1.914 -12.242 -4.969 1 98.75 140 ASN B CA 1
ATOM 3210 C C . ASN B 1 140 ? 3.166 -11.977 -4.137 1 98.75 140 ASN B C 1
ATOM 3212 O O . ASN B 1 140 ? 3.199 -12.273 -2.943 1 98.75 140 ASN B O 1
ATOM 3216 N N . ILE B 1 141 ? 4.172 -11.414 -4.797 1 97.25 141 ILE B N 1
ATOM 3217 C CA . ILE B 1 141 ? 5.461 -11.18 -4.148 1 97.25 141 ILE B CA 1
ATOM 3218 C C . ILE B 1 141 ? 5.508 -9.758 -3.596 1 97.25 141 ILE B C 1
ATOM 3220 O O . ILE B 1 141 ? 5.633 -8.797 -4.355 1 97.25 141 ILE B O 1
ATOM 3224 N N . SER B 1 142 ? 5.414 -9.656 -2.348 1 95.62 142 SER B N 1
ATOM 3225 C CA . SER B 1 142 ? 5.699 -8.422 -1.629 1 95.62 142 SER B CA 1
ATOM 3226 C C . SER B 1 142 ? 7.168 -8.336 -1.224 1 95.62 142 SER B C 1
ATOM 3228 O O . SER B 1 142 ? 8.055 -8.633 -2.027 1 95.62 142 SER B O 1
ATOM 3230 N N . SER B 1 143 ? 7.434 -7.859 -0.026 1 91 143 SER B N 1
ATOM 3231 C CA . SER B 1 143 ? 8.789 -7.719 0.496 1 91 143 SER B CA 1
ATOM 3232 C C . SER B 1 143 ? 8.789 -7.602 2.016 1 91 143 SER B C 1
ATOM 3234 O O . SER B 1 143 ? 7.738 -7.367 2.625 1 91 143 SER B O 1
ATOM 3236 N N . LEU B 1 144 ? 9.945 -7.863 2.555 1 86 144 LEU B N 1
ATOM 3237 C CA . LEU B 1 144 ? 10.164 -7.43 3.932 1 86 144 LEU B CA 1
ATOM 3238 C C . LEU B 1 144 ? 9.797 -5.957 4.102 1 86 144 LEU B C 1
ATOM 3240 O O . LEU B 1 144 ? 9.281 -5.559 5.145 1 86 144 LEU B O 1
ATOM 3244 N N . PHE B 1 145 ? 9.984 -5.238 3.102 1 84.5 145 PHE B N 1
ATOM 3245 C CA . PHE B 1 145 ? 9.695 -3.809 3.113 1 84.5 145 PHE B CA 1
ATOM 3246 C C . PHE B 1 145 ? 8.219 -3.553 2.855 1 84.5 145 PHE B C 1
ATOM 3248 O O . PHE B 1 145 ? 7.801 -2.406 2.674 1 84.5 145 PHE B O 1
ATOM 3255 N N . GLY B 1 146 ? 7.453 -4.547 2.846 1 87.12 146 GLY B N 1
ATOM 3256 C CA . GLY B 1 146 ? 6 -4.488 2.92 1 87.12 146 GLY B CA 1
ATOM 3257 C C . GLY B 1 146 ? 5.465 -4.688 4.324 1 87.12 146 GLY B C 1
ATOM 3258 O O . GLY B 1 146 ? 4.262 -4.574 4.559 1 87.12 146 GLY B O 1
ATOM 3259 N N . LEU B 1 147 ? 6.43 -4.949 5.195 1 85.44 147 LEU B N 1
ATOM 3260 C CA . LEU B 1 147 ? 6.129 -5.113 6.613 1 85.44 147 LEU B CA 1
ATOM 3261 C C . LEU B 1 147 ? 6.711 -3.967 7.43 1 85.44 147 LEU B C 1
ATOM 3263 O O . LEU B 1 147 ? 6.078 -3.484 8.375 1 85.44 147 LEU B O 1
ATOM 3267 N N . THR B 1 148 ? 7.898 -3.568 7.016 1 87.44 148 THR B N 1
ATOM 3268 C CA . THR B 1 148 ? 8.602 -2.453 7.641 1 87.44 148 THR B CA 1
ATOM 3269 C C . THR B 1 148 ? 9.062 -1.448 6.59 1 87.44 148 THR B C 1
ATOM 3271 O O . THR B 1 148 ? 9.539 -1.835 5.52 1 87.44 148 THR B O 1
ATOM 3274 N N . ALA B 1 149 ? 8.883 -0.235 6.93 1 89.75 149 ALA B N 1
ATOM 3275 C CA . ALA B 1 149 ? 9.305 0.807 5.996 1 89.75 149 ALA B CA 1
ATOM 3276 C C . ALA B 1 149 ? 10.734 1.255 6.281 1 89.75 149 ALA B C 1
ATOM 3278 O O . ALA B 1 149 ? 11.156 1.31 7.438 1 89.75 149 ALA B O 1
ATOM 3279 N N . GLN B 1 150 ? 11.414 1.558 5.199 1 88.62 150 GLN B N 1
ATOM 3280 C CA . GLN B 1 150 ? 12.789 2.047 5.289 1 88.62 150 GLN B CA 1
ATOM 3281 C C . GLN B 1 150 ? 12.914 3.439 4.676 1 88.62 150 GLN B C 1
ATOM 3283 O O . GLN B 1 150 ? 12.273 3.744 3.672 1 88.62 150 GLN B O 1
ATOM 3288 N N . PRO B 1 151 ? 13.781 4.273 5.305 1 92.31 151 PRO B N 1
ATOM 3289 C CA . PRO B 1 151 ? 14.062 5.535 4.621 1 92.31 151 PRO B CA 1
ATOM 3290 C C . PRO B 1 151 ? 14.656 5.336 3.23 1 92.31 151 PRO B C 1
ATOM 3292 O O . PRO B 1 151 ? 15.336 4.332 2.986 1 92.31 151 PRO B O 1
ATOM 3295 N N . THR B 1 152 ? 14.398 6.246 2.273 1 92.06 152 THR B N 1
ATOM 3296 C CA . THR B 1 152 ? 14.938 6.277 0.918 1 92.06 152 THR B CA 1
ATOM 3297 C C . THR B 1 152 ? 14.273 5.219 0.047 1 92.06 152 THR B C 1
ATOM 3299 O O . THR B 1 152 ? 14.734 4.93 -1.056 1 92.06 152 THR B O 1
ATOM 3302 N N . GLN B 1 153 ? 13.242 4.586 0.585 1 93.5 153 GLN B N 1
ATOM 3303 C CA . GLN B 1 153 ? 12.539 3.541 -0.156 1 93.5 153 GLN B CA 1
ATOM 3304 C C . GLN B 1 153 ? 11.031 3.775 -0.144 1 93.5 153 GLN B C 1
ATOM 3306 O O . GLN B 1 153 ? 10.25 2.822 -0.149 1 93.5 153 GLN B O 1
ATOM 3311 N N . SER B 1 154 ? 10.633 4.996 -0.071 1 96.06 154 SER B N 1
ATOM 3312 C CA . SER B 1 154 ? 9.234 5.324 0.162 1 96.06 154 SER B CA 1
ATOM 3313 C C . SER B 1 154 ? 8.336 4.734 -0.924 1 96.06 154 SER B C 1
ATOM 3315 O O . SER B 1 154 ? 7.297 4.145 -0.627 1 96.06 154 SER B O 1
ATOM 3317 N N . GLY B 1 155 ? 8.711 4.953 -2.225 1 96.75 155 GLY B N 1
ATOM 3318 C CA . GLY B 1 155 ? 7.926 4.379 -3.307 1 96.75 155 GLY B CA 1
ATOM 3319 C C . GLY B 1 155 ? 7.859 2.865 -3.258 1 96.75 155 GLY B C 1
ATOM 3320 O O . GLY B 1 155 ? 6.785 2.281 -3.422 1 96.75 155 GLY B O 1
ATOM 3321 N N . TYR B 1 156 ? 8.992 2.213 -3.029 1 95.75 156 TYR B N 1
ATOM 3322 C CA . TYR B 1 156 ? 9.055 0.76 -2.93 1 95.75 156 TYR B CA 1
ATOM 3323 C C . TYR B 1 156 ? 8.219 0.256 -1.76 1 95.75 156 TYR B C 1
ATOM 3325 O O . TYR B 1 156 ? 7.418 -0.667 -1.915 1 95.75 156 TYR B O 1
ATOM 3333 N N . ASN B 1 157 ? 8.375 0.888 -0.595 1 95.69 157 ASN B N 1
ATOM 3334 C CA . ASN B 1 157 ? 7.586 0.532 0.577 1 95.69 157 ASN B CA 1
ATOM 3335 C C . ASN B 1 157 ? 6.09 0.615 0.286 1 95.69 157 ASN B C 1
ATOM 3337 O O . ASN B 1 157 ? 5.344 -0.32 0.58 1 95.69 157 ASN B O 1
ATOM 3341 N N . ALA B 1 158 ? 5.707 1.731 -0.26 1 98.25 158 ALA B N 1
ATOM 3342 C CA . ALA B 1 158 ? 4.289 1.943 -0.536 1 98.25 158 ALA B CA 1
ATOM 3343 C C . ALA B 1 158 ? 3.721 0.81 -1.385 1 98.25 158 ALA B C 1
ATOM 3345 O O . ALA B 1 158 ? 2.668 0.253 -1.063 1 98.25 158 ALA B O 1
ATOM 3346 N N . THR B 1 159 ? 4.398 0.456 -2.424 1 98.38 159 THR B N 1
ATOM 3347 C CA . THR B 1 159 ? 3.896 -0.559 -3.344 1 98.38 159 THR B CA 1
ATOM 3348 C C . THR B 1 159 ? 3.84 -1.924 -2.664 1 98.38 159 THR B C 1
ATOM 3350 O O . THR B 1 159 ? 2.859 -2.656 -2.812 1 98.38 159 THR B O 1
ATOM 3353 N N . LYS B 1 160 ? 4.855 -2.273 -1.933 1 97.62 160 LYS B N 1
ATOM 3354 C CA . LYS B 1 160 ? 4.922 -3.605 -1.339 1 97.62 160 LYS B CA 1
ATOM 3355 C C . LYS B 1 160 ? 3.971 -3.727 -0.152 1 97.62 160 LYS B C 1
ATOM 3357 O O . LYS B 1 160 ? 3.414 -4.797 0.098 1 97.62 160 LYS B O 1
ATOM 3362 N N . PHE B 1 161 ? 3.701 -2.621 0.575 1 97.38 161 PHE B N 1
ATOM 3363 C CA . PHE B 1 161 ? 2.621 -2.594 1.556 1 97.38 161 PHE B CA 1
ATOM 3364 C C . PHE B 1 161 ? 1.271 -2.789 0.879 1 97.38 161 PHE B C 1
ATOM 3366 O O . PHE B 1 161 ? 0.417 -3.521 1.385 1 97.38 161 PHE B O 1
ATOM 3373 N N . ALA B 1 162 ? 1.123 -2.102 -0.214 1 98.5 162 ALA B N 1
ATOM 3374 C CA . ALA B 1 162 ? -0.131 -2.201 -0.957 1 98.5 162 ALA B CA 1
ATOM 3375 C C . ALA B 1 162 ? -0.389 -3.637 -1.405 1 98.5 162 ALA B C 1
ATOM 3377 O O . ALA B 1 162 ? -1.515 -4.133 -1.304 1 98.5 162 ALA B O 1
ATOM 3378 N N . VAL B 1 163 ? 0.643 -4.305 -1.909 1 98.56 163 VAL B N 1
ATOM 3379 C CA . VAL B 1 163 ? 0.528 -5.688 -2.361 1 98.56 163 VAL B CA 1
ATOM 3380 C C . VAL B 1 163 ? 0.087 -6.574 -1.201 1 98.56 163 VAL B C 1
ATOM 3382 O O . VAL B 1 163 ? -0.752 -7.461 -1.374 1 98.56 163 VAL B O 1
ATOM 3385 N N . ARG B 1 164 ? 0.641 -6.391 -0.061 1 96.62 164 ARG B N 1
ATOM 3386 C CA . ARG B 1 164 ? 0.266 -7.164 1.117 1 96.62 164 ARG B CA 1
ATOM 3387 C C . ARG B 1 164 ? -1.217 -6.996 1.432 1 96.62 164 ARG B C 1
ATOM 3389 O O . ARG B 1 164 ? -1.943 -7.984 1.563 1 96.62 164 ARG B O 1
ATOM 3396 N N . GLY B 1 165 ? -1.665 -5.711 1.565 1 96.69 165 GLY B N 1
ATOM 3397 C CA . GLY B 1 165 ? -3.062 -5.453 1.873 1 96.69 165 GLY B CA 1
ATOM 3398 C C . GLY B 1 165 ? -4.016 -6.039 0.848 1 96.69 165 GLY B C 1
ATOM 3399 O O . GLY B 1 165 ? -5.035 -6.629 1.207 1 96.69 165 GLY B O 1
ATOM 3400 N N . PHE B 1 166 ? -3.662 -5.934 -0.418 1 98.06 166 PHE B N 1
ATOM 3401 C CA . PHE B 1 166 ? -4.445 -6.434 -1.54 1 98.06 166 PHE B CA 1
ATOM 3402 C C . PHE B 1 166 ? -4.547 -7.957 -1.491 1 98.06 166 PHE B C 1
ATOM 3404 O O . PHE B 1 166 ? -5.637 -8.516 -1.626 1 98.06 166 PHE B O 1
ATOM 3411 N N . THR B 1 167 ? -3.451 -8.609 -1.226 1 98.19 167 THR B N 1
ATOM 3412 C CA . THR B 1 167 ? -3.352 -10.062 -1.263 1 98.19 167 THR B CA 1
ATOM 3413 C C . THR B 1 167 ? -4.09 -10.688 -0.081 1 98.19 167 THR B C 1
ATOM 3415 O O . THR B 1 167 ? -4.773 -11.695 -0.234 1 98.19 167 THR B O 1
ATOM 3418 N N . GLU B 1 168 ? -3.914 -10.094 1.065 1 95.75 168 GLU B N 1
ATOM 3419 C CA . GLU B 1 168 ? -4.566 -10.633 2.254 1 95.75 168 GLU B CA 1
ATOM 3420 C C . GLU B 1 168 ? -6.086 -10.523 2.152 1 95.75 168 GLU B C 1
ATOM 3422 O O . GLU B 1 168 ? -6.812 -11.391 2.637 1 95.75 168 GLU B O 1
ATOM 3427 N N . SER B 1 169 ? -6.551 -9.453 1.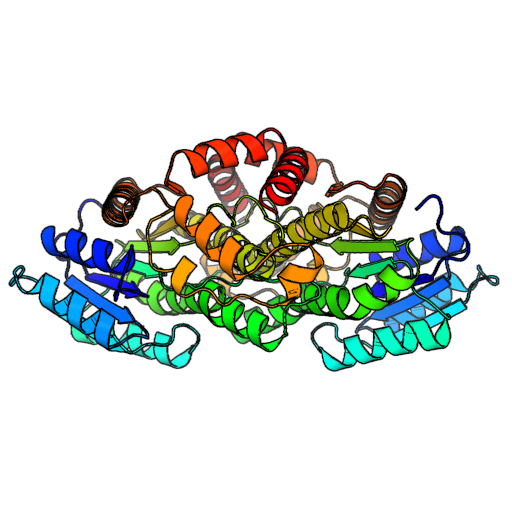55 1 95.5 169 SER B N 1
ATOM 3428 C CA . SER B 1 169 ? -7.98 -9.328 1.285 1 95.5 169 SER B CA 1
ATOM 3429 C C . SER B 1 169 ? -8.469 -10.422 0.346 1 95.5 169 SER B C 1
ATOM 3431 O O . SER B 1 169 ? -9.484 -11.078 0.615 1 95.5 169 SER B O 1
ATOM 3433 N N . LEU B 1 170 ? -7.77 -10.641 -0.699 1 97.31 170 LEU B N 1
ATOM 3434 C CA . LEU B 1 170 ? -8.109 -11.688 -1.661 1 97.31 170 LEU B CA 1
ATOM 3435 C C . LEU B 1 170 ? -8.172 -13.055 -0.985 1 97.31 170 LEU B C 1
ATOM 3437 O O . LEU B 1 170 ? -9.102 -13.828 -1.217 1 97.31 170 LEU B O 1
ATOM 3441 N N . ARG B 1 171 ? -7.137 -13.367 -0.215 1 97.25 171 ARG B N 1
ATOM 3442 C CA . ARG B 1 171 ? -7.074 -14.656 0.461 1 97.25 171 ARG B CA 1
ATOM 3443 C C . ARG B 1 171 ? -8.344 -14.914 1.273 1 97.25 171 ARG B C 1
ATOM 3445 O O . ARG B 1 171 ? -8.898 -16 1.232 1 97.25 171 ARG B O 1
ATOM 3452 N N . GLN B 1 172 ? -8.734 -13.93 1.992 1 94.31 172 GLN B N 1
ATOM 3453 C CA . GLN B 1 172 ? -9.93 -14.055 2.818 1 94.31 172 GLN B CA 1
ATOM 3454 C C . GLN B 1 172 ? -11.172 -14.281 1.959 1 94.31 172 GLN B C 1
ATOM 3456 O O . GLN B 1 172 ? -12.031 -15.086 2.312 1 94.31 172 GLN B O 1
ATOM 3461 N N . GLU B 1 173 ? -11.273 -13.586 0.857 1 94.88 173 GLU B N 1
ATOM 3462 C CA . GLU B 1 173 ? -12.391 -13.781 -0.055 1 94.88 173 GLU B CA 1
ATOM 3463 C C . GLU B 1 173 ? -12.43 -15.219 -0.58 1 94.88 173 GLU B C 1
ATOM 3465 O O . GLU B 1 173 ? -13.492 -15.844 -0.62 1 94.88 173 GLU B O 1
ATOM 3470 N N . LEU B 1 174 ? -11.297 -15.68 -0.947 1 96.06 174 LEU B N 1
ATOM 3471 C CA . LEU B 1 174 ? -11.203 -17.031 -1.479 1 96.06 174 LEU B CA 1
ATOM 3472 C C . LEU B 1 174 ? -11.57 -18.062 -0.413 1 96.06 174 LEU B C 1
ATOM 3474 O O . LEU B 1 174 ? -12.203 -19.078 -0.712 1 96.06 174 LEU B O 1
ATOM 3478 N N . ASP B 1 175 ? -11.188 -17.828 0.807 1 94.12 175 ASP B N 1
ATOM 3479 C CA . ASP B 1 175 ? -11.57 -18.688 1.917 1 94.12 175 ASP B CA 1
ATOM 3480 C C . ASP B 1 175 ? -13.094 -18.75 2.072 1 94.12 175 ASP B C 1
ATOM 3482 O O . ASP B 1 175 ? -13.648 -19.797 2.402 1 94.12 175 ASP B O 1
ATOM 3486 N N . ILE B 1 176 ? -13.695 -17.625 1.887 1 91.88 176 ILE B N 1
ATOM 3487 C CA . ILE B 1 176 ? -15.141 -17.531 2.031 1 91.88 176 ILE B CA 1
ATOM 3488 C C . ILE B 1 176 ? -15.828 -18.266 0.883 1 91.88 176 ILE B C 1
ATOM 3490 O O . ILE B 1 176 ? -16.812 -18.969 1.092 1 91.88 176 ILE B O 1
ATOM 3494 N N . GLU B 1 177 ? -15.266 -18.109 -0.285 1 93 177 GLU B N 1
ATOM 3495 C CA . GLU B 1 177 ? -15.867 -18.688 -1.482 1 93 177 GLU B CA 1
ATOM 3496 C C . GLU B 1 177 ? -15.688 -20.203 -1.51 1 93 177 GLU B C 1
ATOM 3498 O O . GLU B 1 177 ? -16.531 -20.922 -2.053 1 93 177 GLU B O 1
ATOM 3503 N N . LYS B 1 178 ? -14.555 -20.641 -0.932 1 93.75 178 LYS B N 1
ATOM 3504 C CA . LYS B 1 178 ? -14.219 -22.062 -0.918 1 93.75 178 LYS B CA 1
ATOM 3505 C C . LYS B 1 178 ? -14.273 -22.656 -2.324 1 93.75 178 LYS B C 1
ATOM 3507 O O . LYS B 1 178 ? -14.914 -23.688 -2.549 1 93.75 178 LYS B O 1
ATOM 3512 N N . CYS B 1 179 ? -13.664 -22.016 -3.24 1 95 179 CYS B N 1
ATOM 3513 C CA . CYS B 1 179 ? -13.766 -22.391 -4.645 1 95 179 CYS B CA 1
ATOM 3514 C C . CYS B 1 179 ? -12.562 -23.234 -5.07 1 95 179 CYS B C 1
ATOM 3516 O O . CYS B 1 179 ? -12.289 -23.375 -6.266 1 95 179 CYS B O 1
ATOM 3518 N N . GLY B 1 180 ? -11.719 -23.672 -4.129 1 97.31 180 GLY B N 1
ATOM 3519 C CA . GLY B 1 180 ? -10.562 -24.5 -4.449 1 97.31 180 GLY B CA 1
ATOM 3520 C C . GLY B 1 180 ? -9.344 -23.688 -4.859 1 97.31 180 GLY B C 1
ATOM 3521 O O . GLY B 1 180 ? -8.336 -24.266 -5.273 1 97.31 180 GLY B O 1
ATOM 3522 N N . VAL B 1 181 ? -9.445 -22.406 -4.805 1 98.12 181 VAL B N 1
ATOM 3523 C CA . VAL B 1 181 ? -8.352 -21.5 -5.137 1 98.12 181 VAL B CA 1
ATOM 3524 C C . VAL B 1 181 ? -7.918 -20.734 -3.887 1 98.12 181 VAL B C 1
ATOM 3526 O O . VAL B 1 181 ? -8.75 -20.391 -3.043 1 98.12 181 VAL B O 1
ATOM 3529 N N . SER B 1 182 ? -6.605 -20.562 -3.717 1 97.88 182 SER B N 1
ATOM 3530 C CA . SER B 1 182 ? -6.055 -19.859 -2.568 1 97.88 182 SER B CA 1
ATOM 3531 C C . SER B 1 182 ? -5.07 -18.781 -3.01 1 97.88 182 SER B C 1
ATOM 3533 O O . SER B 1 182 ? -4.887 -18.547 -4.207 1 97.88 182 SER B O 1
ATOM 3535 N N . SER B 1 183 ? -4.59 -18.031 -2.035 1 98 183 SER B N 1
ATOM 3536 C CA . SER B 1 183 ? -3.613 -17 -2.322 1 98 183 SER B CA 1
ATOM 3537 C C . SER B 1 183 ? -2.506 -16.969 -1.275 1 98 183 SER B C 1
ATOM 3539 O O . SER B 1 183 ? -2.738 -17.297 -0.111 1 98 183 SER B O 1
ATOM 3541 N N . LEU B 1 184 ? -1.315 -16.688 -1.716 1 98.19 184 LEU B N 1
ATOM 3542 C CA . LEU B 1 184 ? -0.123 -16.609 -0.88 1 98.19 184 LEU B CA 1
ATOM 3543 C C . LEU B 1 184 ? 0.548 -15.242 -1.024 1 98.19 184 LEU B C 1
ATOM 3545 O O . LEU B 1 184 ? 0.764 -14.766 -2.143 1 98.19 184 LEU B O 1
ATOM 3549 N N . CYS B 1 185 ? 0.771 -14.602 0.072 1 97.31 185 CYS B N 1
ATOM 3550 C CA . CYS B 1 185 ? 1.57 -13.383 0.101 1 97.31 185 CYS B CA 1
ATOM 3551 C C . CYS B 1 185 ? 3 -13.68 0.54 1 97.31 185 CYS B C 1
ATOM 3553 O O . CYS B 1 185 ? 3.225 -14.172 1.646 1 97.31 185 CYS B O 1
ATOM 3555 N N . VAL B 1 186 ? 3.977 -13.352 -0.295 1 97.12 186 VAL B N 1
ATOM 3556 C CA . VAL B 1 186 ? 5.371 -13.68 -0.019 1 97.12 186 VAL B CA 1
ATOM 3557 C C . VAL B 1 186 ? 6.129 -12.414 0.383 1 97.12 186 VAL B C 1
ATOM 3559 O O . VAL B 1 186 ? 6.004 -11.375 -0.264 1 97.12 186 VAL B O 1
ATOM 3562 N N . HIS B 1 187 ? 6.918 -12.492 1.419 1 94.75 187 HIS B N 1
ATOM 3563 C CA . HIS B 1 187 ? 7.734 -11.391 1.918 1 94.75 187 HIS B CA 1
ATOM 3564 C C . HIS B 1 187 ? 9.211 -11.773 1.956 1 94.75 187 HIS B C 1
ATOM 3566 O O . HIS B 1 187 ? 9.75 -12.086 3.021 1 94.75 187 HIS B O 1
ATOM 3572 N N . PRO B 1 188 ? 9.828 -11.641 0.821 1 92.62 188 PRO B N 1
ATOM 3573 C CA . PRO B 1 188 ? 11.258 -11.969 0.787 1 92.62 188 PRO B CA 1
ATOM 3574 C C . PRO B 1 188 ? 12.117 -10.953 1.527 1 92.62 188 PRO B C 1
ATOM 3576 O O . PRO B 1 188 ? 11.844 -9.75 1.473 1 92.62 188 PRO B O 1
ATOM 3579 N N . GLY B 1 189 ? 13.117 -11.453 2.199 1 89.25 189 GLY B N 1
ATOM 3580 C CA . GLY B 1 189 ? 14.195 -10.602 2.68 1 89.25 189 GLY B CA 1
ATOM 3581 C C . GLY B 1 189 ? 15.281 -10.375 1.647 1 89.25 189 GLY B C 1
ATOM 3582 O O . GLY B 1 189 ? 14.992 -10.094 0.483 1 89.25 189 GLY B O 1
ATOM 3583 N N . GLY B 1 190 ? 16.531 -10.383 2.049 1 87.69 190 GLY B N 1
ATOM 3584 C CA . GLY B 1 190 ? 17.656 -10.133 1.157 1 87.69 190 GLY B CA 1
ATOM 3585 C C . GLY B 1 190 ? 17.984 -11.32 0.269 1 87.69 190 GLY B C 1
ATOM 3586 O O . GLY B 1 190 ? 18.906 -12.078 0.556 1 87.69 190 GLY B O 1
ATOM 3587 N N . ILE B 1 191 ? 17.234 -11.352 -0.929 1 85.62 191 ILE B N 1
ATOM 3588 C CA . ILE B 1 191 ? 17.484 -12.414 -1.9 1 85.62 191 ILE B CA 1
ATOM 3589 C C . ILE B 1 191 ? 18.484 -11.922 -2.947 1 85.62 191 ILE B C 1
ATOM 3591 O O . ILE B 1 191 ? 18.359 -10.82 -3.477 1 85.62 191 ILE B O 1
ATOM 3595 N N . ARG B 1 192 ? 19.422 -12.727 -3.197 1 84.19 192 ARG B N 1
ATOM 3596 C CA . ARG B 1 192 ? 20.438 -12.375 -4.176 1 84.19 192 ARG B CA 1
ATOM 3597 C C . ARG B 1 192 ? 19.875 -12.383 -5.59 1 84.19 192 ARG B C 1
ATOM 3599 O O . ARG B 1 192 ? 19.859 -13.422 -6.258 1 84.19 192 ARG B O 1
ATOM 3606 N N . THR B 1 193 ? 19.375 -11.289 -6.02 1 84.19 193 THR B N 1
ATOM 3607 C CA . THR B 1 193 ? 18.844 -11.078 -7.359 1 84.19 193 THR B CA 1
ATOM 3608 C C . THR B 1 193 ? 19.422 -9.812 -7.98 1 84.19 193 THR B C 1
ATOM 3610 O O . THR B 1 193 ? 20.281 -9.156 -7.375 1 84.19 193 THR B O 1
ATOM 3613 N N . ASN B 1 194 ? 18.984 -9.641 -9.148 1 76.5 194 ASN B N 1
ATOM 3614 C CA . ASN B 1 194 ? 19.484 -8.445 -9.828 1 76.5 194 ASN B CA 1
ATOM 3615 C C . ASN B 1 194 ? 18.656 -7.215 -9.453 1 76.5 194 ASN B C 1
ATOM 3617 O O . ASN B 1 194 ? 18.781 -6.168 -10.094 1 76.5 194 ASN B O 1
ATOM 3621 N N . ILE B 1 195 ? 17.844 -7.324 -8.445 1 79.44 195 ILE B N 1
ATOM 3622 C CA . ILE B 1 195 ? 16.922 -6.254 -8.094 1 79.44 195 ILE B CA 1
ATOM 3623 C C . ILE B 1 195 ? 17.703 -5.012 -7.68 1 79.44 195 ILE B C 1
ATOM 3625 O O . ILE B 1 195 ? 17.375 -3.895 -8.086 1 79.44 195 ILE B O 1
ATOM 3629 N N . ALA B 1 196 ? 18.781 -5.207 -6.945 1 76.88 196 ALA B N 1
ATOM 3630 C CA . ALA B 1 196 ? 19.578 -4.074 -6.496 1 76.88 196 ALA B CA 1
ATOM 3631 C C . ALA B 1 196 ? 20.328 -3.426 -7.664 1 76.88 196 ALA B C 1
ATOM 3633 O O . ALA B 1 196 ? 20.328 -2.199 -7.797 1 76.88 196 ALA B O 1
ATOM 3634 N N . LYS B 1 197 ? 20.766 -4.281 -8.523 1 77.5 197 LYS B N 1
ATOM 3635 C CA . LYS B 1 197 ? 21.547 -3.797 -9.664 1 77.5 197 LYS B CA 1
ATOM 3636 C C . LYS B 1 197 ? 20.656 -3.09 -10.68 1 77.5 197 LYS B C 1
ATOM 3638 O O . LYS B 1 197 ? 21.094 -2.176 -11.375 1 77.5 197 LYS B O 1
ATOM 3643 N N . ALA B 1 198 ? 19.438 -3.518 -10.672 1 82.94 198 ALA B N 1
ATOM 3644 C CA . ALA B 1 198 ? 18.5 -2.953 -11.641 1 82.94 198 ALA B CA 1
ATOM 3645 C C . ALA B 1 198 ? 17.703 -1.806 -11.031 1 82.94 198 ALA B C 1
ATOM 3647 O O . ALA B 1 198 ? 16.891 -1.18 -11.711 1 82.94 198 ALA B O 1
ATOM 3648 N N . ALA B 1 199 ? 18.031 -1.491 -9.859 1 87.31 199 ALA B N 1
ATOM 3649 C CA . ALA B 1 199 ? 17.281 -0.452 -9.156 1 87.31 199 ALA B CA 1
ATOM 3650 C C . ALA B 1 199 ? 17.578 0.927 -9.742 1 87.31 199 ALA B C 1
ATOM 3652 O O . ALA B 1 199 ? 18.703 1.202 -10.148 1 87.31 199 ALA B O 1
ATOM 3653 N N . LYS B 1 200 ? 16.562 1.749 -9.844 1 89.69 200 LYS B N 1
ATOM 3654 C CA . LYS B 1 200 ? 16.797 3.17 -10.086 1 89.69 200 LYS B CA 1
ATOM 3655 C C . LYS B 1 200 ? 17.203 3.887 -8.797 1 89.69 200 LYS B C 1
ATOM 3657 O O . LYS B 1 200 ? 16.578 3.678 -7.75 1 89.69 200 LYS B O 1
ATOM 3662 N N . MET B 1 201 ? 18.297 4.621 -8.844 1 89.31 201 MET B N 1
ATOM 3663 C CA . MET B 1 201 ? 18.75 5.391 -7.691 1 89.31 201 MET B CA 1
ATOM 3664 C C . MET B 1 201 ? 18.688 6.887 -7.98 1 89.31 201 MET B C 1
ATOM 3666 O O . MET B 1 201 ? 19.312 7.363 -8.93 1 89.31 201 MET B O 1
ATOM 3670 N N . SER B 1 202 ? 17.969 7.543 -7.125 1 90.44 202 SER B N 1
ATOM 3671 C CA . SER B 1 202 ? 17.828 8.984 -7.27 1 90.44 202 SER B CA 1
ATOM 3672 C C . SER B 1 202 ? 18.969 9.727 -6.59 1 90.44 202 SER B C 1
ATOM 3674 O O . SER B 1 202 ? 19.469 9.281 -5.551 1 90.44 202 SER B O 1
ATOM 3676 N N . ASP B 1 203 ? 19.328 10.875 -7.125 1 89.06 203 ASP B N 1
ATOM 3677 C CA . ASP B 1 203 ? 20.359 11.719 -6.523 1 89.06 203 ASP B CA 1
ATOM 3678 C C . ASP B 1 203 ? 19.875 12.328 -5.207 1 89.06 203 ASP B C 1
ATOM 3680 O O . ASP B 1 203 ? 20.672 12.844 -4.422 1 89.06 203 ASP B O 1
ATOM 3684 N N . SER B 1 204 ? 18.656 12.195 -4.945 1 88.44 204 SER B N 1
ATOM 3685 C CA . SER B 1 204 ? 18.062 12.75 -3.73 1 88.44 204 SER B CA 1
ATOM 3686 C C . SER B 1 204 ? 18.609 12.062 -2.486 1 88.44 204 SER B C 1
ATOM 3688 O O . SER B 1 204 ? 18.5 12.586 -1.377 1 88.44 204 SER B O 1
ATOM 3690 N N . LEU B 1 205 ? 19.188 10.961 -2.641 1 87.88 205 LEU B N 1
ATOM 3691 C CA . LEU B 1 205 ? 19.781 10.25 -1.518 1 87.88 205 LEU B CA 1
ATOM 3692 C C . LEU B 1 205 ? 20.891 11.078 -0.871 1 87.88 205 LEU B C 1
ATOM 3694 O O . LEU B 1 205 ? 21.156 10.938 0.323 1 87.88 205 LEU B O 1
ATOM 3698 N N . SER B 1 206 ? 21.453 11.891 -1.688 1 87.25 206 SER B N 1
ATOM 3699 C CA . SER B 1 206 ? 22.562 12.711 -1.208 1 87.25 206 SER B CA 1
ATOM 3700 C C . SER B 1 206 ? 22.094 13.695 -0.146 1 87.25 206 SER B C 1
ATOM 3702 O O . SER B 1 206 ? 22.891 14.117 0.707 1 87.25 206 SER B O 1
ATOM 3704 N N . SER B 1 207 ? 20.859 14.055 -0.201 1 85.19 207 SER B N 1
ATOM 3705 C CA . SER B 1 207 ? 20.312 14.992 0.78 1 85.19 207 SER B CA 1
ATOM 3706 C C . SER B 1 207 ? 20.328 14.391 2.184 1 85.19 207 SER B C 1
ATOM 3708 O O . SER B 1 207 ? 20.281 15.125 3.176 1 85.19 207 SER B O 1
ATOM 3710 N N . LEU B 1 208 ? 20.438 13.148 2.273 1 86.81 208 LEU B N 1
ATOM 3711 C CA . LEU B 1 208 ? 20.531 12.469 3.561 1 86.81 208 LEU B CA 1
ATOM 3712 C C . LEU B 1 208 ? 21.969 12.062 3.869 1 86.81 208 LEU B C 1
ATOM 3714 O O . LEU B 1 208 ? 22.203 11.312 4.816 1 86.81 208 LEU B O 1
ATOM 3718 N N . GLY B 1 209 ? 22.812 12.453 2.992 1 84.12 209 GLY B N 1
ATOM 3719 C CA . GLY B 1 209 ? 24.219 12.133 3.176 1 84.12 209 GLY B CA 1
ATOM 3720 C C . GLY B 1 209 ? 24.594 10.781 2.609 1 84.12 209 GLY B C 1
ATOM 3721 O O . GLY B 1 209 ? 25.641 10.234 2.955 1 84.12 209 GLY B O 1
ATOM 3722 N N . MET B 1 210 ? 23.734 10.281 1.839 1 84.06 210 MET B N 1
ATOM 3723 C CA . MET B 1 210 ? 23.984 8.953 1.284 1 84.06 210 MET B CA 1
ATOM 3724 C C . MET B 1 210 ? 24.484 9.055 -0.156 1 84.06 210 MET B C 1
ATOM 3726 O O . MET B 1 210 ? 24.047 9.93 -0.908 1 84.06 210 MET B O 1
ATOM 3730 N N . ASP B 1 211 ? 25.406 8.172 -0.458 1 84.06 211 ASP B N 1
ATOM 3731 C CA . ASP B 1 211 ? 25.891 8.016 -1.825 1 84.06 211 ASP B CA 1
ATOM 3732 C C . ASP B 1 211 ? 25.109 6.934 -2.566 1 84.06 211 ASP B C 1
ATOM 3734 O O . ASP B 1 211 ? 25.156 5.762 -2.189 1 84.06 211 ASP B O 1
ATOM 3738 N N . PRO B 1 212 ? 24.531 7.34 -3.609 1 82.38 212 PRO B N 1
ATOM 3739 C CA . PRO B 1 212 ? 23.703 6.359 -4.324 1 82.38 212 PRO B CA 1
ATOM 3740 C C . PRO B 1 212 ? 24.484 5.117 -4.734 1 82.38 212 PRO B C 1
ATOM 3742 O O . PRO B 1 212 ? 23.969 4 -4.641 1 82.38 212 PRO B O 1
ATOM 3745 N N . THR B 1 213 ? 25.688 5.273 -5.199 1 81.06 213 THR B N 1
ATOM 3746 C CA . THR B 1 213 ? 26.5 4.141 -5.637 1 81.06 213 THR B CA 1
ATOM 3747 C C . THR B 1 213 ? 26.844 3.236 -4.457 1 81.06 213 THR B C 1
ATOM 3749 O O . THR B 1 213 ? 26.781 2.01 -4.566 1 81.06 213 THR B O 1
ATOM 3752 N N . LYS B 1 214 ? 27.219 3.893 -3.379 1 78.44 214 LYS B N 1
ATOM 3753 C CA . LYS B 1 214 ? 27.547 3.133 -2.178 1 78.44 214 LYS B CA 1
ATOM 3754 C C . LYS B 1 214 ? 26.312 2.414 -1.625 1 78.44 214 LYS B C 1
ATOM 3756 O O . LYS B 1 214 ? 26.422 1.31 -1.09 1 78.44 214 LYS B O 1
ATOM 3761 N N . SER B 1 215 ? 25.188 3.094 -1.81 1 77.94 215 SER B N 1
ATOM 3762 C CA . SER B 1 215 ? 23.938 2.516 -1.323 1 77.94 215 SER B CA 1
ATOM 3763 C C . SER B 1 215 ? 23.594 1.229 -2.068 1 77.94 215 SER B C 1
ATOM 3765 O O . SER B 1 215 ? 23.156 0.252 -1.459 1 77.94 215 SER B O 1
ATOM 3767 N N . ILE B 1 216 ? 23.812 1.206 -3.33 1 78.25 216 ILE B N 1
ATOM 3768 C CA . ILE B 1 216 ? 23.562 0.018 -4.137 1 78.25 216 ILE B CA 1
ATOM 3769 C C . ILE B 1 216 ? 24.453 -1.125 -3.668 1 78.25 216 ILE B C 1
ATOM 3771 O O . ILE B 1 216 ? 24 -2.256 -3.496 1 78.25 216 ILE B O 1
ATOM 3775 N N . GLN B 1 217 ? 25.688 -0.773 -3.436 1 77.88 217 GLN B N 1
ATOM 3776 C CA . GLN B 1 217 ? 26.656 -1.779 -3.023 1 77.88 217 GLN B CA 1
ATOM 3777 C C . GLN B 1 217 ? 26.328 -2.334 -1.643 1 77.88 217 GLN B C 1
ATOM 3779 O O . GLN B 1 217 ? 26.422 -3.541 -1.411 1 77.88 217 GLN B O 1
ATOM 3784 N N . ASN B 1 218 ? 25.922 -1.406 -0.791 1 76.25 218 ASN B N 1
ATOM 3785 C CA . ASN B 1 218 ? 25.578 -1.818 0.564 1 76.25 218 ASN B CA 1
ATOM 3786 C C . ASN B 1 218 ? 24.328 -2.701 0.578 1 76.25 218 ASN B C 1
ATOM 3788 O O . ASN B 1 218 ? 24.281 -3.689 1.313 1 76.25 218 ASN B O 1
ATOM 3792 N N . PHE B 1 219 ? 23.453 -2.332 -0.218 1 75.06 219 PHE B N 1
ATOM 3793 C CA . PHE B 1 219 ? 22.234 -3.123 -0.333 1 75.06 219 PHE B CA 1
ATOM 3794 C C . PHE B 1 219 ? 22.531 -4.5 -0.91 1 75.06 219 PHE B C 1
ATOM 3796 O O . PHE B 1 219 ? 22 -5.508 -0.437 1 75.06 219 PHE B O 1
ATOM 3803 N N . ASP B 1 220 ? 23.375 -4.523 -1.836 1 76.06 220 ASP B N 1
ATOM 3804 C CA . ASP B 1 220 ? 23.734 -5.773 -2.498 1 76.06 220 ASP B CA 1
ATOM 3805 C C . ASP B 1 220 ? 24.391 -6.746 -1.518 1 76.06 220 ASP B C 1
ATOM 3807 O O . ASP B 1 220 ? 24.188 -7.957 -1.607 1 76.06 220 ASP B O 1
ATOM 3811 N N . LYS B 1 221 ? 25.062 -6.191 -0.556 1 76.25 221 LYS B N 1
ATOM 3812 C CA . LYS B 1 221 ? 25.75 -7.012 0.432 1 76.25 221 LYS B CA 1
ATOM 3813 C C . LYS B 1 221 ? 24.766 -7.664 1.396 1 76.25 221 LYS B C 1
ATOM 3815 O O . LYS B 1 221 ? 25.078 -8.695 1.999 1 76.25 221 LYS B O 1
ATOM 3820 N N . LEU B 1 222 ? 23.609 -7.074 1.401 1 74.94 222 LEU B N 1
ATOM 3821 C CA . LEU B 1 222 ? 22.609 -7.562 2.354 1 74.94 222 LEU B CA 1
ATOM 3822 C C . LEU B 1 222 ? 21.766 -8.664 1.736 1 74.94 222 LEU B C 1
ATOM 3824 O O . LEU B 1 222 ? 21.047 -9.375 2.447 1 74.94 222 LEU B O 1
ATOM 3828 N N . LEU B 1 223 ? 21.891 -8.805 0.537 1 78.19 223 LEU B N 1
ATOM 3829 C CA . LEU B 1 223 ? 21.125 -9.844 -0.148 1 78.19 223 LEU B CA 1
ATOM 3830 C C . LEU B 1 223 ? 21.828 -11.195 -0.032 1 78.19 223 LEU B C 1
ATOM 3832 O O . LEU B 1 223 ? 22.797 -11.461 -0.756 1 78.19 223 LEU B O 1
ATOM 3836 N N . ARG B 1 224 ? 21.375 -12.141 0.796 1 81 224 ARG B N 1
ATOM 3837 C CA . ARG B 1 224 ? 22.172 -13.305 1.151 1 81 224 ARG B CA 1
ATOM 3838 C C . ARG B 1 224 ? 21.484 -14.594 0.712 1 81 224 ARG B C 1
ATOM 3840 O O . ARG B 1 224 ? 22.156 -15.562 0.339 1 81 224 ARG B O 1
ATOM 3847 N N . THR B 1 225 ? 20.219 -14.594 0.573 1 89.19 225 THR B N 1
ATOM 3848 C CA . THR B 1 225 ? 19.5 -15.836 0.275 1 89.19 225 THR B CA 1
ATOM 3849 C C . THR B 1 225 ? 19.531 -16.125 -1.224 1 89.19 225 THR B C 1
ATOM 3851 O O . THR B 1 225 ? 19.188 -15.258 -2.031 1 89.19 225 THR B O 1
ATOM 3854 N N . PRO B 1 226 ? 19.984 -17.344 -1.579 1 92.81 226 PRO B N 1
ATOM 3855 C CA . PRO B 1 226 ? 19.938 -17.672 -3.006 1 92.81 226 PRO B CA 1
ATOM 3856 C C . PRO B 1 226 ? 18.516 -17.703 -3.559 1 92.81 226 PRO B C 1
ATOM 3858 O O . PRO B 1 226 ? 17.609 -18.188 -2.889 1 92.81 226 PRO B O 1
ATOM 3861 N N . PRO B 1 227 ? 18.375 -17.219 -4.793 1 95 227 PRO B N 1
ATOM 3862 C CA . PRO B 1 227 ? 17.031 -17.203 -5.387 1 95 227 PRO B CA 1
ATOM 3863 C C . PRO B 1 227 ? 16.422 -18.594 -5.469 1 95 227 PRO B C 1
ATOM 3865 O O . PRO B 1 227 ? 15.195 -18.75 -5.363 1 95 227 PRO B O 1
ATOM 3868 N N . GLU B 1 228 ? 17.234 -19.641 -5.652 1 96.44 228 GLU B N 1
ATOM 3869 C CA . GLU B 1 228 ? 16.734 -21 -5.703 1 96.44 228 GLU B CA 1
ATOM 3870 C C . GLU B 1 228 ? 16.062 -21.406 -4.391 1 96.44 228 GLU B C 1
ATOM 3872 O O . GLU B 1 228 ? 15.023 -22.062 -4.387 1 96.44 228 GLU B O 1
ATOM 3877 N N . GLU B 1 229 ? 16.688 -21 -3.322 1 96.06 229 GLU B N 1
ATOM 3878 C CA . GLU B 1 229 ? 16.125 -21.281 -2.004 1 96.06 229 GLU B CA 1
ATOM 3879 C C . GLU B 1 229 ? 14.797 -20.547 -1.798 1 96.06 229 GLU B C 1
ATOM 3881 O O . GLU B 1 229 ? 13.852 -21.109 -1.247 1 96.06 229 GLU B O 1
ATOM 3886 N N . ALA B 1 230 ? 14.781 -19.344 -2.197 1 95.88 230 ALA B N 1
ATOM 3887 C CA . ALA B 1 230 ? 13.531 -18.578 -2.125 1 95.88 230 ALA B CA 1
ATOM 3888 C C . ALA B 1 230 ? 12.43 -19.266 -2.922 1 95.88 230 ALA B C 1
ATOM 3890 O O . ALA B 1 230 ? 11.305 -19.422 -2.43 1 95.88 230 ALA B O 1
ATOM 3891 N N . ALA B 1 231 ? 12.758 -19.688 -4.105 1 98 231 ALA B N 1
ATOM 3892 C CA . ALA B 1 231 ? 11.789 -20.359 -4.969 1 98 231 ALA B CA 1
ATOM 3893 C C . ALA B 1 231 ? 11.281 -21.656 -4.328 1 98 231 ALA B C 1
ATOM 3895 O O . ALA B 1 231 ? 10.086 -21.938 -4.371 1 98 231 ALA B O 1
ATOM 3896 N N . ARG B 1 232 ? 12.164 -22.406 -3.764 1 97.94 232 ARG B N 1
ATOM 3897 C CA . ARG B 1 232 ? 11.797 -23.656 -3.098 1 97.94 232 ARG B CA 1
ATOM 3898 C C . ARG B 1 232 ? 10.82 -23.391 -1.952 1 97.94 232 ARG B C 1
ATOM 3900 O O . ARG B 1 232 ? 9.82 -24.094 -1.809 1 97.94 232 ARG B O 1
ATOM 3907 N N . GLN B 1 233 ? 11.117 -22.391 -1.174 1 97.69 233 GLN B N 1
ATOM 3908 C CA . GLN B 1 233 ? 10.258 -22.062 -0.043 1 97.69 233 GLN B CA 1
ATOM 3909 C C . GLN B 1 233 ? 8.883 -21.609 -0.514 1 97.69 233 GLN B C 1
ATOM 3911 O O . GLN B 1 233 ? 7.871 -21.922 0.116 1 97.69 233 GLN B O 1
ATOM 3916 N N . ILE B 1 234 ? 8.867 -20.875 -1.562 1 98.44 234 ILE B N 1
ATOM 3917 C CA . ILE B 1 234 ? 7.602 -20.406 -2.111 1 98.44 234 ILE B CA 1
ATOM 3918 C C . ILE B 1 234 ? 6.754 -21.594 -2.551 1 98.44 234 ILE B C 1
ATOM 3920 O O . ILE B 1 234 ? 5.574 -21.688 -2.201 1 98.44 234 ILE B O 1
ATOM 3924 N N . LEU B 1 235 ? 7.328 -22.516 -3.297 1 98.75 235 LEU B N 1
ATOM 3925 C CA . LEU B 1 235 ? 6.586 -23.672 -3.783 1 98.75 235 LEU B CA 1
ATOM 3926 C C . LEU B 1 235 ? 6.117 -24.547 -2.625 1 98.75 235 LEU B C 1
ATOM 3928 O O . LEU B 1 235 ? 4.996 -25.062 -2.641 1 98.75 235 LEU B O 1
ATOM 3932 N N . ASP B 1 236 ? 6.965 -24.703 -1.621 1 98.5 236 ASP B N 1
ATOM 3933 C CA . ASP B 1 236 ? 6.562 -25.438 -0.428 1 98.5 236 ASP B CA 1
ATOM 3934 C C . ASP B 1 236 ? 5.367 -24.766 0.251 1 98.5 236 ASP B C 1
ATOM 3936 O O . ASP B 1 236 ? 4.453 -25.453 0.717 1 98.5 236 ASP B O 1
ATOM 3940 N N . ALA B 1 237 ? 5.43 -23.469 0.344 1 98.25 237 ALA B N 1
ATOM 3941 C CA . ALA B 1 237 ? 4.344 -22.719 0.972 1 98.25 237 ALA B CA 1
ATOM 3942 C C . ALA B 1 237 ? 3.035 -22.906 0.207 1 98.25 237 ALA B C 1
ATOM 3944 O O . ALA B 1 237 ? 1.96 -22.969 0.809 1 98.25 237 ALA B O 1
ATOM 3945 N N . VAL B 1 238 ? 3.127 -22.969 -1.102 1 98.44 238 VAL B N 1
ATOM 3946 C CA . VAL B 1 238 ? 1.944 -23.203 -1.926 1 98.44 238 VAL B CA 1
ATOM 3947 C C . VAL B 1 238 ? 1.353 -24.578 -1.604 1 98.44 238 VAL B C 1
ATOM 3949 O O . VAL B 1 238 ? 0.148 -24.703 -1.37 1 98.44 238 VAL B O 1
ATOM 3952 N N . LEU B 1 239 ? 2.17 -25.609 -1.566 1 98.25 239 LEU B N 1
ATOM 3953 C CA . LEU B 1 239 ? 1.719 -26.984 -1.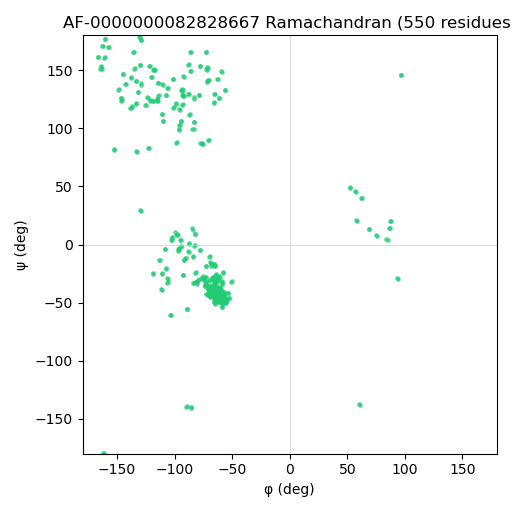316 1 98.25 239 LEU B CA 1
ATOM 3954 C C . LEU B 1 239 ? 1.109 -27.109 0.076 1 98.25 239 LEU B C 1
ATOM 3956 O O . LEU B 1 239 ? 0.199 -27.906 0.291 1 98.25 239 LEU B O 1
ATOM 3960 N N . LYS B 1 240 ? 1.563 -26.25 0.973 1 97.75 240 LYS B N 1
ATOM 3961 C CA . LYS B 1 240 ? 1.063 -26.281 2.346 1 97.75 240 LYS B CA 1
ATOM 3962 C C . LYS B 1 240 ? -0.087 -25.297 2.533 1 97.75 240 LYS B C 1
ATOM 3964 O O . LYS B 1 240 ? -0.613 -25.156 3.639 1 97.75 240 LYS B O 1
ATOM 3969 N N . ASN B 1 241 ? -0.428 -24.609 1.553 1 97.31 241 ASN B N 1
ATOM 3970 C CA . ASN B 1 241 ? -1.509 -23.625 1.535 1 97.31 241 ASN B CA 1
ATOM 3971 C C . ASN B 1 241 ? -1.314 -22.562 2.609 1 97.31 241 ASN B C 1
ATOM 3973 O O . ASN B 1 241 ? -2.246 -22.234 3.352 1 97.31 241 ASN B O 1
ATOM 3977 N N . LYS B 1 242 ? -0.095 -22.094 2.668 1 96.38 242 LYS B N 1
ATOM 3978 C CA . LYS B 1 242 ? 0.201 -21.031 3.615 1 96.38 242 LYS B CA 1
ATOM 3979 C C . LYS B 1 242 ? -0.405 -19.703 3.158 1 96.38 242 LYS B C 1
ATOM 3981 O O . LYS B 1 242 ? -0.539 -19.453 1.957 1 96.38 242 LYS B O 1
ATOM 3986 N N . ARG B 1 243 ? -0.74 -18.844 4.129 1 94.56 243 ARG B N 1
ATOM 3987 C CA . ARG B 1 243 ? -1.273 -17.516 3.83 1 94.56 243 ARG B CA 1
ATOM 3988 C C . ARG B 1 243 ? -0.15 -16.516 3.562 1 94.56 243 ARG B C 1
ATOM 3990 O O . ARG B 1 243 ? -0.319 -15.578 2.787 1 94.56 243 ARG B O 1
ATOM 3997 N N . ARG B 1 244 ? 0.86 -16.766 4.23 1 94.25 244 ARG B N 1
ATOM 3998 C CA . ARG B 1 244 ? 1.994 -15.844 4.219 1 94.25 244 ARG B CA 1
ATOM 3999 C C . ARG B 1 244 ? 3.314 -16.594 4.32 1 94.25 244 ARG B C 1
ATOM 4001 O O . ARG B 1 244 ? 3.381 -17.656 4.953 1 94.25 244 ARG B O 1
ATOM 4008 N N . LEU B 1 245 ? 4.324 -16.031 3.65 1 95.25 245 LEU B N 1
ATOM 4009 C CA . LEU B 1 245 ? 5.656 -16.625 3.717 1 95.25 245 LEU B CA 1
ATOM 4010 C C . LEU B 1 245 ? 6.719 -15.547 3.889 1 95.25 245 LEU B C 1
ATOM 4012 O O . LEU B 1 245 ? 6.82 -14.633 3.068 1 95.25 245 LEU B O 1
ATOM 4016 N N . LEU B 1 246 ? 7.469 -15.586 4.957 1 93.62 246 LEU B N 1
ATOM 4017 C CA . LEU B 1 246 ? 8.68 -14.789 5.145 1 93.62 246 LEU B CA 1
ATOM 4018 C C . LEU B 1 246 ? 9.914 -15.578 4.715 1 93.62 246 LEU B C 1
ATOM 4020 O O . LEU B 1 246 ? 10.094 -16.734 5.121 1 93.62 246 LEU B O 1
ATOM 4024 N N . ILE B 1 247 ? 10.695 -14.992 3.912 1 91.75 247 ILE B N 1
ATOM 4025 C CA . ILE B 1 247 ? 11.898 -15.688 3.463 1 91.75 247 ILE B CA 1
ATOM 4026 C C . ILE B 1 247 ? 13.141 -14.977 4.004 1 91.75 247 ILE B C 1
ATOM 4028 O O . ILE B 1 247 ? 13.344 -13.789 3.738 1 91.75 247 ILE B O 1
ATOM 4032 N N . GLY B 1 248 ? 13.992 -15.766 4.629 1 85.5 248 GLY B N 1
ATOM 4033 C CA . GLY B 1 248 ? 15.211 -15.234 5.203 1 85.5 248 GLY B CA 1
ATOM 4034 C C . GLY B 1 248 ? 15.094 -14.922 6.684 1 85.5 248 GLY B C 1
ATOM 4035 O O . GLY B 1 248 ? 14.039 -14.5 7.148 1 85.5 248 GLY B O 1
ATOM 4036 N N . SER B 1 249 ? 16.172 -15.109 7.414 1 77.44 249 SER B N 1
ATOM 4037 C CA . SER B 1 249 ? 16.203 -14.82 8.844 1 77.44 249 SER B CA 1
ATOM 4038 C C . SER B 1 249 ? 16 -13.328 9.109 1 77.44 249 SER B C 1
ATOM 4040 O O . SER B 1 249 ? 15.391 -12.953 10.109 1 77.44 249 SER B O 1
ATOM 4042 N N . ASP B 1 250 ? 16.469 -12.625 8.234 1 75.75 250 ASP B N 1
ATOM 4043 C CA . ASP B 1 250 ? 16.281 -11.18 8.367 1 75.75 250 ASP B CA 1
ATOM 4044 C C . ASP B 1 250 ? 14.797 -10.82 8.328 1 75.75 250 ASP B C 1
ATOM 4046 O O . ASP B 1 250 ? 14.328 -10.023 9.141 1 75.75 250 ASP B O 1
ATOM 4050 N N . ALA B 1 251 ? 14.109 -11.422 7.441 1 79.5 251 ALA B N 1
ATOM 4051 C CA . ALA B 1 251 ? 12.68 -11.164 7.336 1 79.5 251 ALA B CA 1
ATOM 4052 C C . ALA B 1 251 ? 11.945 -11.586 8.609 1 79.5 251 ALA B C 1
ATOM 4054 O O . ALA B 1 251 ? 11.086 -10.859 9.109 1 79.5 251 ALA B O 1
ATOM 4055 N N . LYS B 1 252 ? 12.289 -12.703 9.117 1 78.44 252 LYS B N 1
ATOM 4056 C CA . LYS B 1 252 ? 11.633 -13.219 10.312 1 78.44 252 LYS B CA 1
ATOM 4057 C C . LYS B 1 252 ? 11.938 -12.352 11.531 1 78.44 252 LYS B C 1
ATOM 4059 O O . LYS B 1 252 ? 11.047 -12.055 12.328 1 78.44 252 LYS B O 1
ATOM 4064 N N . ILE B 1 253 ? 13.188 -11.906 11.586 1 72.56 253 ILE B N 1
ATOM 4065 C CA . ILE B 1 253 ? 13.60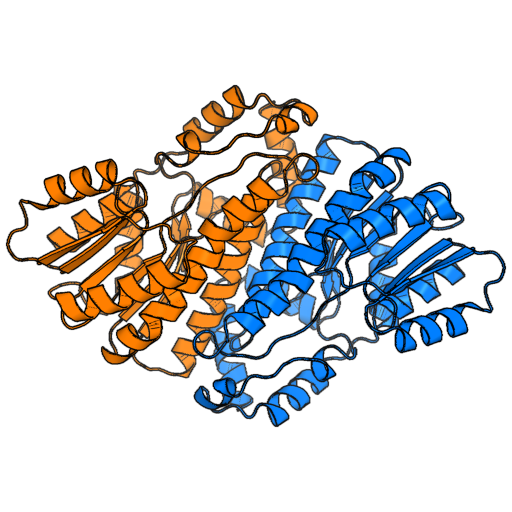9 -11.102 12.719 1 72.56 253 ILE B CA 1
ATOM 4066 C C . ILE B 1 253 ? 12.953 -9.727 12.656 1 72.56 253 ILE B C 1
ATOM 4068 O O . ILE B 1 253 ? 12.422 -9.234 13.656 1 72.56 253 ILE B O 1
ATOM 4072 N N . LEU B 1 254 ? 12.953 -9.211 11.5 1 74.94 254 LEU B N 1
ATOM 4073 C CA . LEU B 1 254 ? 12.398 -7.867 11.367 1 74.94 254 LEU B CA 1
ATOM 4074 C C . LEU B 1 254 ? 10.883 -7.883 11.531 1 74.94 254 LEU B C 1
ATOM 4076 O O . LEU B 1 254 ? 10.297 -6.938 12.07 1 74.94 254 LEU B O 1
ATOM 4080 N N . ASP B 1 255 ? 10.297 -8.859 11.039 1 78.5 255 ASP B N 1
ATOM 4081 C CA . ASP B 1 255 ? 8.859 -9 11.25 1 78.5 255 ASP B CA 1
ATOM 4082 C C . ASP B 1 255 ? 8.531 -9.078 12.742 1 78.5 255 ASP B C 1
ATOM 4084 O O . ASP B 1 255 ? 7.605 -8.414 13.211 1 78.5 255 ASP B O 1
ATOM 4088 N N . ALA B 1 256 ? 9.312 -9.906 13.453 1 71.62 256 ALA B N 1
ATOM 4089 C CA . ALA B 1 256 ? 9.102 -10.023 14.898 1 71.62 256 ALA B CA 1
ATOM 4090 C C . ALA B 1 256 ? 9.328 -8.68 15.594 1 71.62 256 ALA B C 1
ATOM 4092 O O . ALA B 1 256 ? 8.555 -8.297 16.469 1 71.62 256 ALA B O 1
ATOM 4093 N N . PHE B 1 257 ? 10.297 -8.016 15.094 1 73.12 257 PHE B N 1
ATOM 4094 C CA . PHE B 1 257 ? 10.656 -6.754 15.734 1 73.12 257 PHE B CA 1
ATOM 4095 C C . PHE B 1 257 ? 9.578 -5.703 15.516 1 73.12 257 PHE B C 1
ATOM 4097 O O . PHE B 1 257 ? 9.203 -4.988 16.438 1 73.12 257 PHE B O 1
ATOM 4104 N N . GLN B 1 258 ? 9.125 -5.617 14.383 1 78.25 258 GLN B N 1
ATOM 4105 C CA . GLN B 1 258 ? 8.094 -4.625 14.102 1 78.25 258 GLN B CA 1
ATOM 4106 C C . GLN B 1 258 ? 6.797 -4.957 14.836 1 78.25 258 GLN B C 1
ATOM 4108 O O . GLN B 1 258 ? 6.078 -4.055 15.273 1 78.25 258 GLN B O 1
ATOM 4113 N N . ARG B 1 259 ? 6.535 -6.211 15.047 1 78.81 259 ARG B N 1
ATOM 4114 C CA . ARG B 1 259 ? 5.32 -6.621 15.75 1 78.81 259 ARG B CA 1
ATOM 4115 C C . ARG B 1 259 ? 5.406 -6.289 17.234 1 78.81 259 ARG B C 1
ATOM 4117 O O . ARG B 1 259 ? 4.422 -5.859 17.844 1 78.81 259 ARG B O 1
ATOM 4124 N N . LEU B 1 260 ? 6.613 -6.445 17.656 1 72.12 260 LEU B N 1
ATOM 4125 C CA . LEU B 1 260 ? 6.812 -6.191 19.078 1 72.12 260 LEU B CA 1
ATOM 4126 C C . LEU B 1 260 ? 6.969 -4.695 19.344 1 72.12 260 LEU B C 1
ATOM 4128 O O . LEU B 1 260 ? 6.562 -4.207 20.406 1 72.12 260 LEU B O 1
ATOM 4132 N N . PHE B 1 261 ? 7.574 -3.982 18.328 1 75.31 261 PHE B N 1
ATOM 4133 C CA . PHE B 1 261 ? 7.848 -2.559 18.469 1 75.31 261 PHE B CA 1
ATOM 4134 C C . PHE B 1 261 ? 7.406 -1.785 17.234 1 75.31 261 PHE B C 1
ATOM 4136 O O . PHE B 1 261 ? 8.242 -1.282 16.484 1 75.31 261 PHE B O 1
ATOM 4143 N N . PRO B 1 262 ? 6.16 -1.533 17.172 1 77.12 262 PRO B N 1
ATOM 4144 C CA . PRO B 1 262 ? 5.598 -0.995 15.938 1 77.12 262 PRO B CA 1
ATOM 4145 C C . PRO B 1 262 ? 6.148 0.389 15.594 1 77.12 262 PRO B C 1
ATOM 4147 O O . PRO B 1 262 ? 6.238 0.747 14.414 1 77.12 262 PRO B O 1
ATOM 4150 N N . THR B 1 263 ? 6.547 1.101 16.578 1 77.56 263 THR B N 1
ATOM 4151 C CA . THR B 1 263 ? 7.152 2.4 16.297 1 77.56 263 THR B CA 1
ATOM 4152 C C . THR B 1 263 ? 8.656 2.357 16.531 1 77.56 263 THR B C 1
ATOM 4154 O O . THR B 1 263 ? 9.398 3.164 15.961 1 77.56 263 THR B O 1
ATOM 4157 N N . GLY B 1 264 ? 9.078 1.394 17.297 1 78.06 264 GLY B N 1
ATOM 4158 C CA . GLY B 1 264 ? 10.484 1.271 17.656 1 78.06 264 GLY B CA 1
ATOM 4159 C C . GLY B 1 264 ? 11.359 0.856 16.484 1 78.06 264 GLY B C 1
ATOM 4160 O O . GLY B 1 264 ? 12.516 1.275 16.391 1 78.06 264 GLY B O 1
ATOM 4161 N N . TYR B 1 265 ? 10.758 0.131 15.648 1 78.62 265 TYR B N 1
ATOM 4162 C CA . TYR B 1 265 ? 11.586 -0.326 14.531 1 78.62 265 TYR B CA 1
ATOM 4163 C C . TYR B 1 265 ? 12.008 0.843 13.648 1 78.62 265 TYR B C 1
ATOM 4165 O O . TYR B 1 265 ? 13.086 0.819 13.055 1 78.62 265 TYR B O 1
ATOM 4173 N N . GLN B 1 266 ? 11.273 1.84 13.594 1 81.12 266 GLN B N 1
ATOM 4174 C CA . GLN B 1 266 ? 11.602 3.023 12.812 1 81.12 266 GLN B CA 1
ATOM 4175 C C . GLN B 1 266 ? 12.844 3.719 13.352 1 81.12 266 GLN B C 1
ATOM 4177 O O . GLN B 1 266 ? 13.688 4.184 12.578 1 81.12 266 GLN B O 1
ATOM 4182 N N . ARG B 1 267 ? 12.883 3.785 14.633 1 77.56 267 ARG B N 1
ATOM 4183 C CA . ARG B 1 267 ? 14.039 4.406 15.266 1 77.56 267 ARG B CA 1
ATOM 4184 C C . ARG B 1 267 ? 15.312 3.615 14.969 1 77.56 267 ARG B C 1
ATOM 4186 O O . ARG B 1 267 ? 16.359 4.203 14.711 1 77.56 267 ARG B O 1
ATOM 4193 N N . ALA B 1 268 ? 15.164 2.314 15.008 1 71.12 268 ALA B N 1
ATOM 4194 C CA . ALA B 1 268 ? 16.312 1.456 14.719 1 71.12 268 ALA B CA 1
ATOM 4195 C C . ALA B 1 268 ? 16.781 1.632 13.273 1 71.12 268 ALA B C 1
ATOM 4197 O O . ALA B 1 268 ? 17.984 1.706 13.008 1 71.12 268 ALA B O 1
ATOM 4198 N N . SER B 1 269 ? 15.867 1.698 12.406 1 77.06 269 SER B N 1
ATOM 4199 C CA . SER B 1 269 ? 16.188 1.859 10.992 1 77.06 269 SER B CA 1
ATOM 4200 C C . SER B 1 269 ? 16.891 3.189 10.734 1 77.06 269 SER B C 1
ATOM 4202 O O . SER B 1 269 ? 17.797 3.27 9.891 1 77.06 269 SER B O 1
ATOM 4204 N N . THR B 1 270 ? 16.469 4.148 11.445 1 75.12 270 THR B N 1
ATOM 4205 C CA . THR B 1 270 ? 17.094 5.465 11.312 1 75.12 270 THR B CA 1
ATOM 4206 C C . THR B 1 270 ? 18.547 5.426 11.773 1 75.12 270 THR B C 1
ATOM 4208 O O . THR B 1 270 ? 19.422 6.008 11.125 1 75.12 270 THR B O 1
ATOM 4211 N N . ILE B 1 271 ? 18.75 4.695 12.797 1 68 271 ILE B N 1
ATOM 4212 C CA . ILE B 1 271 ? 20.094 4.582 13.336 1 68 271 ILE B CA 1
ATOM 4213 C C . ILE B 1 271 ? 20.984 3.822 12.352 1 68 271 ILE B C 1
ATOM 4215 O O . ILE B 1 271 ? 22.109 4.238 12.07 1 68 271 ILE B O 1
ATOM 4219 N N . VAL B 1 272 ? 20.391 2.775 11.781 1 66.06 272 VAL B N 1
ATOM 4220 C CA . VAL B 1 272 ? 21.156 1.939 10.859 1 66.06 272 VAL B CA 1
ATOM 4221 C C . VAL B 1 272 ? 21.5 2.736 9.602 1 66.06 272 VAL B C 1
ATOM 4223 O O . VAL B 1 272 ? 22.609 2.666 9.094 1 66.06 272 VAL B O 1
ATOM 4226 N N . THR B 1 273 ? 20.625 3.477 9.156 1 68.62 273 THR B N 1
ATOM 4227 C CA . THR B 1 273 ? 20.828 4.273 7.953 1 68.62 273 THR B CA 1
ATOM 4228 C C . THR B 1 273 ? 21.875 5.355 8.188 1 68.62 273 THR B C 1
ATOM 4230 O O . THR B 1 273 ? 22.703 5.625 7.316 1 68.62 273 THR B O 1
ATOM 4233 N N . LYS B 1 274 ? 21.875 5.898 9.375 1 68.19 274 LYS B N 1
ATOM 4234 C CA . LYS B 1 274 ? 22.859 6.918 9.727 1 68.19 274 LYS B CA 1
ATOM 4235 C C . LYS B 1 274 ? 24.266 6.32 9.789 1 68.19 274 LYS B C 1
ATOM 4237 O O . LYS B 1 274 ? 25.234 6.965 9.391 1 68.19 274 LYS B O 1
ATOM 4242 N N . TRP B 1 275 ? 24.203 5.07 10.125 1 64.19 275 TRP B N 1
ATOM 4243 C CA . TRP B 1 275 ? 25.484 4.398 10.25 1 64.19 275 TRP B CA 1
ATOM 4244 C C . TRP B 1 275 ? 26.031 4.004 8.883 1 64.19 275 TRP B C 1
ATOM 4246 O O . TRP B 1 275 ? 27.25 3.902 8.703 1 64.19 275 TRP B O 1
ATOM 4256 N N . MET B 1 276 ? 25.141 3.732 7.996 1 57.59 276 MET B N 1
ATOM 4257 C CA . MET B 1 276 ? 25.547 3.264 6.676 1 57.59 276 MET B CA 1
ATOM 4258 C C . MET B 1 276 ? 25.922 4.434 5.773 1 57.59 276 MET B C 1
ATOM 4260 O O . MET B 1 276 ? 26.438 4.234 4.676 1 57.59 276 MET B O 1
ATOM 4264 N N . LYS B 1 277 ? 25.812 5.582 6.316 1 59.19 277 LYS B N 1
ATOM 4265 C CA . LYS B 1 277 ? 26.188 6.781 5.57 1 59.19 277 LYS B CA 1
ATOM 4266 C C . LYS B 1 277 ? 27.688 6.848 5.344 1 59.19 277 LYS B C 1
ATOM 4268 O O . LYS B 1 277 ? 28.469 6.375 6.176 1 59.19 277 LYS B O 1
#

Sequence (554 aa):
MKNFKNKVAAITGAGSGIGQQLAILLAKQGCHLSLSDINEKGLEKTVELLKPYSNITVTTKKLDVSDREAVRQWAQETVQDHGCVNLIFNNAGVALGSTVEGATYEDLEWIVGINFWGVVYGTKEFLPFIKQTQDGHIINISSLFGLTAQPTQSGYNATKFAVRGFTESLRQELDIEKCGVSSLCVHPGGIRTNIAKAAKMSDSLSSLGMDPTKSIQNFDKLLRTPPEEAARQILDAVLKNKRRLLIGSDAKILDAFQRLFPTGYQRASTIVTKWMKMKNFKNKVAAITGAGSGIGQQLAILLAKQGCHLSLSDINEKGLEKTVELLKPYSNITVTTKKLDVSDREAVRQWAQETVQDHGCVNLIFNNAGVALGSTVEGATYEDLEWIVGINFWGVVYGTKEFLPFIKQTQDGHIINISSLFGLTAQPTQSGYNATKFAVRGFTESLRQELDIEKCGVSSLCVHPGGIRTNIAKAAKMSDSLSSLGMDPTKSIQNFDKLLRTPPEEAARQILDAVLKNKRRLLIGSDAKILDAFQRLFPTGYQRASTIVTKWMK

Radius of gyration: 23.23 Å; Cα contacts (8 Å, |Δi|>4): 1257; chains: 2; bounding box: 54×70×47 Å

InterPro domains:
  IPR002347 Short-chain dehydrogenase/reductase SDR [PF00106] (7-199)
  IPR002347 Short-chain dehydrogenase/reductase SDR [PR00080] (83-94)
  IPR002347 Short-chain dehydrogenase/reductase SDR [PR00080] (136-144)
  IPR002347 Short-chain dehydrogenase/reductase SDR [PR00080] (156-175)
  IPR002347 Short-chain dehydrogenase/reductase SDR [PR00081] (8-25)
  IPR002347 Short-chain dehydrogenase/reductase SDR [PR00081] (83-94)
  IPR002347 Short-chain dehydrogenase/reductase SDR [PR00081] (130-146)
  IPR002347 Short-chain dehydrogenase/reductase SDR [PR00081] (156-175)
  IPR002347 Short-chain dehydrogenase/reductase SDR [PR00081] (179-196)
  IPR020904 Short-chain dehydrogenase/reductase, conserved site [PS00061] (143-171)
  IPR036291 NAD(P)-binding domain superfamily [SSF51735] (1-271)

Organism: Acinetobacter baumannii (strain ATCC 19606 / DSM 30007 / JCM 6841 / CCUG 19606 / CIP 70.34 / NBRC 109757 / NCIMB 12457 / NCTC 12156 / 81) (NCBI:txid575584)

pLDDT: mean 92.62, std 8.85, range [57.59, 98.94]

Foldseek 3Di:
DAFQALAEEEEEPCLWFLNLLLLQVSLVRHHAYEYEYLDPNSVVVSVVSSVVRPNYHYHYDNDQLLDLVRLLVSLVVSCVVSVAHAEYELPFAAFEFAAPVQDDPVNLCVRLSRLASSLVSNCVNNVVRNLVVLAHEYEHEAALLLQPPAGRGVSNSVSSVNSLVVQLVVQVVCVVVSSSYGYEYEHEYQAQICRLVRYHYTPNVCVVPDDRVLVSVVSNVRRDHYSNVVSVQSVVCVNVRHHYYYHDPVSVVLNVVCVVPVPVVHVVSVVVVVVSD/DAFQALAEEEEEPCLWFLNLLLLQVSLVRNHAYEYEYLDPNSVVVSVVSSVVRPNYHYHYDNDQLLDLVRLLVSLVVSCVVSVAHAEYELPFAAFEFAAPVQDDPVNLCVRLSRLASSLVSNCVNNVVRNLVVLAHEYEHEAALLLQPPAGRGVSNSVSSVNSLVVQLVVQVVCVVVSSSYHYEYEHEYQAQICRLVRYHYTPNVCVVPDDRVLVSVVSNVRRDHYSNVVSVQRVVCVNVRHHYYYHDPVSVVLNVVCVVPVPVVHVVSVVVVNVSD

Nearest PDB structures (foldseek):
  4jro-assembly1_C  TM=8.628E-01  e=1.622E-18  Listeria monocytogenes EGD-e
  4jro-assembly1_B  TM=8.690E-01  e=2.407E-18  Listeria monocytogenes EGD-e
  3pk0-assembly1_C  TM=8.214E-01  e=1.223E-18  Mycolicibacterium smegmatis MC2 155
  4fc7-assembly1_D  TM=8.101E-01  e=3.657E-16  Homo sapiens
  7wwx-assembly1_A  TM=7.941E-01  e=1.776E-15  Herbaspirillum huttiense subsp. putei IAM 15032

Secondary structure (DSSP, 8-state):
----TT-EEEEESTTSHHHHHHHHHHHHTT-EEEEEES-HHHHHHHHHHHTT-TTS-EEEEE--TT-HHHHHHHHHHHHHHHS---EEEE-----EEB-TTT--HHHHHHHIIIIIIHHHHHHHHHHHHHHHHTSEEEEEE--GGGTS--TTBHHHHHHHHHHHHHHHHHHHHHHHHTSSEEEEEEEE-SB-STTTTT-EE-GGGGGGT--HHHHHHHHHHH--B-HHHHHHHHHHHHHTT-SEEEESHHHHHHHHHHHH-TTHHHHHHHHHHHHH-/----TT-EEEEESTTSHHHHHHHHHHHHTT-EEEEEES-HHHHHHHHHHHTT-TTS-EEEEE--TT-HHHHHHHHHHHHHHHS---EEEE-----EEB-TTT--HHHHHHHIIIIIIHHHHHHHHHHHHHHHHTSEEEEEE--GGGTS--TTBHHHHHHHHHHHHHHHHHHHHHHHHTSSEEEEEEEE-SB-STTTTT-EE-GGGGGGT--HHHHHHHHHHH--B-HHHHHHHHHHHHHTT-SEEEESHHHHHHHHHHHH-TTHHHHHHHHHHHHH-

Solvent-accessible surface area (backbone atoms only — not comparable to full-atom values): 26313 Å² total; per-residue (Å²): 96,90,72,49,59,77,34,29,36,34,29,30,31,18,30,43,43,44,30,28,32,37,53,49,57,38,38,76,47,40,19,23,37,36,36,23,15,67,48,56,69,34,35,51,51,40,53,60,71,42,58,86,50,75,88,40,59,75,48,76,42,78,38,56,54,56,36,59,67,59,41,44,49,49,40,51,48,39,28,69,76,66,72,45,39,23,32,39,36,36,52,43,65,76,43,45,39,19,28,65,79,56,47,48,69,67,58,45,52,50,49,40,30,33,42,29,45,17,38,50,40,49,47,51,52,36,44,66,54,17,46,72,61,40,47,22,38,43,36,42,57,39,24,37,41,33,76,46,49,43,58,41,22,20,64,43,10,15,24,20,11,16,41,45,19,30,41,50,4,42,31,31,43,29,64,71,60,63,50,48,34,48,34,30,37,33,20,45,34,41,50,47,46,62,47,57,78,66,31,49,67,37,76,38,30,45,79,75,58,32,51,53,70,58,48,42,54,55,52,48,70,54,25,70,41,52,22,57,58,52,26,50,52,52,54,52,36,52,54,66,65,36,62,62,44,66,34,55,71,63,20,51,50,50,51,51,42,35,46,76,27,74,66,52,46,46,57,52,50,41,52,50,53,63,64,71,78,96,90,72,49,59,78,33,28,38,34,30,31,30,19,30,42,43,45,31,26,32,37,53,50,58,37,39,75,49,40,18,23,38,36,36,22,14,67,48,54,68,33,34,51,53,40,54,61,73,42,59,86,48,75,88,42,58,76,48,77,42,78,39,56,52,57,35,58,66,60,41,44,50,47,40,52,49,40,30,69,76,66,73,46,39,24,32,39,36,37,52,43,65,75,42,45,38,20,28,67,78,54,48,50,68,67,58,44,51,50,49,40,29,33,43,28,45,16,38,51,42,49,46,50,52,36,44,67,53,17,48,72,62,40,44,22,38,43,37,40,59,39,25,37,42,33,77,46,48,44,59,40,23,20,65,42,10,15,24,19,11,14,41,43,20,30,43,50,6,42,29,32,43,30,63,73,60,63,51,46,34,47,37,31,38,33,20,43,34,40,50,48,47,62,48,55,78,65,31,48,68,36,77,37,30,46,79,74,58,32,50,55,70,58,47,41,53,54,52,50,68,56,25,70,41,52,22,56,58,52,25,50,51,51,55,50,35,51,54,66,65,36,61,64,42,69,36,55,69,63,21,52,49,50,51,52,42,35,46,75,26,73,66,53,45,46,57,51,52,40,52,51,52,62,64,72,75